Protein AF-0000000084928597 (afdb_homodimer)

Organism: Streptomyces venezuelae (strain ATCC 10712 / CBS 650.69 / DSM 40230 / JCM 4526 / NBRC 13096 / PD 04745) (NCBI:txid953739)

Foldseek 3Di:
DPVPDPPDDDPVSVVVVLQVLADQQQDCAFLSNQVVVQVVPVDLPPPDQVSDLFAAPVVVVCVVVVVADADEWEEEEEQQFLNSNVQVRLVRPYQYEYEHQYPSRLVNNVVVCVVVVGQPDDPDDDSRSHYDYYHGRLLDPPRPDDAQTLEYEYEENVQSDQPSCLVSVLVSCLRHHDAQHKYKYKYFADDPQTDFDDDPNVVCSVVSHRVPGYHDYPVRVCCSACVDRVHWAWPDKDFWDDDDPPDSHGHGRRMIITMTTHD/DPPPDPPDDDPVSVVVVLQVLADQQQDCAFLSNQVVVQVVPVDLPPPDQVSDLFAAPVVVVCVVVVVADADEWEEEEEQCFLNSNVQVRLVRPYQYEYEHQYPSRLVNNVVVCVVVVGQPDDPDDDSRSHYDYYHGRLLDPPRPDDAQTLEYEYEENVQSDQPSCLVSVLVSCLRHHDAQHKYKYKYFADDPQTDFDDDPRVVCSVVSHRVPGYHDYPVRVCCSACPDRVHWAWPDKDFWDDDDPPDSHGHGRRMIITMTTHD

Secondary structure (DSSP, 8-state):
--TT-----SHHHHHHHHHTTSPTT---SSGGGHHHHHHHHH-TTS--GGGSS--BHHHHHHHHTT-S-SS-EEEEEET-TT-HHHHHHHHTTEEEEEEES-HHHHHHHHHHHHHHTTTB--SSSS---BEEEEES-TTSTT------EEEEEEESSGGGS-TTHHHHHHHHHHHHEEEEEEEEEEEEBPSTT--SB---HHHHHHHT--TT-B-B-HHHHHHHHHSSSS-PEEEEEEEPP---TTSSSB--TTEEEEEEE--/--TT-----SHHHHHHHHHTTSPTT---SSGGGHHHHHHHHH-TTS--GGGSS--BHHHHHHHHTT-S-SS-EEEEEET-TT-HHHHHHHHTTEEEEEEES-HHHHHHHHHHHHHHTTTB--SSSS---EEEEEES-TTSTT------EEEEEEESSGGGS-TTHHHHHHHHHHHHEEEEEEEEEEEEBPSTT--SB---HHHHHHHT--TT-B-B-HHHHHHHHHSSSS-PEEEEEEEPP---TTSSSB--TTEEEEEEE--

pLDDT: mean 91.7, std 11.39, range [36.25, 98.81]

InterPro domains:
  IPR029063 S-adenosyl-L-methionine-dependent methyltransferase superfamily [G3DSA:3.40.50.150] (30-239)
  IPR029063 S-adenosyl-L-methionine-dependent methyltransferase superfamily [SSF53335] (34-225)
  IPR041698 Methyltransferase domain 25 [PF13649] (76-181)

Sequence (526 aa):
MSPNDRGIRTIDDVLNLLDGLFAPGADRWSGGGSDWWDGFYADRDKPVPFFVAKPDESLVSYVERGLLPAGGGRALDLGCGPGRNSLYLASLGYQVDAVDLSPTAIRWARERAEKTGVGQGGTGQGGAPGIRFVQGDAFAPGTALDGPYDLIHDSGCFHHLPPHRRVSYLALLDRLLAPGGHFTLTAFAAGEGGMGSELPDADFYRQGSLDGGLAYTDTALRTIFTSGTPDLTEIEIRRMHDETHDSPTFGEPFLWSAAFQRPMSPNDRGIRTIDDVLNLLDGLFAPGADRWSGGGSDWWDGFYADRDKPVPFFVAKPDESLVSYVERGLLPAGGGRALDLGCGPGRNSLYLASLGYQVDAVDLSPTAIRWARERAEKTGVGQGGTGQGGAPGIRFVQGDAFAPGTALDGPYDLIHDSGCFHHLPPHRRVSYLALLDRLLAPGGHFTLTAFAAGEGGMGSELPDADFYRQGSLDGGLAYTDTALRTIFTSGTPDLTEIEIRRMHDETHDSPTFGEPFLWSAAFQRP

Nearest PDB structures (foldseek):
  4kdc-assembly1_A  TM=6.776E-01  e=1.882E-12  Escherichia coli K-12
  4kdr-assembly1_A  TM=7.018E-01  e=6.984E-12  Escherichia coli K-12
  5dpm-assembly1_A  TM=7.320E-01  e=2.018E-11  Escherichia coli HS
  2p8j-assembly1_B  TM=6.856E-01  e=1.252E-08  Clostridium acetobutylicum
  7oas-assembly1_A  TM=7.007E-01  e=3.450E-06  Arabidopsis thaliana

Radius of gyration: 28.53 Å; Cα contacts (8 Å, |Δi|>4): 1135; chains: 2; bounding box: 50×84×73 Å

Solvent-accessible surface area (backbone atoms only — not comparable to full-atom values): 27332 Å² total; per-residue (Å²): 127,62,82,46,39,63,78,49,58,44,70,67,40,44,54,53,51,56,63,63,56,37,42,87,84,62,47,64,66,44,71,80,10,18,62,58,47,28,60,64,49,64,52,80,79,55,95,50,81,83,70,52,88,33,31,47,41,62,61,53,48,34,53,74,70,62,73,44,80,76,84,32,48,35,29,34,26,42,47,31,48,53,25,35,53,48,50,50,44,17,71,58,39,15,37,25,41,31,28,23,51,16,63,50,24,47,51,48,17,51,50,51,28,62,75,70,60,41,33,64,47,64,94,59,91,67,85,52,28,23,57,45,80,40,76,40,35,86,81,42,90,79,50,86,72,77,54,64,17,46,28,39,38,29,68,53,42,69,25,44,44,56,60,72,48,41,33,57,50,34,50,47,48,50,69,27,46,26,80,67,11,36,41,35,39,30,32,32,16,46,67,88,68,35,38,55,36,52,65,32,54,69,52,33,63,78,68,20,47,60,81,85,15,42,24,38,45,72,67,43,54,48,49,64,44,46,68,44,76,42,56,29,42,81,74,46,77,44,66,28,57,72,45,54,91,85,44,81,33,35,34,44,55,30,25,32,32,35,34,29,31,32,104,128,62,82,46,38,62,78,50,58,43,70,66,40,44,54,52,51,57,62,62,55,37,44,89,84,61,47,65,66,45,70,80,10,21,61,57,47,26,59,65,49,63,54,78,79,55,94,48,82,82,71,49,87,32,31,47,42,62,61,54,48,34,52,75,69,60,74,44,81,77,84,32,47,36,30,33,26,42,47,32,48,54,24,32,54,47,50,51,43,17,70,58,40,15,36,26,42,30,30,24,54,18,63,50,23,47,51,48,17,51,50,52,28,62,75,71,60,42,34,67,49,64,93,60,92,68,86,52,28,24,58,47,78,40,76,40,35,86,82,43,89,79,52,86,71,77,54,63,18,48,29,40,38,30,67,54,43,70,28,45,44,57,62,71,48,40,33,57,51,33,50,48,48,50,68,27,48,25,80,65,10,36,41,35,40,30,33,31,17,46,67,90,69,35,37,55,36,52,65,31,53,69,51,34,63,77,66,20,45,61,81,85,16,41,24,38,45,72,66,44,52,49,49,64,44,46,68,45,78,42,56,30,42,82,76,44,75,44,65,30,56,73,44,53,91,83,43,80,34,36,34,45,55,29,23,32,31,34,35,31,31,34,105

Structure (mmCIF, N/CA/C/O backbone):
data_AF-0000000084928597-model_v1
#
loop_
_entity.id
_entity.type
_entity.pdbx_description
1 polymer Methyltransferase
#
loop_
_atom_site.group_PDB
_atom_site.id
_atom_site.type_symbol
_atom_site.label_atom_id
_atom_site.label_alt_id
_atom_site.label_comp_id
_atom_site.label_asym_id
_atom_site.label_entity_id
_atom_site.label_seq_id
_atom_site.pdbx_PDB_ins_code
_atom_site.Cartn_x
_atom_site.Cartn_y
_atom_site.Cartn_z
_atom_site.occupancy
_atom_site.B_iso_or_equiv
_atom_site.auth_seq_id
_atom_site.auth_comp_id
_atom_site.auth_asym_id
_atom_site.auth_atom_id
_atom_site.pdbx_PDB_model_num
ATOM 1 N N . MET A 1 1 ? 20.516 3.721 0.426 1 50.88 1 MET A N 1
ATOM 2 C CA . MET A 1 1 ? 19.281 4.484 0.448 1 50.88 1 MET A CA 1
ATOM 3 C C . MET A 1 1 ? 19.547 5.945 0.802 1 50.88 1 MET A C 1
ATOM 5 O O . MET A 1 1 ? 20.391 6.238 1.64 1 50.88 1 MET A O 1
ATOM 9 N N . SER A 1 2 ? 19.016 6.855 -0.044 1 61.5 2 SER A N 1
ATOM 10 C CA . SER A 1 2 ? 19.266 8.273 0.184 1 61.5 2 SER A CA 1
ATOM 11 C C . SER A 1 2 ? 18.828 8.703 1.579 1 61.5 2 SER A C 1
ATOM 13 O O . SER A 1 2 ? 17.766 8.289 2.051 1 61.5 2 SER A O 1
ATOM 15 N N . PRO A 1 3 ? 19.734 9.297 2.252 1 72.5 3 PRO A N 1
ATOM 16 C CA . PRO A 1 3 ? 19.312 9.852 3.539 1 72.5 3 PRO A CA 1
ATOM 17 C C . PRO A 1 3 ? 18.031 10.688 3.43 1 72.5 3 PRO A C 1
ATOM 19 O O . PRO A 1 3 ? 17.812 11.352 2.414 1 72.5 3 PRO A O 1
ATOM 22 N N . ASN A 1 4 ? 17.125 10.414 4.25 1 82.62 4 ASN A N 1
ATOM 23 C CA . ASN A 1 4 ? 15.844 11.117 4.348 1 82.62 4 ASN A CA 1
ATOM 24 C C . ASN A 1 4 ? 14.977 10.875 3.121 1 82.62 4 ASN A C 1
ATOM 26 O O . ASN A 1 4 ? 14.43 11.82 2.545 1 82.62 4 ASN A O 1
ATOM 30 N N . ASP A 1 5 ? 15.031 9.68 2.553 1 85.38 5 ASP A N 1
ATOM 31 C CA . ASP A 1 5 ? 14.188 9.305 1.422 1 85.38 5 ASP A CA 1
ATOM 32 C C . ASP A 1 5 ? 12.703 9.438 1.776 1 85.38 5 ASP A C 1
ATOM 34 O O . ASP A 1 5 ? 12.227 8.797 2.715 1 85.38 5 ASP A O 1
ATOM 38 N N . ARG A 1 6 ? 12.039 10.391 1.06 1 94.94 6 ARG A N 1
ATOM 39 C CA . ARG A 1 6 ? 10.609 10.641 1.195 1 94.94 6 ARG A CA 1
ATOM 40 C C . ARG A 1 6 ? 9.883 10.422 -0.131 1 94.94 6 ARG A C 1
ATOM 42 O O . ARG A 1 6 ? 9.055 11.242 -0.529 1 94.94 6 ARG A O 1
ATOM 49 N N . GLY A 1 7 ? 10.148 9.312 -0.741 1 88.75 7 GLY A N 1
ATOM 50 C CA . GLY A 1 7 ? 9.758 9.156 -2.131 1 88.75 7 GLY A CA 1
ATOM 51 C C . GLY A 1 7 ? 8.359 8.602 -2.297 1 88.75 7 GLY A C 1
ATOM 52 O O . GLY A 1 7 ? 7.863 8.469 -3.418 1 88.75 7 GLY A O 1
ATOM 53 N N . ILE A 1 8 ? 7.633 8.367 -1.25 1 93.06 8 ILE A N 1
ATOM 54 C CA . ILE A 1 8 ? 6.328 7.727 -1.375 1 93.06 8 ILE A CA 1
ATOM 55 C C . ILE A 1 8 ? 5.277 8.773 -1.738 1 93.06 8 ILE A C 1
ATOM 57 O O . ILE A 1 8 ? 5.027 9.703 -0.97 1 93.06 8 ILE A O 1
ATOM 61 N N . ARG A 1 9 ? 4.621 8.578 -2.895 1 93.56 9 ARG A N 1
ATOM 62 C CA . ARG A 1 9 ? 3.545 9.469 -3.33 1 93.56 9 ARG A CA 1
ATOM 63 C C . ARG A 1 9 ? 2.373 8.672 -3.893 1 93.56 9 ARG A C 1
ATOM 65 O O . ARG A 1 9 ? 1.234 9.141 -3.889 1 93.56 9 ARG A O 1
ATOM 72 N N . THR A 1 10 ? 2.723 7.461 -4.426 1 94.62 10 THR A N 1
ATOM 73 C CA . THR A 1 10 ? 1.717 6.652 -5.105 1 94.62 10 THR A CA 1
ATOM 74 C C . THR A 1 10 ? 1.605 5.277 -4.457 1 94.62 10 THR A C 1
ATOM 76 O O . THR A 1 10 ? 2.461 4.887 -3.66 1 94.62 10 THR A O 1
ATOM 79 N N . ILE A 1 11 ? 0.557 4.598 -4.852 1 94.44 11 ILE A N 1
ATOM 80 C CA . ILE A 1 11 ? 0.375 3.221 -4.406 1 94.44 11 ILE A CA 1
ATOM 81 C C . ILE A 1 11 ? 1.539 2.363 -4.895 1 94.44 11 ILE A C 1
ATOM 83 O O . ILE A 1 11 ? 2.051 1.521 -4.152 1 94.44 11 ILE A O 1
ATOM 87 N N . ASP A 1 12 ? 1.984 2.607 -6.102 1 93.25 12 ASP A N 1
ATOM 88 C CA . ASP A 1 12 ? 3.127 1.868 -6.633 1 93.25 12 ASP A CA 1
ATOM 89 C C . ASP A 1 12 ? 4.371 2.098 -5.781 1 93.25 12 ASP A C 1
ATOM 91 O O . ASP A 1 12 ? 5.156 1.174 -5.559 1 93.25 12 ASP A O 1
ATOM 95 N N . ASP A 1 13 ? 4.535 3.326 -5.289 1 94.94 13 ASP A N 1
ATOM 96 C CA . ASP A 1 13 ? 5.66 3.613 -4.406 1 94.94 13 ASP A CA 1
ATOM 97 C C . ASP A 1 13 ? 5.574 2.789 -3.123 1 94.94 13 ASP A C 1
ATOM 99 O O . ASP A 1 13 ? 6.59 2.289 -2.633 1 94.94 13 ASP A O 1
ATOM 103 N N . VAL A 1 14 ? 4.344 2.652 -2.611 1 96.25 14 VAL A N 1
ATOM 104 C CA . VAL A 1 14 ? 4.129 1.881 -1.392 1 96.25 14 VAL A CA 1
ATOM 105 C C . VAL A 1 14 ? 4.477 0.415 -1.638 1 96.25 14 VAL A C 1
ATOM 107 O O . VAL A 1 14 ? 5.215 -0.193 -0.859 1 96.25 14 VAL A O 1
ATOM 110 N N . LEU A 1 15 ? 3.994 -0.113 -2.703 1 95.12 15 LEU A N 1
ATOM 111 C CA . LEU A 1 15 ? 4.242 -1.515 -3.021 1 95.12 15 LEU A CA 1
ATOM 112 C C . LEU A 1 15 ? 5.73 -1.769 -3.238 1 95.12 15 LEU A C 1
ATOM 114 O O . LEU A 1 15 ? 6.266 -2.779 -2.777 1 95.12 15 LEU A O 1
ATOM 118 N N . ASN A 1 16 ? 6.375 -0.862 -3.922 1 93.19 16 ASN A N 1
ATOM 119 C CA . ASN A 1 16 ? 7.812 -0.986 -4.148 1 93.19 16 ASN A CA 1
ATOM 120 C C . ASN A 1 16 ? 8.594 -0.914 -2.842 1 93.19 16 ASN A C 1
ATOM 122 O O . ASN A 1 16 ? 9.57 -1.64 -2.658 1 93.19 16 ASN A O 1
ATOM 126 N N . LEU A 1 17 ? 8.18 0.022 -1.974 1 93.94 17 LEU A N 1
ATOM 127 C CA . LEU A 1 17 ? 8.82 0.104 -0.666 1 93.94 17 LEU A CA 1
ATOM 128 C C . LEU A 1 17 ? 8.688 -1.214 0.089 1 93.94 17 LEU A C 1
ATOM 130 O O . LEU A 1 17 ? 9.648 -1.695 0.683 1 93.94 17 LEU A O 1
ATOM 134 N N . LEU A 1 18 ? 7.547 -1.803 0.044 1 95.12 18 LEU A N 1
ATOM 135 C CA . LEU A 1 18 ? 7.293 -3.059 0.742 1 95.12 18 LEU A CA 1
ATOM 136 C C . LEU A 1 18 ? 8.148 -4.18 0.168 1 95.12 18 LEU A C 1
ATOM 138 O O . LEU A 1 18 ? 8.641 -5.035 0.909 1 95.12 18 LEU A O 1
ATOM 142 N N . ASP A 1 19 ? 8.328 -4.199 -1.149 1 93.69 19 ASP A N 1
ATOM 143 C CA . ASP A 1 19 ? 9.242 -5.16 -1.752 1 93.69 19 ASP A CA 1
ATOM 144 C C . ASP A 1 19 ? 10.633 -5.059 -1.122 1 93.69 19 ASP A C 1
ATOM 146 O O . ASP A 1 19 ? 11.305 -6.074 -0.922 1 93.69 19 ASP A O 1
ATOM 150 N N . GLY A 1 20 ? 10.961 -3.863 -0.771 1 91.38 20 GLY A N 1
ATOM 151 C CA . GLY A 1 20 ? 12.297 -3.592 -0.262 1 91.38 20 GLY A CA 1
ATOM 152 C C . GLY A 1 20 ? 12.461 -3.951 1.203 1 91.38 20 GLY A C 1
ATOM 153 O O . GLY A 1 20 ? 13.562 -3.871 1.747 1 91.38 20 GLY A O 1
ATOM 154 N N . LEU A 1 21 ? 11.414 -4.32 1.853 1 92 21 LEU A N 1
ATOM 155 C CA . LEU A 1 21 ? 11.484 -4.652 3.271 1 92 21 LEU A CA 1
ATOM 156 C C . LEU A 1 21 ? 11.984 -6.078 3.471 1 92 21 LEU A C 1
ATOM 158 O O . LEU A 1 21 ? 12.32 -6.473 4.59 1 92 21 LEU A O 1
ATOM 162 N N . PHE A 1 22 ? 12 -6.824 2.428 1 92.25 22 PHE A N 1
ATOM 163 C CA . PHE A 1 22 ? 12.469 -8.203 2.52 1 92.25 22 PHE A CA 1
ATOM 164 C C . PHE A 1 22 ? 13.969 -8.273 2.279 1 92.25 22 PHE A C 1
ATOM 166 O O . PHE A 1 22 ? 14.539 -7.43 1.583 1 92.25 22 PHE A O 1
ATOM 173 N N . ALA A 1 23 ? 14.602 -9.266 2.869 1 84.38 23 ALA A N 1
ATOM 174 C CA . ALA A 1 23 ? 16.062 -9.414 2.803 1 84.38 23 ALA A CA 1
ATOM 175 C C . ALA A 1 23 ? 16.531 -9.539 1.356 1 84.38 23 ALA A C 1
ATOM 177 O O . ALA A 1 23 ? 15.797 -10.031 0.496 1 84.38 23 ALA A O 1
ATOM 178 N N . PRO A 1 24 ? 17.734 -9.117 1.264 1 77.5 24 PRO A N 1
ATOM 179 C CA . PRO A 1 24 ? 18.297 -9.336 -0.068 1 77.5 24 PRO A CA 1
ATOM 180 C C . PRO A 1 24 ? 18.281 -10.805 -0.482 1 77.5 24 PRO A C 1
ATOM 182 O O . PRO A 1 24 ? 18.531 -11.688 0.348 1 77.5 24 PRO A O 1
ATOM 185 N N . GLY A 1 25 ? 17.859 -11.086 -1.58 1 79.56 25 GLY A N 1
ATOM 186 C CA . GLY A 1 25 ? 17.844 -12.453 -2.074 1 79.56 25 GLY A CA 1
ATOM 187 C C . GLY A 1 25 ? 16.531 -13.172 -1.786 1 79.56 25 GLY A C 1
ATOM 188 O O . GLY A 1 25 ? 16.312 -14.281 -2.268 1 79.56 25 GLY A O 1
ATOM 189 N N . ALA A 1 26 ? 15.742 -12.422 -1.004 1 84.38 26 ALA A N 1
ATOM 190 C CA . ALA A 1 26 ? 14.492 -13.078 -0.643 1 84.38 26 ALA A CA 1
ATOM 191 C C . ALA A 1 26 ? 13.453 -12.922 -1.749 1 84.38 26 ALA A C 1
ATOM 193 O O . ALA A 1 26 ? 12.43 -13.609 -1.755 1 84.38 26 ALA A O 1
ATOM 194 N N . ASP A 1 27 ? 13.805 -12.07 -2.693 1 84.69 27 ASP A N 1
ATOM 195 C CA . ASP A 1 27 ? 12.828 -11.766 -3.734 1 84.69 27 ASP A CA 1
ATOM 196 C C . ASP A 1 27 ? 12.594 -12.969 -4.645 1 84.69 27 ASP A C 1
ATOM 198 O O . ASP A 1 27 ? 13.531 -13.469 -5.273 1 84.69 27 ASP A O 1
ATOM 202 N N . ARG A 1 28 ? 11.344 -13.359 -4.754 1 88 28 ARG A N 1
ATOM 203 C CA . ARG A 1 28 ? 10.945 -14.453 -5.629 1 88 28 ARG A CA 1
ATOM 204 C C . ARG A 1 28 ? 9.797 -14.039 -6.535 1 88 28 ARG A C 1
ATOM 206 O O . ARG A 1 28 ? 9.211 -14.875 -7.234 1 88 28 ARG A O 1
ATOM 213 N N . TRP A 1 29 ? 9.5 -12.773 -6.535 1 90.12 29 TRP A N 1
ATOM 214 C CA . TRP A 1 29 ? 8.195 -12.414 -7.074 1 90.12 29 TRP A CA 1
ATOM 215 C C . TRP A 1 29 ? 8.328 -11.328 -8.141 1 90.12 29 TRP A C 1
ATOM 217 O O . TRP A 1 29 ? 7.355 -11.008 -8.828 1 90.12 29 TRP A O 1
ATOM 227 N N . SER A 1 30 ? 9.422 -10.75 -8.266 1 87.62 30 SER A N 1
ATOM 228 C CA . SER A 1 30 ? 9.633 -9.703 -9.266 1 87.62 30 SER A CA 1
ATOM 229 C C . SER A 1 30 ? 10.867 -9.984 -10.117 1 87.62 30 SER A C 1
ATOM 231 O O . SER A 1 30 ? 11.43 -11.078 -10.047 1 87.62 30 SER A O 1
ATOM 233 N N . GLY A 1 31 ? 11.125 -9.062 -11.023 1 85.62 31 GLY A N 1
ATOM 234 C CA . GLY A 1 31 ? 12.297 -9.234 -11.859 1 85.62 31 GLY A CA 1
ATOM 235 C C . GLY A 1 31 ? 13.555 -9.531 -11.07 1 85.62 31 GLY A C 1
ATOM 236 O O . GLY A 1 31 ? 14.438 -10.258 -11.531 1 85.62 31 GLY A O 1
ATOM 237 N N . GLY A 1 32 ? 13.602 -9.039 -9.82 1 85.69 32 GLY A N 1
ATOM 238 C CA . GLY A 1 32 ? 14.734 -9.289 -8.938 1 85.69 32 GLY A CA 1
ATOM 239 C C . GLY A 1 32 ? 14.852 -10.734 -8.508 1 85.69 32 GLY A C 1
ATOM 240 O O . GLY A 1 32 ? 15.898 -11.164 -8.016 1 85.69 32 GLY A O 1
ATOM 241 N N . GLY A 1 33 ? 13.828 -11.523 -8.703 1 90.31 33 GLY A N 1
ATOM 242 C CA . GLY A 1 33 ? 13.82 -12.922 -8.305 1 90.31 33 GLY A CA 1
ATOM 243 C C . GLY A 1 33 ? 14.359 -13.852 -9.375 1 90.31 33 GLY A C 1
ATOM 244 O O . GLY A 1 33 ? 14.508 -15.055 -9.148 1 90.31 33 GLY A O 1
ATOM 245 N N . SER A 1 34 ? 14.594 -13.359 -10.5 1 90.94 34 SER A N 1
ATOM 246 C CA . SER A 1 34 ? 15.031 -14.148 -11.648 1 90.94 34 SER A CA 1
ATOM 247 C C . SER A 1 34 ? 16.281 -14.961 -11.32 1 90.94 34 SER A C 1
ATOM 249 O O . SER A 1 34 ? 16.328 -16.156 -11.609 1 90.94 34 SER A O 1
ATOM 251 N N . ASP A 1 35 ? 17.156 -14.383 -10.641 1 90.88 35 ASP A N 1
ATOM 252 C CA . ASP A 1 35 ? 18.422 -15.055 -10.344 1 90.88 35 ASP A CA 1
ATOM 253 C C . ASP A 1 35 ? 18.188 -16.25 -9.43 1 90.88 35 ASP A C 1
ATOM 255 O O . ASP A 1 35 ? 18.781 -17.312 -9.625 1 90.88 35 ASP A O 1
ATOM 259 N N . TRP A 1 36 ? 17.469 -16.016 -8.5 1 90.88 36 TRP A N 1
ATOM 260 C CA . TRP A 1 36 ? 17.172 -17.109 -7.57 1 90.88 36 TRP A CA 1
ATOM 261 C C . TRP A 1 36 ? 16.547 -18.297 -8.297 1 90.88 36 TRP A C 1
ATOM 263 O O . TRP A 1 36 ? 17.016 -19.438 -8.172 1 90.88 36 TRP A O 1
ATOM 273 N N . TRP A 1 37 ? 15.578 -18.031 -9.055 1 93.94 37 TRP A N 1
ATOM 274 C CA . TRP A 1 37 ? 14.883 -19.094 -9.781 1 93.94 37 TRP A CA 1
ATOM 275 C C . TRP A 1 37 ? 15.789 -19.734 -10.82 1 93.94 37 TRP A C 1
ATOM 277 O O . TRP A 1 37 ? 15.711 -20.938 -11.062 1 93.94 37 TRP A O 1
ATOM 287 N N . ASP A 1 38 ? 16.609 -18.922 -11.422 1 94.12 38 ASP A N 1
ATOM 288 C CA . ASP A 1 38 ? 17.562 -19.469 -12.375 1 94.12 38 ASP A CA 1
ATOM 289 C C . ASP A 1 38 ? 18.469 -20.516 -11.711 1 94.12 38 ASP A C 1
ATOM 291 O O . ASP A 1 38 ? 18.719 -21.578 -12.281 1 94.12 38 ASP A O 1
ATOM 295 N N . GLY A 1 39 ? 18.953 -20.125 -10.539 1 93.06 39 GLY A N 1
ATOM 296 C CA . GLY A 1 39 ? 19.719 -21.094 -9.773 1 93.06 39 GLY A CA 1
ATOM 297 C C . GLY A 1 39 ? 18.922 -22.312 -9.383 1 93.06 39 GLY A C 1
ATOM 298 O O . GLY A 1 39 ? 19.438 -23.438 -9.43 1 93.06 39 GLY A O 1
ATOM 299 N N . PHE A 1 40 ? 17.688 -22.125 -9.07 1 92.94 40 PHE 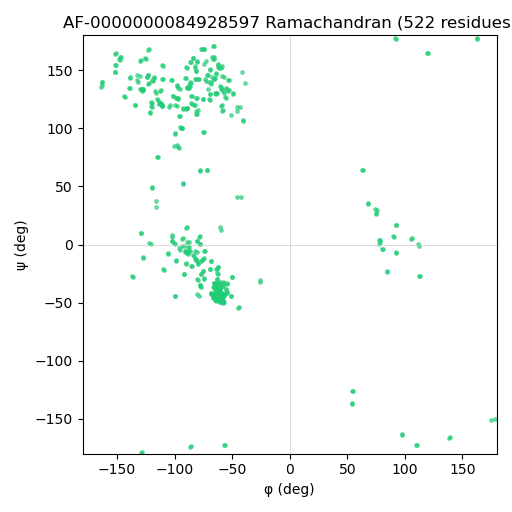A N 1
ATOM 300 C CA . PHE A 1 40 ? 16.781 -23.188 -8.656 1 92.94 40 PHE A CA 1
ATOM 301 C C . PHE A 1 40 ? 16.609 -24.203 -9.781 1 92.94 40 PHE A C 1
ATOM 303 O O . PHE A 1 40 ? 16.609 -25.422 -9.531 1 92.94 40 PHE A O 1
ATOM 310 N N . TYR A 1 41 ? 16.5 -23.75 -11.07 1 95 41 TYR A N 1
ATOM 311 C CA . TYR A 1 41 ? 16.219 -24.609 -12.211 1 95 41 TYR A CA 1
ATOM 312 C C . TYR A 1 41 ? 17.5 -25.109 -12.859 1 95 41 TYR A C 1
ATOM 314 O O . TYR A 1 41 ? 17.469 -25.891 -13.812 1 95 41 TYR A O 1
ATOM 322 N N . ALA A 1 42 ? 18.625 -24.719 -12.359 1 93.62 42 ALA A N 1
ATOM 323 C CA . ALA A 1 42 ? 19.906 -25 -13 1 93.62 42 ALA A CA 1
ATOM 324 C C . ALA A 1 42 ? 20.234 -26.5 -12.945 1 93.62 42 ALA A C 1
ATOM 326 O O . ALA A 1 42 ? 20.719 -27.062 -13.914 1 93.62 42 ALA A O 1
ATOM 327 N N . ASP A 1 43 ? 19.953 -27.031 -11.797 1 94.62 43 ASP A N 1
ATOM 328 C CA . ASP A 1 43 ? 20.156 -28.469 -11.648 1 94.62 43 ASP A CA 1
ATOM 329 C C . ASP A 1 43 ? 18.859 -29.234 -11.898 1 94.62 43 ASP A C 1
ATOM 331 O O . ASP A 1 43 ? 18.062 -29.422 -10.984 1 94.62 43 ASP A O 1
ATOM 335 N N . ARG A 1 44 ? 18.781 -29.766 -13.039 1 93.25 44 ARG A N 1
ATOM 336 C CA . ARG A 1 44 ? 17.547 -30.391 -13.5 1 93.25 44 ARG A CA 1
ATOM 337 C C . ARG A 1 44 ? 17.328 -31.75 -12.82 1 93.25 44 ARG A C 1
ATOM 339 O O . ARG A 1 44 ? 16.234 -32.312 -12.875 1 93.25 44 ARG A O 1
ATOM 346 N N . ASP A 1 45 ? 18.375 -32.25 -12.141 1 90.88 45 ASP A N 1
ATOM 347 C CA . ASP A 1 45 ? 18.297 -33.562 -11.5 1 90.88 45 ASP A CA 1
ATOM 348 C C . ASP A 1 45 ? 17.922 -33.438 -10.023 1 90.88 45 ASP A C 1
ATOM 350 O O . ASP A 1 45 ? 17.766 -34.438 -9.328 1 90.88 45 ASP A O 1
ATOM 354 N N . LYS A 1 46 ? 17.844 -32.219 -9.578 1 91.12 46 LYS A N 1
ATOM 355 C CA . LYS A 1 46 ? 17.391 -32 -8.211 1 91.12 46 LYS A CA 1
ATOM 356 C C . LYS A 1 46 ? 16.062 -32.688 -7.941 1 91.12 46 LYS A C 1
ATOM 358 O O . LYS A 1 46 ? 15.164 -32.688 -8.789 1 91.12 46 LYS A O 1
ATOM 363 N N . PRO A 1 47 ? 15.898 -33.25 -6.762 1 89.12 47 PRO A N 1
ATOM 364 C CA . PRO A 1 47 ? 14.656 -33.969 -6.449 1 89.12 47 PRO A CA 1
ATOM 365 C C . PRO A 1 47 ? 13.5 -33.031 -6.121 1 89.12 47 PRO A C 1
ATOM 367 O O . PRO A 1 47 ? 12.984 -33.062 -5 1 89.12 47 PRO A O 1
ATOM 370 N N . VAL A 1 48 ? 13.133 -32.281 -7.062 1 90.94 48 VAL A N 1
ATOM 371 C CA . VAL A 1 48 ? 11.969 -31.406 -6.98 1 90.94 48 VAL A CA 1
ATOM 372 C C . VAL A 1 48 ? 10.766 -32.094 -7.633 1 90.94 48 VAL A C 1
ATOM 374 O O . VAL A 1 48 ? 10.805 -32.438 -8.812 1 90.94 48 VAL A O 1
ATOM 377 N N . PRO A 1 49 ? 9.75 -32.188 -6.945 1 89.19 49 PRO A N 1
ATOM 378 C CA . PRO A 1 49 ? 8.625 -33 -7.441 1 89.19 49 PRO A CA 1
ATOM 379 C C . PRO A 1 49 ? 8.062 -32.469 -8.758 1 89.19 49 PRO A C 1
ATOM 381 O O . PRO A 1 49 ? 7.715 -33.25 -9.641 1 89.19 49 PRO A O 1
ATOM 384 N N . PHE A 1 50 ? 8.031 -31.188 -8.914 1 90.19 50 PHE A N 1
ATOM 385 C CA . PHE A 1 50 ? 7.328 -30.641 -10.07 1 90.19 50 PHE A CA 1
ATOM 386 C C . PHE A 1 50 ? 8.273 -30.5 -11.258 1 90.19 50 PHE A C 1
ATOM 388 O O . PHE A 1 50 ? 7.922 -29.906 -12.273 1 90.19 50 PHE A O 1
ATOM 395 N N . PHE A 1 51 ? 9.422 -31.094 -11.234 1 92.62 51 PHE A N 1
ATOM 396 C CA . PHE A 1 51 ? 10.344 -31.109 -12.367 1 92.62 51 PHE A CA 1
ATOM 397 C C . PHE A 1 51 ? 9.938 -32.156 -13.383 1 92.62 51 PHE A C 1
ATOM 399 O O . PHE A 1 51 ? 10.414 -32.156 -14.516 1 92.62 51 PHE A O 1
ATOM 406 N N . VAL A 1 52 ? 9.055 -33.031 -12.984 1 93 52 VAL A N 1
ATOM 407 C CA . VAL A 1 52 ? 8.57 -34.062 -13.883 1 93 52 VAL A CA 1
ATOM 408 C C . VAL A 1 52 ? 7.875 -33.438 -15.086 1 93 52 VAL A C 1
ATOM 410 O O . VAL A 1 52 ? 7.344 -32.312 -14.984 1 93 52 VAL A O 1
ATOM 413 N N . ALA A 1 53 ? 7.891 -34.125 -16.188 1 93.06 53 ALA A N 1
ATOM 414 C CA . ALA A 1 53 ? 7.227 -33.656 -17.391 1 93.06 53 ALA A CA 1
ATOM 415 C C . ALA A 1 53 ? 5.801 -34.188 -17.484 1 93.06 53 ALA A C 1
ATOM 417 O O . ALA A 1 53 ? 5.426 -34.844 -18.453 1 93.06 53 ALA A O 1
ATOM 418 N N . LYS A 1 54 ? 5.043 -34 -16.469 1 96.62 54 LYS A N 1
ATOM 419 C CA . LYS A 1 54 ? 3.652 -34.438 -16.312 1 96.62 54 LYS A CA 1
ATOM 420 C C . LYS A 1 54 ? 2.764 -33.25 -15.906 1 96.62 54 LYS A C 1
ATOM 422 O O . LYS A 1 54 ? 3.135 -32.469 -15.039 1 96.62 54 LYS A O 1
ATOM 427 N N . PRO A 1 55 ? 1.629 -33.125 -16.562 1 97.81 55 PRO A N 1
ATOM 428 C CA . PRO A 1 55 ? 0.725 -32.031 -16.156 1 97.81 55 PRO A CA 1
ATOM 429 C C . PRO A 1 55 ? 0.148 -32.25 -14.766 1 97.81 55 PRO A C 1
ATOM 431 O O . PRO A 1 55 ? 0.204 -33.344 -14.227 1 97.81 55 PRO A O 1
ATOM 434 N N . ASP A 1 56 ? -0.354 -31.203 -14.141 1 98.62 56 ASP A N 1
ATOM 435 C CA . ASP A 1 56 ? -1.048 -31.297 -12.859 1 98.62 56 ASP A CA 1
ATOM 436 C C . ASP A 1 56 ? -2.258 -32.219 -12.961 1 98.62 56 ASP A C 1
ATOM 438 O O . ASP A 1 56 ? -3.062 -32.094 -13.891 1 98.62 56 ASP A O 1
ATOM 442 N N . GLU A 1 57 ? -2.371 -33.094 -11.992 1 98.75 57 GLU A N 1
ATOM 443 C CA . GLU A 1 57 ? -3.508 -34 -11.984 1 98.75 57 GLU A CA 1
ATOM 444 C C . GLU A 1 57 ? -4.832 -33.25 -11.969 1 98.75 57 GLU A C 1
ATOM 446 O O . GLU A 1 57 ? -5.805 -33.688 -12.594 1 98.75 57 GLU A O 1
ATOM 451 N N . SER A 1 58 ? -4.91 -32.125 -11.297 1 98.56 58 SER A N 1
ATOM 452 C CA . SER A 1 58 ? -6.133 -31.344 -11.203 1 98.56 58 SER A CA 1
ATOM 453 C C . SER A 1 58 ? -6.504 -30.734 -12.555 1 98.56 58 SER A C 1
ATOM 455 O O . SER A 1 58 ? -7.68 -30.734 -12.938 1 98.56 58 SER A O 1
ATOM 457 N N . LEU A 1 59 ? -5.504 -30.219 -13.273 1 98 59 LEU A N 1
ATOM 458 C CA . LEU A 1 59 ? -5.758 -29.641 -14.594 1 98 59 LEU A CA 1
ATOM 459 C C . LEU A 1 59 ? -6.324 -30.703 -15.539 1 98 59 LEU A C 1
ATOM 461 O O . LEU A 1 59 ? -7.316 -30.453 -16.219 1 98 59 LEU A O 1
ATOM 465 N N . VAL A 1 60 ? -5.734 -31.875 -15.547 1 97.75 60 VAL A N 1
ATOM 466 C CA . VAL A 1 60 ? -6.211 -32.969 -16.359 1 97.75 60 VAL A CA 1
ATOM 467 C C . VAL A 1 60 ? -7.633 -33.344 -15.945 1 97.75 60 VAL A C 1
ATOM 469 O O . VAL A 1 60 ? -8.5 -33.562 -16.797 1 97.75 60 VAL A O 1
ATOM 472 N N . SER A 1 61 ? -7.855 -33.438 -14.672 1 98 61 SER A N 1
ATOM 473 C CA . SER A 1 61 ? -9.172 -33.781 -14.156 1 98 61 SER A CA 1
ATOM 474 C C . SER A 1 61 ? -10.227 -32.75 -14.625 1 98 61 SER A C 1
ATOM 476 O O . SER A 1 61 ? -11.32 -33.156 -15.031 1 98 61 SER A O 1
ATOM 478 N N . TYR A 1 62 ? -9.914 -31.469 -14.555 1 97.56 62 TYR A N 1
ATOM 479 C CA . TYR A 1 62 ? -10.852 -30.438 -14.984 1 97.56 62 TYR A CA 1
ATOM 480 C C . TYR A 1 62 ? -11.211 -30.609 -16.453 1 97.56 62 TYR A C 1
ATOM 482 O O . TYR A 1 62 ? -12.375 -30.469 -16.844 1 97.56 62 TYR A O 1
ATOM 490 N N . VAL A 1 63 ? -10.242 -30.906 -17.297 1 95.44 63 VAL A N 1
ATOM 491 C CA . VAL A 1 63 ? -10.461 -31.109 -18.734 1 95.44 63 VAL A CA 1
ATOM 492 C C . VAL A 1 63 ? -11.344 -32.344 -18.938 1 95.44 63 VAL A C 1
ATOM 494 O O . VAL A 1 63 ? -12.344 -32.281 -19.656 1 95.44 63 VAL A O 1
ATOM 497 N N . GLU A 1 64 ? -11.031 -33.406 -18.281 1 95.69 64 GLU A N 1
ATOM 498 C CA . GLU A 1 64 ? -11.742 -34.688 -18.453 1 95.69 64 GLU A CA 1
ATOM 499 C C . GLU A 1 64 ? -13.188 -34.562 -17.969 1 95.69 64 GLU A C 1
ATOM 501 O O . GLU A 1 64 ? -14.078 -35.219 -18.531 1 95.69 64 GLU A O 1
ATOM 506 N N . ARG A 1 65 ? -13.383 -33.781 -16.984 1 96.56 65 ARG A N 1
ATOM 507 C CA . ARG A 1 65 ? -14.711 -33.656 -16.406 1 96.56 65 ARG A CA 1
ATOM 508 C C . ARG A 1 65 ? -15.508 -32.562 -17.141 1 96.56 65 ARG A C 1
ATOM 510 O O . ARG A 1 65 ? -16.656 -32.281 -16.781 1 96.56 65 ARG A O 1
ATOM 517 N N . GLY A 1 66 ? -14.898 -31.922 -18.078 1 94 66 GLY A N 1
ATOM 518 C CA . GLY A 1 66 ? -15.586 -30.922 -18.875 1 94 66 GLY A CA 1
ATOM 519 C C . GLY A 1 66 ? -15.789 -29.609 -18.141 1 94 66 GLY A C 1
ATOM 520 O O . GLY A 1 66 ? -16.75 -28.891 -18.406 1 94 66 GLY A O 1
ATOM 521 N N . LEU A 1 67 ? -14.844 -29.297 -17.203 1 92.81 67 LEU A N 1
ATOM 522 C CA . LEU A 1 67 ? -14.992 -28.094 -16.391 1 92.81 67 LEU A CA 1
ATOM 523 C C . LEU A 1 67 ? -14.32 -26.906 -17.078 1 92.81 67 LEU A C 1
ATOM 525 O O . LEU A 1 67 ? -14.555 -25.75 -16.688 1 92.81 67 LEU A O 1
ATOM 529 N N . LEU A 1 68 ? -13.484 -27.172 -18.016 1 89.81 68 LEU A N 1
ATOM 530 C CA . LEU A 1 68 ? -12.805 -26.141 -18.781 1 89.81 68 LEU A CA 1
ATOM 531 C C . LEU A 1 68 ? -13.305 -26.094 -20.219 1 89.81 68 LEU A C 1
ATOM 533 O O . LEU A 1 68 ? -13.867 -27.078 -20.703 1 89.81 68 LEU A O 1
ATOM 537 N N . PRO A 1 69 ? -13.188 -24.938 -20.797 1 78.38 69 PRO A N 1
ATOM 538 C CA . PRO A 1 69 ? -13.641 -24.875 -22.188 1 78.38 69 PRO A CA 1
ATOM 539 C C . PRO A 1 69 ? -12.969 -25.922 -23.078 1 78.38 69 PRO A C 1
ATOM 541 O O . PRO A 1 69 ? -11.766 -26.156 -22.969 1 78.38 69 PRO A O 1
ATOM 544 N N . ALA A 1 70 ? -13.938 -26.531 -23.859 1 73.81 70 ALA A N 1
ATOM 545 C CA . ALA A 1 70 ? -13.453 -27.531 -24.797 1 73.81 70 ALA A CA 1
ATOM 546 C C . ALA A 1 70 ? -12.93 -26.891 -26.078 1 73.81 70 ALA A C 1
ATOM 548 O O . ALA A 1 70 ? -13.398 -25.812 -26.469 1 73.81 70 ALA A O 1
ATOM 549 N N . GLY A 1 71 ? -12.031 -27.438 -26.781 1 66.19 71 GLY A N 1
ATOM 550 C CA . GLY A 1 71 ? -11.711 -27.141 -28.172 1 66.19 71 GLY A CA 1
ATOM 551 C C . GLY A 1 71 ? -10.656 -26.047 -28.312 1 66.19 71 GLY A C 1
ATOM 552 O O . GLY A 1 71 ? -10.406 -25.562 -29.406 1 66.19 71 GLY A O 1
ATOM 553 N N . GLY A 1 72 ? -10.078 -25.625 -27.125 1 75.75 72 GLY A N 1
ATOM 554 C CA . GLY A 1 72 ? -9.008 -24.656 -27.344 1 75.75 72 GLY A CA 1
ATOM 555 C C . GLY A 1 72 ? -9.359 -23.25 -26.875 1 75.75 72 GLY A C 1
ATOM 556 O O . GLY A 1 72 ? -10.367 -23.062 -26.188 1 75.75 72 GLY A O 1
ATOM 557 N N . GLY A 1 73 ? -8.703 -22.328 -27.078 1 90.5 73 GLY A N 1
ATOM 558 C CA . GLY A 1 73 ? -8.75 -20.938 -26.672 1 90.5 73 GLY A CA 1
ATOM 559 C C . GLY A 1 73 ? -7.395 -20.375 -26.312 1 90.5 73 GLY A C 1
ATOM 560 O O . GLY A 1 73 ? -6.363 -20.922 -26.703 1 90.5 73 GLY A O 1
ATOM 561 N N . ARG A 1 74 ? -7.5 -19.25 -25.703 1 95.19 74 ARG A N 1
ATOM 562 C CA . ARG A 1 74 ? -6.27 -18.609 -25.25 1 95.19 74 ARG A CA 1
ATOM 563 C C . ARG A 1 74 ? -6.02 -18.891 -23.781 1 95.19 74 ARG A C 1
ATOM 565 O O . ARG A 1 74 ? -6.91 -18.703 -22.953 1 95.19 74 ARG A O 1
ATOM 572 N N . ALA A 1 75 ? -4.844 -19.406 -23.5 1 96.25 75 ALA A N 1
ATOM 573 C CA . ALA A 1 75 ? -4.5 -19.734 -22.109 1 96.25 75 ALA A CA 1
ATOM 574 C C . ALA A 1 75 ? -3.221 -19.016 -21.688 1 96.25 75 ALA A C 1
ATOM 576 O O . ALA A 1 75 ? -2.316 -18.812 -22.5 1 96.25 75 ALA A O 1
ATOM 577 N N . LEU A 1 76 ? -3.195 -18.625 -20.453 1 97.44 76 LEU A N 1
ATOM 578 C CA . LEU A 1 76 ? -1.983 -18.125 -19.812 1 97.44 76 LEU A CA 1
ATOM 579 C C . LEU A 1 76 ? -1.488 -19.109 -18.75 1 97.44 76 LEU A C 1
ATOM 581 O O . LEU A 1 76 ? -2.24 -19.484 -17.844 1 97.44 76 LEU A O 1
ATOM 585 N N . ASP A 1 77 ? -0.329 -19.594 -18.938 1 97.88 77 ASP A N 1
ATOM 586 C CA . ASP A 1 77 ? 0.376 -20.344 -17.891 1 97.88 77 ASP A CA 1
ATOM 587 C C . ASP A 1 77 ? 1.294 -19.438 -17.078 1 97.88 77 ASP A C 1
ATOM 589 O O . ASP A 1 77 ? 2.396 -19.109 -17.531 1 97.88 77 ASP A O 1
ATOM 593 N N . LEU A 1 78 ? 0.848 -19.031 -15.906 1 97.88 78 LEU A N 1
ATOM 594 C CA . LEU A 1 78 ? 1.521 -18.062 -15.047 1 97.88 78 LEU A CA 1
ATOM 595 C C . LEU A 1 78 ? 2.564 -18.75 -14.172 1 97.88 78 LEU A C 1
ATOM 597 O O . LEU A 1 78 ? 2.229 -19.609 -13.352 1 97.88 78 LEU A O 1
ATOM 601 N N . GLY A 1 79 ? 3.826 -18.328 -14.297 1 97.25 79 GLY A N 1
ATOM 602 C CA . GLY A 1 79 ? 4.883 -19.109 -13.672 1 97.25 79 GLY A CA 1
ATOM 603 C C . GLY A 1 79 ? 5.02 -20.5 -14.242 1 97.25 79 GLY A C 1
ATOM 604 O O . GLY A 1 79 ? 4.922 -21.484 -13.516 1 97.25 79 GLY A O 1
ATOM 605 N N . CYS A 1 80 ? 5.375 -20.578 -15.508 1 97.5 80 CYS A N 1
ATOM 606 C CA . CYS A 1 80 ? 5.199 -21.828 -16.25 1 97.5 80 CYS A CA 1
ATOM 607 C C . CYS A 1 80 ? 6.32 -22.812 -15.945 1 97.5 80 CYS A C 1
ATOM 609 O O . CYS A 1 80 ? 6.219 -24 -16.266 1 97.5 80 CYS A O 1
ATOM 611 N N . GLY A 1 81 ? 7.461 -22.359 -15.352 1 97.12 81 GLY A N 1
ATOM 612 C CA . GLY A 1 81 ? 8.586 -23.25 -15.125 1 97.12 81 GLY A CA 1
ATOM 613 C C . GLY A 1 81 ? 9.047 -23.953 -16.375 1 97.12 81 GLY A C 1
ATOM 614 O O . GLY A 1 81 ? 9.172 -23.344 -17.438 1 97.12 81 GLY A O 1
ATOM 615 N N . PRO A 1 82 ? 9.312 -25.203 -16.266 1 96.69 82 PRO A N 1
ATOM 616 C CA . PRO A 1 82 ? 9.773 -25.938 -17.438 1 96.69 82 PRO A CA 1
ATOM 617 C C . PRO A 1 82 ? 8.641 -26.312 -18.391 1 96.69 82 PRO A C 1
ATOM 619 O O . PRO A 1 82 ? 8.812 -27.156 -19.266 1 96.69 82 PRO A O 1
ATOM 622 N N . GLY A 1 83 ? 7.441 -25.844 -18.156 1 96.94 83 GLY A N 1
ATOM 623 C CA . GLY A 1 83 ? 6.418 -25.781 -19.203 1 96.94 83 GLY A CA 1
ATOM 624 C C . GLY A 1 83 ? 5.535 -27.016 -19.234 1 96.94 83 GLY A C 1
ATOM 625 O O . GLY A 1 83 ? 4.852 -27.266 -20.219 1 96.94 83 GLY A O 1
ATOM 626 N N . ARG A 1 84 ? 5.48 -27.875 -18.172 1 96.5 84 ARG A N 1
ATOM 627 C CA . ARG A 1 84 ? 4.73 -29.125 -18.188 1 96.5 84 ARG A CA 1
ATOM 628 C C . ARG A 1 84 ? 3.252 -28.875 -18.453 1 96.5 84 ARG A C 1
ATOM 630 O O . ARG A 1 84 ? 2.637 -29.562 -19.266 1 96.5 84 ARG A O 1
ATOM 637 N N . ASN A 1 85 ? 2.691 -27.828 -17.812 1 97.62 85 ASN A N 1
ATOM 638 C CA . ASN A 1 85 ? 1.274 -27.547 -18.016 1 97.62 85 ASN A CA 1
ATOM 639 C C . ASN A 1 85 ? 1.023 -26.797 -19.328 1 97.62 85 ASN A C 1
ATOM 641 O O . ASN A 1 85 ? -0.019 -26.984 -19.953 1 97.62 85 ASN A O 1
ATOM 645 N N . SER A 1 86 ? 1.99 -26 -19.75 1 96.75 86 SER A N 1
ATOM 646 C CA . SER A 1 86 ? 1.901 -25.328 -21.031 1 96.75 86 SER A CA 1
ATOM 647 C C . SER A 1 86 ? 1.788 -26.312 -22.188 1 96.75 86 SER A C 1
ATOM 649 O O . SER A 1 86 ? 0.935 -26.172 -23.062 1 96.75 86 SER A O 1
ATOM 651 N N . LEU A 1 87 ? 2.619 -27.344 -22.172 1 95.19 87 LEU A N 1
ATOM 652 C CA . LEU A 1 87 ? 2.643 -28.359 -23.219 1 95.19 87 LEU A CA 1
ATOM 653 C C . LEU A 1 87 ? 1.33 -29.141 -23.25 1 95.19 87 LEU A C 1
ATOM 655 O O . LEU A 1 87 ? 0.791 -29.422 -24.312 1 95.19 87 LEU A O 1
ATOM 659 N N . TYR A 1 88 ? 0.864 -29.453 -22.078 1 95.12 88 TYR A N 1
ATOM 660 C CA . TYR A 1 88 ? -0.405 -30.172 -22 1 95.12 88 TYR A CA 1
ATOM 661 C C . TYR A 1 88 ? -1.535 -29.344 -22.609 1 95.12 88 TYR A C 1
ATOM 663 O O . TYR A 1 88 ? -2.289 -29.844 -23.453 1 95.12 88 TYR A O 1
ATOM 671 N N . LEU A 1 89 ? -1.609 -28.078 -22.234 1 95.38 89 LEU A N 1
ATOM 672 C CA . LEU A 1 89 ? -2.662 -27.188 -22.734 1 95.38 89 LEU A CA 1
ATOM 673 C C . LEU A 1 89 ? -2.559 -27.031 -24.234 1 95.38 89 LEU A C 1
ATOM 675 O O . LEU A 1 89 ? -3.572 -27.047 -24.938 1 95.38 89 LEU A O 1
ATOM 679 N N . ALA A 1 90 ? -1.347 -26.859 -24.688 1 94.19 90 ALA A N 1
ATOM 680 C CA . ALA A 1 90 ? -1.145 -26.75 -26.141 1 94.19 90 ALA A CA 1
ATOM 681 C C . ALA A 1 90 ? -1.604 -28 -26.859 1 94.19 90 ALA A C 1
ATOM 683 O O . ALA A 1 90 ? -2.186 -27.938 -27.938 1 94.19 90 ALA A O 1
ATOM 684 N N . SER A 1 91 ? -1.367 -29.156 -26.297 1 92.06 91 SER A N 1
ATOM 685 C CA . SER A 1 91 ? -1.757 -30.438 -26.906 1 92.06 91 SER A CA 1
ATOM 686 C C . SER A 1 91 ? -3.273 -30.547 -27.016 1 92.06 91 SER A C 1
ATOM 688 O O . SER A 1 91 ? -3.781 -31.328 -27.828 1 92.06 91 SER A O 1
ATOM 690 N N . LEU A 1 92 ? -4.004 -29.781 -26.234 1 91.81 92 LEU A N 1
ATOM 691 C CA . LEU A 1 92 ? -5.465 -29.797 -26.25 1 91.81 92 LEU A CA 1
ATOM 692 C C . LEU A 1 92 ? -6.008 -28.781 -27.266 1 91.81 92 LEU A C 1
ATOM 694 O O . LEU A 1 92 ? -7.223 -28.672 -27.438 1 91.81 92 LEU A O 1
ATOM 698 N N . GLY A 1 93 ? -5.051 -28 -27.844 1 90.12 93 GLY A N 1
ATOM 699 C CA . GLY A 1 93 ? -5.473 -27.047 -28.875 1 90.12 93 GLY A CA 1
ATOM 700 C C . GLY A 1 93 ? -5.484 -25.609 -28.391 1 90.12 93 GLY A C 1
ATOM 701 O O . GLY A 1 93 ? -5.875 -24.703 -29.125 1 90.12 93 GLY A O 1
ATOM 702 N N . TYR A 1 94 ? -5.039 -25.344 -27.156 1 92.88 94 TYR A N 1
ATOM 703 C CA . TYR A 1 94 ? -4.965 -23.969 -26.641 1 92.88 94 TYR A CA 1
ATOM 704 C C . TYR A 1 94 ? -3.818 -23.203 -27.297 1 92.88 94 TYR A C 1
ATOM 706 O O . TYR A 1 94 ? -2.76 -23.781 -27.578 1 92.88 94 TYR A O 1
ATOM 714 N N . GLN A 1 95 ? -4.051 -21.953 -27.594 1 93.5 95 GLN A N 1
ATOM 715 C CA . GLN A 1 95 ? -2.949 -21.016 -27.766 1 93.5 95 GLN A CA 1
ATOM 716 C C . GLN A 1 95 ? -2.42 -20.531 -26.422 1 93.5 95 GLN A C 1
ATOM 718 O O . GLN A 1 95 ? -3.117 -19.812 -25.688 1 93.5 95 GLN A O 1
ATOM 723 N N . VAL A 1 96 ? -1.16 -20.875 -26.125 1 95.38 96 VAL A N 1
ATOM 724 C CA . VAL A 1 96 ? -0.688 -20.719 -24.75 1 95.38 96 VAL A CA 1
ATOM 725 C C . VAL A 1 96 ? 0.384 -19.625 -24.703 1 95.38 96 VAL A C 1
ATOM 727 O O . VAL A 1 96 ? 1.361 -19.672 -25.453 1 95.38 96 VAL A O 1
ATOM 730 N N . ASP A 1 97 ? 0.149 -18.562 -23.891 1 96.31 97 ASP A N 1
ATOM 731 C CA . ASP A 1 97 ? 1.239 -17.734 -23.391 1 96.31 97 ASP A CA 1
ATOM 732 C C . ASP A 1 97 ? 1.777 -18.281 -22.078 1 96.31 97 ASP A C 1
ATOM 734 O O . ASP A 1 97 ? 1.025 -18.438 -21.109 1 96.31 97 ASP A O 1
ATOM 738 N N . ALA A 1 98 ? 3.014 -18.672 -22.094 1 97 98 ALA A N 1
ATOM 739 C CA . ALA A 1 98 ? 3.686 -19.203 -20.906 1 97 98 ALA A CA 1
ATOM 740 C C . ALA A 1 98 ? 4.75 -18.234 -20.406 1 97 98 ALA A C 1
ATOM 742 O O . ALA A 1 98 ? 5.715 -17.922 -21.109 1 97 98 ALA A O 1
ATOM 743 N N . VAL A 1 99 ? 4.574 -17.781 -19.156 1 96.88 99 VAL A N 1
ATOM 744 C CA . VAL A 1 99 ? 5.465 -16.734 -18.672 1 96.88 99 VAL A CA 1
ATOM 745 C C . VAL A 1 99 ? 6.191 -17.203 -17.406 1 96.88 99 VAL A C 1
ATOM 747 O O . VAL A 1 99 ? 5.598 -17.859 -16.562 1 96.88 99 VAL A O 1
ATOM 750 N N . ASP A 1 100 ? 7.438 -16.891 -17.328 1 97 100 ASP A N 1
ATOM 751 C CA . ASP A 1 100 ? 8.25 -17.172 -16.156 1 97 100 ASP A CA 1
ATOM 752 C C . ASP A 1 100 ? 9.383 -16.156 -16.016 1 97 100 ASP A C 1
ATOM 754 O O . ASP A 1 100 ? 9.867 -15.609 -17 1 97 100 ASP A O 1
ATOM 758 N N . LEU A 1 101 ? 9.828 -15.992 -14.797 1 95.44 101 LEU A N 1
ATOM 759 C CA . LEU A 1 101 ? 10.914 -15.062 -14.5 1 95.44 101 LEU A CA 1
ATOM 760 C C . LEU A 1 101 ? 12.25 -15.633 -14.969 1 95.44 101 LEU A C 1
ATOM 762 O O . LEU A 1 101 ? 13.164 -14.875 -15.32 1 95.44 101 LEU A O 1
ATOM 766 N N . SER A 1 102 ? 12.383 -16.922 -14.977 1 96.5 102 SER A N 1
ATOM 767 C CA . SER A 1 102 ? 13.672 -17.594 -15.102 1 96.5 102 SER A CA 1
ATOM 768 C C . SER A 1 102 ? 13.984 -17.906 -16.562 1 96.5 102 SER A C 1
ATOM 770 O O . SER A 1 102 ? 13.297 -18.703 -17.203 1 96.5 102 SER A O 1
ATOM 772 N N . PRO A 1 103 ? 15.055 -17.312 -17.062 1 96.19 103 PRO A N 1
ATOM 773 C CA . PRO A 1 103 ? 15.453 -17.703 -18.422 1 96.19 103 PRO A CA 1
ATOM 774 C C . PRO A 1 103 ? 15.805 -19.188 -18.516 1 96.19 103 PRO A C 1
ATOM 776 O O . PRO A 1 103 ? 15.578 -19.812 -19.562 1 96.19 103 PRO A O 1
ATOM 779 N N . THR A 1 104 ? 16.359 -19.734 -17.438 1 96.81 104 THR A N 1
ATOM 780 C CA . THR A 1 104 ? 16.688 -21.156 -17.422 1 96.81 104 THR A CA 1
ATOM 781 C C . THR A 1 104 ? 15.43 -22.016 -17.516 1 96.81 104 THR A C 1
ATOM 783 O O . THR A 1 104 ? 15.398 -22.984 -18.281 1 96.81 104 THR A O 1
ATOM 786 N N . ALA A 1 105 ? 14.414 -21.656 -16.781 1 96.81 105 ALA A N 1
ATOM 787 C CA . ALA A 1 105 ? 13.148 -22.375 -16.844 1 96.81 105 ALA A CA 1
ATOM 788 C C . ALA A 1 105 ? 12.555 -22.297 -18.25 1 96.81 105 ALA A C 1
ATOM 790 O O . ALA A 1 105 ? 12.094 -23.312 -18.797 1 96.81 105 ALA A O 1
ATOM 791 N N . ILE A 1 106 ? 12.609 -21.141 -18.859 1 96.44 106 ILE A N 1
ATOM 792 C CA . ILE A 1 106 ? 12.047 -20.906 -20.188 1 96.44 106 ILE A CA 1
ATOM 793 C C . ILE A 1 106 ? 12.812 -21.734 -21.219 1 96.44 106 ILE A C 1
ATOM 795 O O . ILE A 1 106 ? 12.211 -22.359 -22.094 1 96.44 106 ILE A O 1
ATOM 799 N N . ARG A 1 107 ? 14.086 -21.734 -21.109 1 96.44 107 ARG A N 1
ATOM 800 C CA . ARG A 1 107 ? 14.898 -22.562 -22 1 96.44 107 ARG A CA 1
ATOM 801 C C . ARG A 1 107 ? 14.523 -24.031 -21.891 1 96.44 107 ARG A C 1
ATOM 803 O O . ARG A 1 107 ? 14.352 -24.719 -22.891 1 96.44 107 ARG A O 1
ATOM 810 N N . TRP A 1 108 ? 14.469 -24.5 -20.672 1 96.44 108 TRP A N 1
ATOM 811 C CA . TRP A 1 108 ? 14.07 -25.875 -20.422 1 96.44 108 TRP A CA 1
ATOM 812 C C . TRP A 1 108 ? 12.703 -26.172 -21.016 1 96.44 108 TRP A C 1
ATOM 814 O O . TRP A 1 108 ? 12.508 -27.219 -21.641 1 96.44 108 TRP A O 1
ATOM 824 N N . ALA A 1 109 ? 11.773 -25.266 -20.859 1 96.38 109 ALA A N 1
ATOM 825 C CA . ALA A 1 109 ? 10.43 -25.422 -21.406 1 96.38 109 ALA A CA 1
ATOM 826 C C . ALA A 1 109 ? 10.453 -25.516 -22.922 1 96.38 109 ALA A C 1
ATOM 828 O O . ALA A 1 109 ? 9.758 -26.344 -23.516 1 96.38 109 ALA A O 1
ATOM 829 N N . ARG A 1 110 ? 11.219 -24.703 -23.578 1 94.88 110 ARG A N 1
ATOM 830 C CA . ARG A 1 110 ? 11.359 -24.734 -25.031 1 94.88 110 ARG A CA 1
ATOM 831 C C . ARG A 1 110 ? 11.93 -26.062 -25.5 1 94.88 110 ARG A C 1
ATOM 833 O O . ARG A 1 110 ? 11.469 -26.625 -26.5 1 94.88 110 ARG A O 1
ATOM 840 N N . GLU A 1 111 ? 12.898 -26.531 -24.812 1 94.56 111 GLU A N 1
ATOM 841 C CA . GLU A 1 111 ? 13.5 -27.828 -25.141 1 94.56 111 GLU A CA 1
ATOM 842 C C . GLU A 1 111 ? 12.469 -28.953 -25.062 1 94.56 111 GLU A C 1
ATOM 844 O O . GLU A 1 111 ? 12.414 -29.812 -25.938 1 94.56 111 GLU A O 1
ATOM 849 N N . ARG A 1 112 ? 11.711 -28.938 -24 1 94.12 112 ARG A N 1
ATOM 850 C CA . ARG A 1 112 ? 10.664 -29.938 -23.844 1 94.12 112 ARG A CA 1
ATOM 851 C C . ARG A 1 112 ? 9.664 -29.859 -24.984 1 94.12 112 ARG A C 1
ATOM 853 O O . ARG A 1 112 ? 9.219 -30.891 -25.5 1 94.12 112 ARG A O 1
ATOM 860 N N . ALA A 1 113 ? 9.328 -28.656 -25.328 1 93.25 113 ALA A N 1
ATOM 861 C CA . ALA A 1 113 ? 8.375 -28.453 -26.422 1 93.25 113 ALA A CA 1
ATOM 862 C C . ALA A 1 113 ? 8.93 -29 -27.734 1 93.25 113 ALA A C 1
ATOM 864 O O . ALA A 1 113 ? 8.203 -29.656 -28.5 1 93.25 113 ALA A O 1
ATOM 865 N N . GLU A 1 114 ? 10.141 -28.734 -28.016 1 91.31 114 GLU A N 1
ATOM 866 C CA . GLU A 1 114 ? 10.797 -29.219 -29.234 1 91.31 114 GLU A CA 1
ATOM 867 C C . GLU A 1 114 ? 10.828 -30.75 -29.266 1 91.31 114 GLU A C 1
ATOM 869 O O . GLU A 1 114 ? 10.562 -31.359 -30.312 1 91.31 114 GLU A O 1
ATOM 874 N N . LYS A 1 115 ? 11.156 -31.328 -28.172 1 91.38 115 LYS A N 1
ATOM 875 C CA . LYS A 1 115 ? 11.266 -32.781 -28.094 1 91.38 115 LYS A CA 1
ATOM 876 C C . LYS A 1 115 ? 9.922 -33.469 -28.328 1 91.38 115 LYS A C 1
ATOM 878 O O . LYS A 1 115 ? 9.852 -34.531 -28.953 1 91.38 115 LYS A O 1
ATOM 883 N N . THR A 1 116 ? 8.852 -32.875 -27.828 1 87.31 116 THR A N 1
ATOM 884 C CA . THR A 1 116 ? 7.527 -33.469 -27.938 1 87.31 116 THR A CA 1
ATOM 885 C C . THR A 1 116 ? 6.871 -33.094 -29.266 1 87.31 116 THR A C 1
ATOM 887 O O . THR A 1 116 ? 5.906 -33.719 -29.688 1 87.31 116 THR A O 1
ATOM 890 N N . GLY A 1 117 ? 7.379 -32.031 -29.906 1 83.25 117 GLY A N 1
ATOM 891 C CA . GLY A 1 117 ? 6.797 -31.531 -31.141 1 83.25 117 GLY A CA 1
ATOM 892 C C . GLY A 1 117 ? 5.547 -30.703 -30.922 1 83.25 117 GLY A C 1
ATOM 893 O O . GLY A 1 117 ? 4.887 -30.297 -31.875 1 83.25 117 GLY A O 1
ATOM 894 N N . VAL A 1 118 ? 5.273 -30.578 -29.656 1 73.19 118 VAL A N 1
ATOM 895 C CA . VAL A 1 118 ? 4.082 -29.812 -29.297 1 73.19 118 VAL A CA 1
ATOM 896 C C . VAL A 1 118 ? 4.402 -28.312 -29.328 1 73.19 118 VAL A C 1
ATOM 898 O O . VAL A 1 118 ? 5.488 -27.906 -28.922 1 73.19 118 VAL A O 1
ATOM 901 N N . GLY A 1 119 ? 3.516 -27.516 -29.75 1 62.41 119 GLY A N 1
ATOM 902 C CA . GLY A 1 119 ? 3.658 -26.062 -29.688 1 62.41 119 GLY A CA 1
ATOM 903 C C . GLY A 1 119 ? 4.426 -25.5 -30.875 1 62.41 119 GLY A C 1
ATOM 904 O O . GLY A 1 119 ? 4.609 -24.281 -30.969 1 62.41 119 GLY A O 1
ATOM 905 N N . GLN A 1 120 ? 5.277 -26.359 -31.547 1 58.09 120 GLN A N 1
ATOM 906 C CA . GLN A 1 120 ? 5.996 -25.906 -32.719 1 58.09 120 GLN A CA 1
ATOM 907 C C . GLN A 1 120 ? 5.027 -25.469 -33.812 1 58.09 120 GLN A C 1
ATOM 909 O O . GLN A 1 120 ? 5.391 -25.438 -35 1 58.09 120 GLN A O 1
ATOM 914 N N . GLY A 1 121 ? 3.85 -25.266 -33.562 1 49.09 121 GLY A N 1
ATOM 915 C CA . GLY A 1 121 ? 2.936 -24.922 -34.625 1 49.09 121 GLY A CA 1
ATOM 916 C C . GLY A 1 121 ? 3.541 -23.984 -35.656 1 49.09 121 GLY A C 1
ATOM 917 O O . GLY A 1 121 ? 4.523 -23.297 -35.375 1 49.09 121 GLY A O 1
ATOM 918 N N . GLY A 1 122 ? 3.182 -24.328 -37.062 1 42.69 122 GLY A N 1
ATOM 919 C CA . GLY A 1 122 ? 3.336 -24.047 -38.469 1 42.69 122 GLY A CA 1
ATOM 920 C C . GLY A 1 122 ? 3.244 -22.562 -38.812 1 42.69 122 GLY A C 1
ATOM 921 O O . GLY A 1 122 ? 2.586 -21.797 -38.094 1 42.69 122 GLY A O 1
ATOM 922 N N . THR A 1 123 ? 4.168 -21.922 -39.25 1 39.59 123 THR A N 1
ATOM 923 C CA . THR A 1 123 ? 3.994 -20.688 -40.031 1 39.59 123 THR A CA 1
ATOM 924 C C . THR A 1 123 ? 2.643 -20.688 -40.719 1 39.59 123 THR A C 1
ATOM 926 O O . THR A 1 123 ? 2.334 -19.766 -41.5 1 39.59 123 THR A O 1
ATOM 929 N N . GLY A 1 124 ? 1.961 -21.938 -41.156 1 38.69 124 GLY A N 1
ATOM 930 C CA . GLY A 1 124 ? 0.852 -21.844 -42.094 1 38.69 124 GLY A CA 1
ATOM 931 C C . GLY A 1 124 ? -0.368 -21.156 -41.5 1 38.69 124 GLY A C 1
ATOM 932 O O . GLY A 1 124 ? -0.41 -20.875 -40.312 1 38.69 124 GLY A O 1
ATOM 933 N N . GLN A 1 125 ? -1.45 -20.828 -42.406 1 37.28 125 GLN A N 1
ATOM 934 C CA . GLN A 1 125 ? -2.748 -20.188 -42.219 1 37.28 125 GLN A CA 1
ATOM 935 C C . GLN A 1 125 ? -3.443 -20.734 -40.969 1 37.28 125 GLN A C 1
ATOM 937 O O . GLN A 1 125 ? -4.422 -20.156 -40.5 1 37.28 125 GLN A O 1
ATOM 942 N N . GLY A 1 126 ? -3.629 -22.094 -40.812 1 39.5 126 GLY A N 1
ATOM 943 C CA . GLY A 1 126 ? -4.52 -22.641 -39.812 1 39.5 126 GLY A CA 1
ATOM 944 C C . GLY A 1 126 ? -3.996 -22.484 -38.375 1 39.5 126 GLY A C 1
ATOM 945 O O . GLY A 1 126 ? -2.799 -22.266 -38.188 1 39.5 126 GLY A O 1
ATOM 946 N N . GLY A 1 127 ? -4.793 -22.016 -37.281 1 43.03 127 GLY A N 1
ATOM 947 C CA . GLY A 1 127 ? -4.543 -21.703 -35.906 1 43.03 127 GLY A CA 1
ATOM 948 C C . GLY A 1 127 ? -3.646 -22.703 -35.188 1 43.03 127 GLY A C 1
ATOM 949 O O . GLY A 1 127 ? -4.133 -23.656 -34.594 1 43.03 127 GLY A O 1
ATOM 950 N N . ALA A 1 128 ? -2.668 -23.203 -35.688 1 46.44 128 ALA A N 1
ATOM 951 C CA . ALA A 1 128 ? -1.866 -24.25 -35.062 1 46.44 128 ALA A CA 1
ATOM 952 C C . ALA A 1 128 ? -1.635 -23.938 -33.562 1 46.44 128 ALA A C 1
ATOM 954 O O . ALA A 1 128 ? -1.421 -22.781 -33.188 1 46.44 128 ALA A O 1
ATOM 955 N N . PRO A 1 129 ? -2.143 -24.875 -32.656 1 59.75 129 PRO A N 1
ATOM 956 C CA . PRO A 1 129 ? -1.818 -24.859 -31.234 1 59.75 129 PRO A CA 1
ATOM 957 C C . PRO A 1 129 ? -0.352 -24.531 -30.969 1 59.75 129 PRO A C 1
ATOM 959 O O . PRO A 1 129 ? 0.535 -25.031 -31.656 1 59.75 129 PRO A O 1
ATOM 962 N N . GLY A 1 130 ? -0.025 -23.219 -30.453 1 83.69 130 GLY A N 1
ATOM 963 C CA . GLY A 1 130 ? 1.354 -22.828 -30.203 1 83.69 130 GLY A CA 1
ATOM 964 C C . GLY A 1 130 ? 1.561 -22.234 -28.828 1 83.69 130 GLY A C 1
ATOM 965 O O . GLY A 1 130 ? 0.594 -21.922 -28.125 1 83.69 130 GLY A O 1
ATOM 966 N N . ILE A 1 131 ? 2.707 -22.547 -28.359 1 93.94 131 ILE A N 1
ATOM 967 C CA . ILE A 1 131 ? 3.148 -21.969 -27.094 1 93.94 131 ILE A CA 1
ATOM 968 C C . ILE A 1 131 ? 4.062 -20.781 -27.359 1 93.94 131 ILE A C 1
ATOM 970 O O . ILE A 1 131 ? 5.031 -20.891 -28.125 1 93.94 131 ILE A O 1
ATOM 974 N N . ARG A 1 132 ? 3.648 -19.578 -26.891 1 94.94 132 ARG A N 1
ATOM 975 C CA . ARG A 1 132 ? 4.547 -18.438 -26.812 1 94.94 132 ARG A CA 1
ATOM 976 C C . ARG A 1 132 ? 5.164 -18.312 -25.422 1 94.94 132 ARG A C 1
ATOM 978 O O . ARG A 1 132 ? 4.465 -18.047 -24.453 1 94.94 132 ARG A O 1
ATOM 985 N N . PHE A 1 133 ? 6.488 -18.594 -25.391 1 94.94 133 PHE A N 1
ATOM 986 C CA . PHE A 1 133 ? 7.195 -18.469 -24.125 1 94.94 133 PHE A CA 1
ATOM 987 C C . PHE A 1 133 ? 7.652 -17.031 -23.891 1 94.94 133 PHE A C 1
ATOM 989 O O . PHE A 1 133 ? 8.297 -16.438 -24.766 1 94.94 133 PHE A O 1
ATOM 996 N N . VAL A 1 134 ? 7.312 -16.5 -22.75 1 94.62 134 VAL A N 1
ATOM 997 C CA . VAL A 1 134 ? 7.645 -15.133 -22.391 1 94.62 134 VAL A CA 1
ATOM 998 C C . VAL A 1 134 ? 8.5 -15.125 -21.125 1 94.62 134 VAL A C 1
ATOM 1000 O O . VAL A 1 134 ? 8.07 -15.625 -20.078 1 94.62 134 VAL A O 1
ATOM 1003 N N . GLN A 1 135 ? 9.719 -14.602 -21.203 1 94.75 135 GLN A N 1
ATOM 1004 C CA . GLN A 1 135 ? 10.555 -14.414 -20.031 1 94.75 135 GLN A CA 1
ATOM 1005 C C . GLN A 1 135 ? 10.328 -13.039 -19.406 1 94.75 135 GLN A C 1
ATOM 1007 O O . GLN A 1 135 ? 10.547 -12.016 -20.078 1 94.75 135 GLN A O 1
ATOM 1012 N N . GLY A 1 136 ? 9.828 -13.016 -18.172 1 93.5 136 GLY A N 1
ATOM 1013 C CA . GLY A 1 136 ? 9.648 -11.719 -17.531 1 93.5 136 GLY A CA 1
ATOM 1014 C C . GLY A 1 136 ? 8.727 -11.758 -16.344 1 93.5 136 GLY A C 1
ATOM 1015 O O . GLY A 1 136 ? 8.227 -12.828 -15.969 1 93.5 136 GLY A O 1
ATOM 1016 N N . ASP A 1 137 ? 8.594 -10.648 -15.711 1 94.06 137 ASP A N 1
ATOM 1017 C CA . ASP A 1 137 ? 7.668 -10.438 -14.609 1 94.06 137 ASP A CA 1
ATOM 1018 C C . ASP A 1 137 ? 6.254 -10.172 -15.117 1 94.06 137 ASP A C 1
ATOM 1020 O O . ASP A 1 137 ? 5.98 -9.117 -15.695 1 94.06 137 ASP A O 1
ATOM 1024 N N . ALA A 1 138 ? 5.371 -11.078 -14.867 1 93.25 138 ALA A N 1
ATOM 1025 C CA . ALA A 1 138 ? 4.008 -11.008 -15.383 1 93.25 138 ALA A CA 1
ATOM 1026 C C . ALA A 1 138 ? 3.275 -9.781 -14.844 1 93.25 138 ALA A C 1
ATOM 1028 O O . ALA A 1 138 ? 2.309 -9.312 -15.445 1 93.25 138 ALA A O 1
ATOM 1029 N N . PHE A 1 139 ? 3.756 -9.203 -13.742 1 91.56 139 PHE A N 1
ATOM 1030 C CA . PHE A 1 139 ? 3.053 -8.117 -13.07 1 91.56 139 PHE A CA 1
ATOM 1031 C C . PHE A 1 139 ? 3.641 -6.766 -13.461 1 91.56 139 PHE A C 1
ATOM 1033 O O . PHE A 1 139 ? 3.1 -5.719 -13.102 1 91.56 139 PHE A O 1
ATOM 1040 N N . ALA A 1 140 ? 4.742 -6.789 -14.047 1 88.5 140 ALA A N 1
ATOM 1041 C CA . ALA A 1 140 ? 5.383 -5.547 -14.469 1 88.5 140 ALA A CA 1
ATOM 1042 C C . ALA A 1 140 ? 4.648 -4.922 -15.648 1 88.5 140 ALA A C 1
ATOM 1044 O O . ALA A 1 140 ? 4.191 -5.633 -16.547 1 88.5 140 ALA A O 1
ATOM 1045 N N . PRO A 1 141 ? 4.766 -3.572 -15.477 1 79.38 141 PRO A N 1
ATOM 1046 C CA . PRO A 1 141 ? 4.199 -2.904 -16.656 1 79.38 141 PRO A CA 1
ATOM 1047 C C . PRO A 1 141 ? 4.98 -3.195 -17.938 1 79.38 141 PRO A C 1
ATOM 1049 O O . PRO A 1 141 ? 6.207 -3.309 -17.906 1 79.38 141 PRO A O 1
ATOM 1052 N N . GLY A 1 142 ? 4.352 -3.578 -18.984 1 77.12 142 GLY A N 1
ATOM 1053 C CA . GLY A 1 142 ? 5.047 -3.76 -20.25 1 77.12 142 GLY A CA 1
ATOM 1054 C C . GLY A 1 142 ? 5.102 -5.207 -20.703 1 77.12 142 GLY A C 1
ATOM 1055 O O . GLY A 1 142 ? 5.41 -5.492 -21.859 1 77.12 142 GLY A O 1
ATOM 1056 N N . THR A 1 143 ? 5.055 -6.027 -19.609 1 77.19 143 THR A N 1
ATOM 1057 C CA . THR A 1 143 ? 5.047 -7.422 -20.047 1 77.19 143 THR A CA 1
ATOM 1058 C C . THR A 1 143 ? 3.848 -7.703 -20.938 1 77.19 143 THR A C 1
ATOM 1060 O O . THR A 1 143 ? 2.713 -7.371 -20.594 1 77.19 143 THR A O 1
ATOM 1063 N N . ALA A 1 144 ? 4.125 -8.078 -22.078 1 77.75 144 ALA A N 1
ATOM 1064 C CA . ALA A 1 144 ? 3.172 -8.242 -23.172 1 77.75 144 ALA A CA 1
ATOM 1065 C C . ALA A 1 144 ? 2.273 -9.453 -22.938 1 77.75 144 ALA A C 1
ATOM 1067 O O . ALA A 1 144 ? 2.504 -10.531 -23.5 1 77.75 144 ALA A O 1
ATOM 1068 N N . LEU A 1 145 ? 1.553 -9.406 -22 1 87.5 145 LEU A N 1
ATOM 1069 C CA . LEU A 1 145 ? 0.466 -10.367 -21.828 1 87.5 145 LEU A CA 1
ATOM 1070 C C . LEU A 1 145 ? -0.865 -9.766 -22.266 1 87.5 145 LEU A C 1
ATOM 1072 O O . LEU A 1 145 ? -1.396 -8.875 -21.594 1 87.5 145 LEU A O 1
ATOM 1076 N N . ASP A 1 146 ? -1.213 -10.031 -23.5 1 83.44 146 ASP A N 1
ATOM 1077 C CA . ASP A 1 146 ? -2.373 -9.359 -24.078 1 83.44 146 ASP A CA 1
ATOM 1078 C C . ASP A 1 146 ? -3.623 -10.234 -23.969 1 83.44 146 ASP A C 1
ATOM 1080 O O . ASP A 1 146 ? -3.98 -10.938 -24.906 1 83.44 146 ASP A O 1
ATOM 1084 N N . GLY A 1 147 ? -4.281 -10.305 -23.031 1 86.12 147 GLY A N 1
ATOM 1085 C CA . GLY A 1 147 ? -5.562 -10.969 -22.859 1 86.12 147 GLY A CA 1
ATOM 1086 C C . GLY A 1 147 ? -6.617 -10.5 -23.844 1 86.12 147 GLY A C 1
ATOM 1087 O O . GLY A 1 147 ? -6.297 -9.883 -24.859 1 86.12 147 GLY A O 1
ATOM 1088 N N . PRO A 1 148 ? -7.797 -10.875 -23.734 1 94.94 148 PRO A N 1
ATOM 1089 C CA . PRO A 1 148 ? -8.258 -11.711 -22.625 1 94.94 148 PRO A CA 1
ATOM 1090 C C . PRO A 1 148 ? -7.957 -13.195 -22.844 1 94.94 148 PRO A C 1
ATOM 1092 O O . PRO A 1 148 ? -7.844 -13.648 -23.984 1 94.94 148 PRO A O 1
ATOM 1095 N N . TYR A 1 149 ? -7.742 -13.938 -21.781 1 96.94 149 TYR A N 1
ATOM 1096 C CA . TYR A 1 149 ? -7.516 -15.375 -21.797 1 96.94 149 TYR A CA 1
ATOM 1097 C C . TYR A 1 149 ? -8.766 -16.141 -21.375 1 96.94 149 TYR A C 1
ATOM 1099 O O . TYR A 1 149 ? -9.461 -15.719 -20.453 1 96.94 149 TYR A O 1
ATOM 1107 N N . ASP A 1 150 ? -8.984 -17.234 -22.031 1 97.06 150 ASP A N 1
ATOM 1108 C CA . ASP A 1 150 ? -10.086 -18.125 -21.656 1 97.06 150 ASP A CA 1
ATOM 1109 C C . ASP A 1 150 ? -9.734 -18.938 -20.422 1 97.06 150 ASP A C 1
ATOM 1111 O O . ASP A 1 150 ? -10.625 -19.422 -19.719 1 97.06 150 ASP A O 1
ATOM 1115 N N . LEU A 1 151 ? -8.43 -19.125 -20.234 1 97.31 151 LEU A N 1
ATOM 1116 C CA . LEU A 1 151 ? -7.914 -19.859 -19.094 1 97.31 151 LEU A CA 1
ATOM 1117 C C . LEU A 1 151 ? -6.617 -19.234 -18.578 1 97.31 151 LEU A C 1
ATOM 1119 O O . LEU A 1 151 ? -5.699 -18.984 -19.359 1 97.31 151 LEU A O 1
ATOM 1123 N N . ILE A 1 152 ? -6.598 -18.953 -17.312 1 98.19 152 ILE A N 1
ATOM 1124 C CA . ILE A 1 152 ? -5.344 -18.656 -16.641 1 98.19 152 ILE A CA 1
ATOM 1125 C C . ILE A 1 152 ? -5.027 -19.75 -15.625 1 98.19 152 ILE A C 1
ATOM 1127 O O . ILE A 1 152 ? -5.844 -20.062 -14.758 1 98.19 152 ILE A O 1
ATOM 1131 N N . HIS A 1 153 ? -3.902 -20.344 -15.805 1 98.44 153 HIS A N 1
ATOM 1132 C CA . HIS A 1 153 ? -3.457 -21.422 -14.922 1 98.44 153 HIS A CA 1
ATOM 1133 C C . HIS A 1 153 ? -2.199 -21.016 -14.156 1 98.44 153 HIS A C 1
ATOM 1135 O O . HIS A 1 153 ? -1.22 -20.578 -14.758 1 98.44 153 HIS A O 1
ATOM 1141 N N . ASP A 1 154 ? -2.297 -21.125 -12.875 1 98.81 154 ASP A N 1
ATOM 1142 C CA . ASP A 1 154 ? -1.159 -20.875 -11.992 1 98.81 154 ASP A CA 1
ATOM 1143 C C . ASP A 1 154 ? -0.853 -22.109 -11.141 1 98.81 154 ASP A C 1
ATOM 1145 O O . ASP A 1 154 ? -1.643 -22.469 -10.266 1 98.81 154 ASP A O 1
ATOM 1149 N N . SER A 1 155 ? 0.279 -22.688 -11.383 1 98.5 155 SER A N 1
ATOM 1150 C CA . SER A 1 155 ? 0.709 -23.828 -10.57 1 98.5 155 SER A CA 1
ATOM 1151 C C . SER A 1 155 ? 1.965 -23.484 -9.773 1 98.5 155 SER A C 1
ATOM 1153 O O . SER A 1 155 ? 3.053 -23.984 -10.078 1 98.5 155 SER A O 1
ATOM 1155 N N . GLY A 1 156 ? 1.728 -22.688 -8.711 1 97.5 156 GLY A N 1
ATOM 1156 C CA . GLY A 1 156 ? 2.838 -22.531 -7.781 1 97.5 156 GLY A CA 1
ATOM 1157 C C . GLY A 1 156 ? 3.434 -21.141 -7.789 1 97.5 156 GLY A C 1
ATOM 1158 O O . GLY A 1 156 ? 4.438 -20.891 -7.121 1 97.5 156 GLY A O 1
ATOM 1159 N N . CYS A 1 157 ? 2.977 -20.203 -8.539 1 97.38 157 CYS A 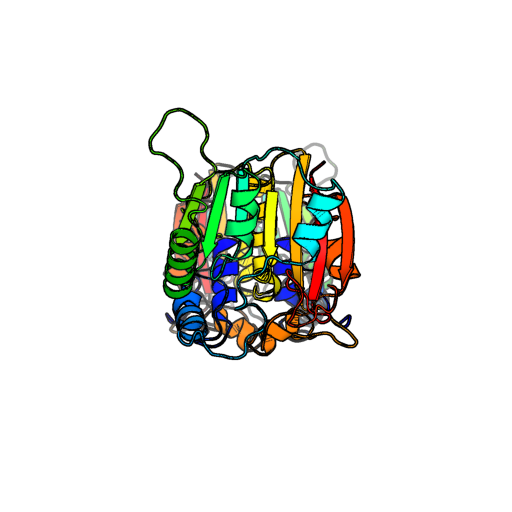N 1
ATOM 1160 C CA . CYS A 1 157 ? 3.477 -18.844 -8.562 1 97.38 157 CYS A CA 1
ATOM 1161 C C . CYS A 1 157 ? 2.904 -18.031 -7.406 1 97.38 157 CYS A C 1
ATOM 1163 O O . CYS A 1 157 ? 3.641 -17.328 -6.703 1 97.38 157 CYS A O 1
ATOM 1165 N N . PHE A 1 158 ? 1.603 -18.156 -7.109 1 98.12 158 PHE A N 1
ATOM 1166 C CA . PHE A 1 158 ? 0.817 -17.328 -6.188 1 98.12 158 PHE A CA 1
ATOM 1167 C C . PHE A 1 158 ? 1.39 -17.406 -4.777 1 98.12 158 PHE A C 1
ATOM 1169 O O . PHE A 1 158 ? 1.53 -16.375 -4.109 1 98.12 158 PHE A O 1
ATOM 1176 N N . HIS A 1 159 ? 1.745 -18.594 -4.312 1 97.81 159 HIS A N 1
ATOM 1177 C CA . HIS A 1 159 ? 2.127 -18.75 -2.916 1 97.81 159 HIS A CA 1
ATOM 1178 C C . HIS A 1 159 ? 3.547 -18.25 -2.672 1 97.81 159 HIS A C 1
ATOM 1180 O O . HIS A 1 159 ? 4.023 -18.25 -1.534 1 97.81 159 HIS A O 1
ATOM 1186 N N . HIS A 1 160 ? 4.223 -17.75 -3.686 1 96.44 160 HIS A N 1
ATOM 1187 C CA . HIS A 1 160 ? 5.539 -17.141 -3.514 1 96.44 160 HIS A CA 1
ATOM 1188 C C . HIS A 1 160 ? 5.453 -15.625 -3.537 1 96.44 160 HIS A C 1
ATOM 1190 O O . HIS A 1 160 ? 6.473 -14.938 -3.441 1 96.44 160 HIS A O 1
ATOM 1196 N N . LEU A 1 161 ? 4.297 -15.062 -3.641 1 96.56 161 LEU A N 1
ATOM 1197 C CA . LEU A 1 161 ? 4.102 -13.617 -3.613 1 96.56 161 LEU A CA 1
ATOM 1198 C C . LEU A 1 161 ? 3.963 -13.109 -2.18 1 96.56 161 LEU A C 1
ATOM 1200 O O . LEU A 1 161 ? 3.297 -13.742 -1.357 1 96.56 161 LEU A O 1
ATOM 1204 N N . PRO A 1 162 ? 4.641 -12 -1.91 1 96.56 162 PRO A N 1
ATOM 1205 C CA . PRO A 1 162 ? 4.344 -11.383 -0.614 1 96.56 162 PRO A CA 1
ATOM 1206 C C . PRO A 1 162 ? 2.916 -10.852 -0.528 1 96.56 162 PRO A C 1
ATOM 1208 O O . PRO A 1 162 ? 2.291 -10.578 -1.558 1 96.56 162 PRO A O 1
ATOM 1211 N N . PRO A 1 163 ? 2.416 -10.664 0.655 1 96.69 163 PRO A N 1
ATOM 1212 C CA . PRO A 1 163 ? 0.996 -10.352 0.841 1 96.69 163 PRO A CA 1
ATOM 1213 C C . PRO A 1 163 ? 0.551 -9.125 0.049 1 96.69 163 PRO A C 1
ATOM 1215 O O . PRO A 1 163 ? -0.527 -9.133 -0.551 1 96.69 163 PRO A O 1
ATOM 1218 N N . HIS A 1 164 ? 1.368 -8.086 -0.035 1 96.69 164 HIS A N 1
ATOM 1219 C CA . HIS A 1 164 ? 0.943 -6.867 -0.711 1 96.69 164 HIS A CA 1
ATOM 1220 C C . HIS A 1 164 ? 0.808 -7.086 -2.215 1 96.69 164 HIS A C 1
ATOM 1222 O O . HIS A 1 164 ? 0.044 -6.387 -2.883 1 96.69 164 HIS A O 1
ATOM 1228 N N . ARG A 1 165 ? 1.413 -8.055 -2.75 1 96.75 165 ARG A N 1
ATOM 1229 C CA . ARG A 1 165 ? 1.382 -8.297 -4.188 1 96.75 165 ARG A CA 1
ATOM 1230 C C . ARG A 1 165 ? 0.171 -9.133 -4.578 1 96.75 165 ARG A C 1
ATOM 1232 O O . ARG A 1 165 ? -0.089 -9.344 -5.766 1 96.75 165 ARG A O 1
ATOM 1239 N N . ARG A 1 166 ? -0.596 -9.609 -3.621 1 97.06 166 ARG A N 1
ATOM 1240 C CA . ARG A 1 166 ? -1.894 -10.195 -3.943 1 97.06 166 ARG A CA 1
ATOM 1241 C C . ARG A 1 166 ? -2.777 -9.195 -4.68 1 97.06 166 ARG A C 1
ATOM 1243 O O . ARG A 1 166 ? -3.555 -9.57 -5.559 1 97.06 166 ARG A O 1
ATOM 1250 N N . VAL A 1 167 ? -2.574 -7.938 -4.312 1 96.06 167 VAL A N 1
ATOM 1251 C CA . VAL A 1 167 ? -3.336 -6.883 -4.973 1 96.06 167 VAL A CA 1
ATOM 1252 C C . VAL A 1 167 ? -2.992 -6.852 -6.461 1 96.06 167 VAL A C 1
ATOM 1254 O O . VAL A 1 167 ? -3.885 -6.805 -7.312 1 96.06 167 VAL A O 1
ATOM 1257 N N . SER A 1 168 ? -1.72 -6.902 -6.77 1 95.44 168 SER A N 1
ATOM 1258 C CA . SER A 1 168 ? -1.269 -6.926 -8.156 1 95.44 168 SER A CA 1
ATOM 1259 C C . SER A 1 168 ? -1.757 -8.18 -8.883 1 95.44 168 SER A C 1
ATOM 1261 O O . SER A 1 168 ? -2.117 -8.117 -10.055 1 95.44 168 SER A O 1
ATOM 1263 N N . TYR A 1 169 ? -1.755 -9.281 -8.203 1 97.38 169 TYR A N 1
ATOM 1264 C CA . TYR A 1 169 ? -2.189 -10.562 -8.75 1 97.38 169 TYR A CA 1
ATOM 1265 C C . TYR A 1 169 ? -3.666 -10.523 -9.125 1 97.38 169 TYR A C 1
ATOM 1267 O O . TYR A 1 169 ? -4.043 -10.906 -10.234 1 97.38 169 TYR A O 1
ATOM 1275 N N . LEU A 1 170 ? -4.492 -10.023 -8.234 1 97.81 170 LEU A N 1
ATOM 1276 C CA . LEU A 1 170 ? -5.93 -9.914 -8.477 1 97.81 170 LEU A CA 1
ATOM 1277 C C . LEU A 1 170 ? -6.223 -8.938 -9.602 1 97.81 170 LEU A C 1
ATOM 1279 O O . LEU A 1 170 ? -7.125 -9.164 -10.414 1 97.81 170 LEU A O 1
ATOM 1283 N N . ALA A 1 171 ? -5.449 -7.875 -9.664 1 95.56 171 ALA A N 1
ATOM 1284 C CA . ALA A 1 171 ? -5.598 -6.914 -10.758 1 95.56 171 ALA A CA 1
ATOM 1285 C C . ALA A 1 171 ? -5.266 -7.559 -12.102 1 95.56 171 ALA A C 1
ATOM 1287 O O . ALA A 1 171 ? -5.922 -7.281 -13.109 1 95.56 171 ALA A O 1
ATOM 1288 N N . LEU A 1 172 ? -4.254 -8.367 -12.125 1 96.44 172 LEU A N 1
ATOM 1289 C CA . LEU A 1 172 ? -3.883 -9.086 -13.336 1 96.44 172 LEU A CA 1
ATOM 1290 C C . LEU A 1 172 ? -5.02 -9.992 -13.805 1 96.44 172 LEU A C 1
ATOM 1292 O O . LEU A 1 172 ? -5.383 -9.977 -14.977 1 96.44 172 LEU A O 1
ATOM 1296 N N . LEU A 1 173 ? -5.559 -10.781 -12.891 1 97.69 173 LEU A N 1
ATOM 1297 C CA . LEU A 1 173 ? -6.676 -11.656 -13.227 1 97.69 173 LEU A CA 1
ATOM 1298 C C . LEU A 1 173 ? -7.848 -10.859 -13.789 1 97.69 173 LEU A C 1
ATOM 1300 O O . LEU A 1 173 ? -8.453 -11.25 -14.789 1 97.69 173 LEU A O 1
ATOM 1304 N N . ASP A 1 174 ? -8.117 -9.75 -13.117 1 96.94 174 ASP A N 1
ATOM 1305 C CA . ASP A 1 174 ? -9.242 -8.914 -13.531 1 96.94 174 ASP A CA 1
ATOM 1306 C C . ASP A 1 174 ? -9.039 -8.375 -14.945 1 96.94 174 ASP A C 1
ATOM 1308 O O . ASP A 1 174 ? -9.992 -8.289 -15.727 1 96.94 174 ASP A O 1
ATOM 1312 N N . ARG A 1 175 ? -7.895 -8.047 -15.258 1 95.62 175 ARG A N 1
ATOM 1313 C CA . ARG A 1 175 ? -7.566 -7.438 -16.547 1 95.62 175 ARG A CA 1
ATOM 1314 C C . ARG A 1 175 ? -7.516 -8.484 -17.641 1 95.62 175 ARG A C 1
ATOM 1316 O O . ARG A 1 175 ? -7.926 -8.219 -18.781 1 95.62 175 ARG A O 1
ATOM 1323 N N . LEU A 1 176 ? -7.059 -9.688 -17.312 1 97.06 176 LEU A N 1
ATOM 1324 C CA . LEU A 1 176 ? -6.637 -10.586 -18.391 1 97.06 176 LEU A CA 1
ATOM 1325 C C . LEU A 1 176 ? -7.617 -11.75 -18.531 1 97.06 176 LEU A C 1
ATOM 1327 O O . LEU A 1 176 ? -7.613 -12.445 -19.547 1 97.06 176 LEU A O 1
ATOM 1331 N N . LEU A 1 177 ? -8.375 -12.031 -17.516 1 97.56 177 LEU A N 1
ATOM 1332 C CA . LEU A 1 177 ? -9.305 -13.156 -17.578 1 97.56 177 LEU A CA 1
ATOM 1333 C C . LEU A 1 177 ? -10.578 -12.766 -18.312 1 97.56 177 LEU A C 1
ATOM 1335 O O . LEU A 1 177 ? -11.234 -11.781 -17.953 1 97.56 177 LEU A O 1
ATOM 1339 N N . ALA A 1 178 ? -10.977 -13.508 -19.344 1 96.69 178 ALA A N 1
ATOM 1340 C CA . ALA A 1 178 ? -12.156 -13.219 -20.156 1 96.69 178 ALA A CA 1
ATOM 1341 C C . ALA A 1 178 ? -13.438 -13.453 -19.359 1 96.69 178 ALA A C 1
ATOM 1343 O O . ALA A 1 178 ? -13.469 -14.297 -18.453 1 96.69 178 ALA A O 1
ATOM 1344 N N . PRO A 1 179 ? -14.484 -12.648 -19.734 1 95.88 179 PRO A N 1
ATOM 1345 C CA . PRO A 1 179 ? -15.781 -13.078 -19.203 1 95.88 179 PRO A CA 1
ATOM 1346 C C . PRO A 1 179 ? -16.094 -14.539 -19.516 1 95.88 179 PRO A C 1
ATOM 1348 O O . PRO A 1 179 ? -15.859 -14.992 -20.641 1 95.88 179 PRO A O 1
ATOM 1351 N N . GLY A 1 180 ? -16.531 -15.258 -18.547 1 96.19 180 GLY A N 1
ATOM 1352 C CA . GLY A 1 180 ? -16.781 -16.672 -18.734 1 96.19 180 GLY A CA 1
ATOM 1353 C C . GLY A 1 180 ? -15.531 -17.531 -18.656 1 96.19 180 GLY A C 1
ATOM 1354 O O . GLY A 1 180 ? -15.609 -18.766 -18.703 1 96.19 180 GLY A O 1
ATOM 1355 N N . GLY A 1 181 ? -14.406 -16.828 -18.516 1 97.38 181 GLY A N 1
ATOM 1356 C CA . GLY A 1 181 ? -13.133 -17.531 -18.469 1 97.38 181 GLY A CA 1
ATOM 1357 C C . GLY A 1 181 ? -12.898 -18.25 -17.156 1 97.38 181 GLY A C 1
ATOM 1358 O O . GLY A 1 181 ? -13.641 -18.047 -16.188 1 97.38 181 GLY A O 1
ATOM 1359 N N . HIS A 1 182 ? -11.836 -19.125 -17.141 1 98.19 182 HIS A N 1
ATOM 1360 C CA . HIS A 1 182 ? -11.539 -19.938 -15.961 1 98.19 182 HIS A CA 1
ATOM 1361 C C . HIS A 1 182 ? -10.164 -19.609 -15.398 1 98.19 182 HIS A C 1
ATOM 1363 O O . HIS A 1 182 ? -9.242 -19.266 -16.141 1 98.19 182 HIS A O 1
ATOM 1369 N N . PHE A 1 183 ? -10.117 -19.656 -14.094 1 98.56 183 PHE A N 1
ATOM 1370 C CA . PHE A 1 183 ? -8.867 -19.531 -13.359 1 98.56 183 PHE A CA 1
ATOM 1371 C C . PHE A 1 183 ? -8.609 -20.781 -12.523 1 98.56 183 PHE A C 1
ATOM 1373 O O . PHE A 1 183 ? -9.453 -21.188 -11.727 1 98.56 183 PHE A O 1
ATOM 1380 N N . THR A 1 184 ? -7.469 -21.422 -12.766 1 98.81 184 THR A N 1
ATOM 1381 C CA . THR A 1 184 ? -7.082 -22.594 -11.984 1 98.81 184 THR A CA 1
ATOM 1382 C C . THR A 1 184 ? -5.766 -22.344 -11.25 1 98.81 184 THR A C 1
ATOM 1384 O O . THR A 1 184 ? -4.863 -21.688 -11.789 1 98.81 184 THR A O 1
ATOM 1387 N N . LEU A 1 185 ? -5.738 -22.859 -10 1 98.81 185 LEU A N 1
ATOM 1388 C CA . LEU A 1 185 ? -4.652 -22.516 -9.086 1 98.81 185 LEU A CA 1
ATOM 1389 C C . LEU A 1 185 ? -4.18 -23.734 -8.305 1 98.81 185 LEU A C 1
ATOM 1391 O O . LEU A 1 185 ? -4.996 -24.531 -7.836 1 98.81 185 LEU A O 1
ATOM 1395 N N . THR A 1 186 ? -2.908 -23.859 -8.234 1 98.75 186 THR A N 1
ATOM 1396 C CA . THR A 1 186 ? -2.297 -24.719 -7.219 1 98.75 186 THR A CA 1
ATOM 1397 C C . THR A 1 186 ? -1.435 -23.891 -6.27 1 98.75 186 THR A C 1
ATOM 1399 O O . THR A 1 186 ? -0.648 -23.047 -6.707 1 98.75 186 THR A O 1
ATOM 1402 N N . ALA A 1 187 ? -1.621 -24.109 -4.945 1 98.62 187 ALA A N 1
ATOM 1403 C CA . ALA A 1 187 ? -0.888 -23.344 -3.943 1 98.62 187 ALA A CA 1
ATOM 1404 C C . ALA A 1 187 ? -0.629 -24.172 -2.691 1 98.62 187 ALA A C 1
ATOM 1406 O O . ALA A 1 187 ? -1.333 -25.156 -2.434 1 98.62 187 ALA A O 1
ATOM 1407 N N . PHE A 1 188 ? 0.366 -23.766 -1.886 1 98.5 188 PHE A N 1
ATOM 1408 C CA . PHE A 1 188 ? 0.704 -24.469 -0.65 1 98.5 188 PHE A CA 1
ATOM 1409 C C . PHE A 1 188 ? -0.48 -24.469 0.31 1 98.5 188 PHE A C 1
ATOM 1411 O O . PHE A 1 188 ? -1.125 -23.438 0.513 1 98.5 188 PHE A O 1
ATOM 1418 N N . ALA A 1 189 ? -0.671 -25.641 0.893 1 98.38 189 ALA A N 1
ATOM 1419 C CA . ALA A 1 189 ? -1.785 -25.812 1.819 1 98.38 189 ALA A CA 1
ATOM 1420 C C . ALA A 1 189 ? -1.329 -25.641 3.266 1 98.38 189 ALA A C 1
ATOM 1422 O O . ALA A 1 189 ? -0.291 -26.188 3.664 1 98.38 189 ALA A O 1
ATOM 1423 N N . ALA A 1 190 ? -2.162 -24.859 3.994 1 97.69 190 ALA A N 1
ATOM 1424 C CA . ALA A 1 190 ? -1.973 -24.812 5.441 1 97.69 190 ALA A CA 1
ATOM 1425 C C . ALA A 1 190 ? -2.6 -26.031 6.113 1 97.69 190 ALA A C 1
ATOM 1427 O O . ALA A 1 190 ? -3.516 -26.656 5.566 1 97.69 190 ALA A O 1
ATOM 1428 N N . GLY A 1 191 ? -2.104 -26.328 7.316 1 95.12 191 GLY A N 1
ATOM 1429 C CA . GLY A 1 191 ? -2.678 -27.422 8.086 1 95.12 191 GLY A CA 1
ATOM 1430 C C . GLY A 1 191 ? -1.906 -28.719 7.945 1 95.12 191 GLY A C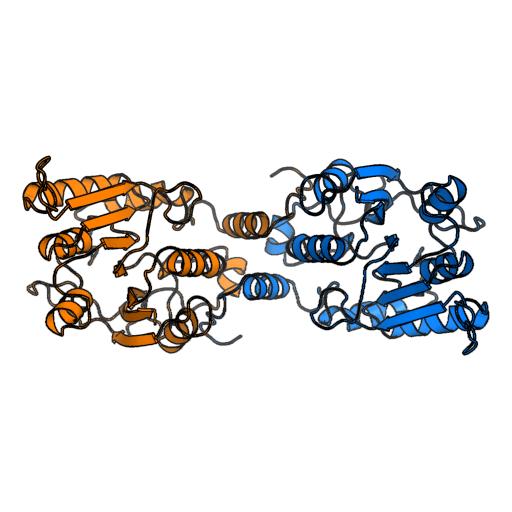 1
ATOM 1431 O O . GLY A 1 191 ? -0.757 -28.719 7.5 1 95.12 191 GLY A O 1
ATOM 1432 N N . GLU A 1 192 ? -2.543 -29.812 8.328 1 95.12 192 GLU A N 1
ATOM 1433 C CA . GLU A 1 192 ? -1.911 -31.125 8.328 1 95.12 192 GLU A CA 1
ATOM 1434 C C . GLU A 1 192 ? -1.532 -31.547 6.914 1 95.12 192 GLU A C 1
ATOM 1436 O O . GLU A 1 192 ? -2.354 -31.484 5.996 1 95.12 192 GLU A O 1
ATOM 1441 N N . GLY A 1 193 ? -0.253 -31.969 6.812 1 96.19 193 GLY A N 1
ATOM 1442 C CA . GLY A 1 193 ? 0.223 -32.438 5.523 1 96.19 193 GLY A CA 1
ATOM 1443 C C . GLY A 1 193 ? 0.541 -31.312 4.559 1 96.19 193 GLY A C 1
ATOM 1444 O O . GLY A 1 193 ? 0.825 -31.562 3.383 1 96.19 193 GLY A O 1
ATOM 1445 N N . GLY A 1 194 ? 0.418 -30.094 5.078 1 96.69 194 GLY A N 1
ATOM 1446 C CA . GLY A 1 194 ? 0.642 -28.938 4.227 1 96.69 194 GLY A CA 1
ATOM 1447 C C . GLY A 1 194 ? 2.1 -28.531 4.145 1 96.69 194 GLY A C 1
ATOM 1448 O O . GLY A 1 194 ? 2.982 -29.266 4.586 1 96.69 194 GLY A O 1
ATOM 1449 N N . MET A 1 195 ? 2.35 -27.406 3.488 1 96.75 195 MET A N 1
ATOM 1450 C CA . MET A 1 195 ? 3.668 -26.828 3.271 1 96.75 195 MET A CA 1
ATOM 1451 C C . MET A 1 195 ? 3.59 -25.297 3.242 1 96.75 195 MET A C 1
ATOM 1453 O O . MET A 1 195 ? 2.508 -24.734 3.074 1 96.75 195 MET A O 1
ATOM 1457 N N . GLY A 1 196 ? 4.754 -24.656 3.434 1 96.44 196 GLY A N 1
ATOM 1458 C CA . GLY A 1 196 ? 4.816 -23.203 3.418 1 96.44 196 GLY A CA 1
ATOM 1459 C C . GLY A 1 196 ? 4.645 -22.594 4.793 1 96.44 196 GLY A C 1
ATOM 1460 O O . GLY A 1 196 ? 4.418 -23.297 5.773 1 96.44 196 GLY A O 1
ATOM 1461 N N . SER A 1 197 ? 4.746 -21.344 4.852 1 96.62 197 SER A N 1
ATOM 1462 C CA . SER A 1 197 ? 4.676 -20.625 6.121 1 96.62 197 SER A CA 1
ATOM 1463 C C . SER A 1 197 ? 3.234 -20.281 6.488 1 96.62 197 SER A C 1
ATOM 1465 O O . SER A 1 197 ? 2.477 -19.781 5.656 1 96.62 197 SER A O 1
ATOM 1467 N N . GLU A 1 198 ? 2.92 -20.516 7.668 1 96.69 198 GLU A N 1
ATOM 1468 C CA . GLU A 1 198 ? 1.564 -20.25 8.141 1 96.69 198 GLU A CA 1
ATOM 1469 C C . GLU A 1 198 ? 1.515 -18.953 8.953 1 96.69 198 GLU A C 1
ATOM 1471 O O . GLU A 1 198 ? 0.49 -18.641 9.562 1 96.69 198 GLU A O 1
ATOM 1476 N N . LEU A 1 199 ? 2.598 -18.25 8.977 1 95.12 199 LEU A N 1
ATOM 1477 C CA . LEU A 1 199 ? 2.631 -16.969 9.68 1 95.12 199 LEU A CA 1
ATOM 1478 C C . LEU A 1 199 ? 1.571 -16.016 9.141 1 95.12 199 LEU A C 1
ATOM 1480 O O . LEU A 1 199 ? 1.313 -15.992 7.93 1 95.12 199 LEU A O 1
ATOM 1484 N N . PRO A 1 200 ? 0.987 -15.211 10.047 1 95.06 200 PRO A N 1
ATOM 1485 C CA . PRO A 1 200 ? 0.09 -14.18 9.523 1 95.06 200 PRO A CA 1
ATOM 1486 C C . PRO A 1 200 ? 0.804 -13.18 8.609 1 95.06 200 PRO A C 1
ATOM 1488 O O . PRO A 1 200 ? 2.008 -12.961 8.766 1 95.06 200 PRO A O 1
ATOM 1491 N N . ASP A 1 201 ? 0.06 -12.562 7.715 1 95.31 201 ASP A N 1
ATOM 1492 C CA . ASP A 1 201 ? 0.61 -11.68 6.688 1 95.31 201 ASP A CA 1
ATOM 1493 C C . ASP A 1 201 ? 1.535 -10.633 7.301 1 95.31 201 ASP A C 1
ATOM 1495 O O . ASP A 1 201 ? 2.627 -10.383 6.789 1 95.31 201 ASP A O 1
ATOM 1499 N N . ALA A 1 202 ? 1.159 -10.023 8.383 1 92.31 202 ALA A N 1
ATOM 1500 C CA . ALA A 1 202 ? 1.916 -8.93 8.992 1 92.31 202 ALA A CA 1
ATOM 1501 C C . ALA A 1 202 ? 3.291 -9.406 9.453 1 92.31 202 ALA A C 1
ATOM 1503 O O . ALA A 1 202 ? 4.262 -8.648 9.406 1 92.31 202 ALA A O 1
ATOM 1504 N N . ASP A 1 203 ? 3.42 -10.641 9.812 1 93.62 203 ASP A N 1
ATOM 1505 C CA . ASP A 1 203 ? 4.652 -11.156 10.398 1 93.62 203 ASP A CA 1
ATOM 1506 C C . ASP A 1 203 ? 5.73 -11.344 9.336 1 93.62 203 ASP A C 1
ATOM 1508 O O . ASP A 1 203 ? 6.922 -11.359 9.648 1 93.62 203 ASP A O 1
ATOM 1512 N N . PHE A 1 204 ? 5.328 -11.492 8.094 1 94.06 204 PHE A N 1
ATOM 1513 C CA . PHE A 1 204 ? 6.312 -11.586 7.027 1 94.06 204 PHE A CA 1
ATOM 1514 C C . PHE A 1 204 ? 7.117 -10.297 6.914 1 94.06 204 PHE A C 1
ATOM 1516 O O . PHE A 1 204 ? 8.312 -10.328 6.594 1 94.06 204 PHE A O 1
ATOM 1523 N N . TYR A 1 205 ? 6.5 -9.188 7.18 1 92.69 205 TYR A N 1
ATOM 1524 C CA . TYR A 1 205 ? 7.184 -7.902 7.105 1 92.69 205 TYR A CA 1
ATOM 1525 C C . TYR A 1 205 ? 8.062 -7.68 8.328 1 92.69 205 TYR A C 1
ATOM 1527 O O . TYR A 1 205 ? 9.164 -7.133 8.219 1 92.69 205 TYR A O 1
ATOM 1535 N N . ARG A 1 206 ? 7.598 -8.141 9.469 1 90.56 206 ARG A N 1
ATOM 1536 C CA . ARG A 1 206 ? 8.383 -8.023 10.695 1 90.56 206 ARG A CA 1
ATOM 1537 C C . ARG A 1 206 ? 9.648 -8.859 10.617 1 90.56 206 ARG A C 1
ATOM 1539 O O . ARG A 1 206 ? 10.711 -8.445 11.094 1 90.56 206 ARG A O 1
ATOM 1546 N N . GLN A 1 207 ? 9.531 -9.969 9.93 1 90.75 207 GLN A N 1
ATOM 1547 C CA . GLN A 1 207 ? 10.656 -10.891 9.836 1 90.75 207 GLN A CA 1
ATOM 1548 C C . GLN A 1 207 ? 11.508 -10.594 8.609 1 90.75 207 GLN A C 1
ATOM 1550 O O . GLN A 1 207 ? 12.68 -10.977 8.547 1 90.75 207 GLN A O 1
ATOM 1555 N N . GLY A 1 208 ? 10.914 -10 7.629 1 90.94 208 GLY A N 1
ATOM 1556 C CA . GLY A 1 208 ? 11.617 -9.688 6.398 1 90.94 208 GLY A CA 1
ATOM 1557 C C . GLY A 1 208 ? 11.852 -10.898 5.516 1 90.94 208 GLY A C 1
ATOM 1558 O O . GLY A 1 208 ? 12.836 -10.969 4.785 1 90.94 208 GLY A O 1
ATOM 1559 N N . SER A 1 209 ? 10.961 -11.898 5.66 1 92.25 209 SER A N 1
ATOM 1560 C CA . SER A 1 209 ? 11.125 -13.141 4.898 1 92.25 209 SER A CA 1
ATOM 1561 C C . SER A 1 209 ? 9.773 -13.805 4.637 1 92.25 209 SER A C 1
ATOM 1563 O O . SER A 1 209 ? 8.852 -13.688 5.445 1 92.25 209 SER A O 1
ATOM 1565 N N . LEU A 1 210 ? 9.75 -14.469 3.48 1 93.12 210 LEU A N 1
ATOM 1566 C CA . LEU A 1 210 ? 8.562 -15.258 3.162 1 93.12 210 LEU A CA 1
ATOM 1567 C C . LEU A 1 210 ? 8.805 -16.734 3.457 1 93.12 210 LEU A C 1
ATOM 1569 O O . LEU A 1 210 ? 7.941 -17.578 3.182 1 93.12 210 LEU A O 1
ATOM 1573 N N . ASP A 1 211 ? 10.039 -17 3.961 1 91.31 211 ASP A N 1
ATOM 1574 C CA . ASP A 1 211 ? 10.453 -18.375 4.156 1 91.31 211 ASP A CA 1
ATOM 1575 C C . ASP A 1 211 ? 10.312 -19.188 2.863 1 91.31 211 ASP A C 1
ATOM 1577 O O . ASP A 1 211 ? 10.867 -18.797 1.83 1 91.31 211 ASP A O 1
ATOM 1581 N N . GLY A 1 212 ? 9.68 -20.234 2.826 1 91.12 212 GLY A N 1
ATOM 1582 C CA . GLY A 1 212 ? 9.578 -21.047 1.632 1 91.12 212 GLY A CA 1
ATOM 1583 C C . GLY A 1 212 ? 8.359 -20.734 0.793 1 91.12 212 GLY A C 1
ATOM 1584 O O . GLY A 1 212 ? 8.109 -21.391 -0.224 1 91.12 212 GLY A O 1
ATOM 1585 N N . GLY A 1 213 ? 7.605 -19.734 1.14 1 95.81 213 GLY A N 1
ATOM 1586 C CA . GLY A 1 213 ? 6.328 -19.406 0.519 1 95.81 213 GLY A CA 1
ATOM 1587 C C . GLY A 1 213 ? 5.168 -19.453 1.492 1 95.81 213 GLY A C 1
ATOM 1588 O O . GLY A 1 213 ? 5.285 -20 2.588 1 95.81 213 GLY A O 1
ATOM 1589 N N . LEU A 1 214 ? 4.086 -18.875 1.081 1 97.44 214 LEU A N 1
ATOM 1590 C CA . LEU A 1 214 ? 2.936 -18.734 1.97 1 97.44 214 LEU A CA 1
ATOM 1591 C C . LEU A 1 214 ? 2.016 -19.953 1.859 1 97.44 214 LEU A C 1
ATOM 1593 O O . LEU A 1 214 ? 1.726 -20.422 0.756 1 97.44 214 LEU A O 1
ATOM 1597 N N . ALA A 1 215 ? 1.59 -20.422 3.016 1 98.25 215 ALA A N 1
ATOM 1598 C CA . ALA A 1 215 ? 0.542 -21.438 3.068 1 98.25 215 ALA A CA 1
ATOM 1599 C C . ALA A 1 215 ? -0.839 -20.797 3.168 1 98.25 215 ALA A C 1
ATOM 1601 O O . ALA A 1 215 ? -1.02 -19.812 3.873 1 98.25 215 ALA A O 1
ATOM 1602 N N . TYR A 1 216 ? -1.826 -21.391 2.525 1 98.25 216 TYR A N 1
ATOM 1603 C CA . TYR A 1 216 ? -3.189 -20.875 2.52 1 98.25 216 TYR A CA 1
ATOM 1604 C C . TYR A 1 216 ? -4.172 -21.922 3.037 1 98.25 216 TYR A C 1
ATOM 1606 O O . TYR A 1 216 ? -3.977 -23.125 2.836 1 98.25 216 TYR A O 1
ATOM 1614 N N . THR A 1 217 ? -5.176 -21.484 3.709 1 97.94 217 THR A N 1
ATOM 1615 C CA . THR A 1 217 ? -6.34 -22.328 3.945 1 97.94 217 THR A CA 1
ATOM 1616 C C . THR A 1 217 ? -7.297 -22.281 2.758 1 97.94 217 THR A C 1
ATOM 1618 O O . THR A 1 217 ? -7.219 -21.375 1.93 1 97.94 217 THR A O 1
ATOM 1621 N N . ASP A 1 218 ? -8.148 -23.312 2.723 1 97.25 218 ASP A N 1
ATOM 1622 C CA . ASP A 1 218 ? -9.172 -23.281 1.683 1 97.25 218 ASP A CA 1
ATOM 1623 C C . ASP A 1 218 ? -10.086 -22.062 1.854 1 97.25 218 ASP A C 1
ATOM 1625 O O . ASP A 1 218 ? -10.461 -21.422 0.874 1 97.25 218 ASP A O 1
ATOM 1629 N N . THR A 1 219 ? -10.352 -21.688 3.076 1 97 219 THR A N 1
ATOM 1630 C CA . THR A 1 219 ? -11.18 -20.516 3.375 1 97 219 THR A CA 1
ATOM 1631 C C . THR A 1 219 ? -10.523 -19.234 2.875 1 97 219 THR A C 1
ATOM 1633 O O . THR A 1 219 ? -11.188 -18.375 2.295 1 97 219 THR A O 1
ATOM 1636 N N . ALA A 1 220 ? -9.258 -19.156 3.084 1 97.19 220 ALA A N 1
ATOM 1637 C CA . ALA A 1 220 ? -8.539 -17.969 2.629 1 97.19 220 ALA A CA 1
ATOM 1638 C C . ALA A 1 220 ? -8.57 -17.859 1.107 1 97.19 220 ALA A C 1
ATOM 1640 O O . ALA A 1 220 ? -8.812 -16.781 0.562 1 97.19 220 ALA A O 1
ATOM 1641 N N . LEU A 1 221 ? -8.32 -18.969 0.397 1 98.06 221 LEU A N 1
ATOM 1642 C CA . LEU A 1 221 ? -8.344 -18.969 -1.062 1 98.06 221 LEU A CA 1
ATOM 1643 C C . LEU A 1 221 ? -9.727 -18.562 -1.577 1 98.06 221 LEU A C 1
ATOM 1645 O O . LEU A 1 221 ? -9.836 -17.734 -2.488 1 98.06 221 LEU A O 1
ATOM 1649 N N . ARG A 1 222 ? -10.711 -19.156 -0.958 1 97.38 222 ARG A N 1
ATOM 1650 C CA . ARG A 1 222 ? -12.078 -18.812 -1.339 1 97.38 222 ARG A CA 1
ATOM 1651 C C . ARG A 1 222 ? -12.344 -17.328 -1.166 1 97.38 222 ARG A C 1
ATOM 1653 O O . ARG A 1 222 ? -12.852 -16.672 -2.078 1 97.38 222 ARG A O 1
ATOM 1660 N N . THR A 1 223 ? -12 -16.812 -0.068 1 96.5 223 THR A N 1
ATOM 1661 C CA . THR A 1 223 ? -12.258 -15.406 0.238 1 96.5 223 THR A CA 1
ATOM 1662 C C . THR A 1 223 ? -11.492 -14.5 -0.717 1 96.5 223 THR A C 1
ATOM 1664 O O . THR A 1 223 ? -12.039 -13.516 -1.225 1 96.5 223 THR A O 1
ATOM 1667 N N . ILE A 1 224 ? -10.281 -14.805 -0.978 1 97.5 224 ILE A N 1
ATOM 1668 C CA . ILE A 1 224 ? -9.414 -13.992 -1.82 1 97.5 224 ILE A CA 1
ATOM 1669 C C . ILE A 1 224 ? -10 -13.898 -3.227 1 97.5 224 ILE A C 1
ATOM 1671 O O . ILE A 1 224 ? -10 -12.82 -3.834 1 97.5 224 ILE A O 1
ATOM 1675 N N . PHE A 1 225 ? -10.586 -14.961 -3.748 1 98.31 225 PHE A N 1
ATOM 1676 C CA . PHE A 1 225 ? -10.883 -14.977 -5.176 1 98.31 225 PHE A CA 1
ATOM 1677 C C . PHE A 1 225 ? -12.367 -14.789 -5.426 1 98.31 225 PHE A C 1
ATOM 1679 O O . PHE A 1 225 ? -12.789 -14.547 -6.559 1 98.31 225 PHE A O 1
ATOM 1686 N N . THR A 1 226 ? -13.211 -14.797 -4.328 1 97.5 226 THR A N 1
ATOM 1687 C CA . THR A 1 226 ? -14.648 -14.727 -4.562 1 97.5 226 THR A CA 1
ATOM 1688 C C . THR A 1 226 ? -15.258 -13.516 -3.859 1 97.5 226 THR A C 1
ATOM 1690 O O . THR A 1 226 ? -16.469 -13.328 -3.869 1 97.5 226 THR A O 1
ATOM 1693 N N . SER A 1 227 ? -14.523 -12.656 -3.162 1 92.56 227 SER A N 1
ATOM 1694 C CA . SER A 1 227 ? -15.078 -11.578 -2.354 1 92.56 227 SER A CA 1
ATOM 1695 C C . SER A 1 227 ? -14.656 -10.211 -2.887 1 92.56 227 SER A C 1
ATOM 1697 O O . SER A 1 227 ? -14.703 -9.211 -2.164 1 92.56 227 SER A O 1
ATOM 1699 N N . GLY A 1 228 ? -14.5 -10.078 -4.066 1 91.56 228 GLY A N 1
ATOM 1700 C CA . GLY A 1 228 ? -14.055 -8.781 -4.566 1 91.56 228 GLY A CA 1
ATOM 1701 C C . GLY A 1 228 ? -13.859 -8.766 -6.07 1 91.56 228 GLY A C 1
ATOM 1702 O O . GLY A 1 228 ? -14.602 -9.414 -6.809 1 91.56 228 GLY A O 1
ATOM 1703 N N . THR A 1 229 ? -12.898 -7.887 -6.461 1 92.19 229 THR A N 1
ATOM 1704 C CA . THR A 1 229 ? -12.594 -7.758 -7.883 1 92.19 229 THR A CA 1
ATOM 1705 C C . THR A 1 229 ? -11.281 -8.469 -8.219 1 92.19 229 THR A C 1
ATOM 1707 O O . THR A 1 229 ? -10.234 -8.125 -7.676 1 92.19 229 THR A O 1
ATOM 1710 N N . PRO A 1 230 ? -11.312 -9.406 -9.055 1 93.5 230 PRO A N 1
ATOM 1711 C CA . PRO A 1 230 ? -12.531 -9.93 -9.672 1 93.5 230 PRO A CA 1
ATOM 1712 C C . PRO A 1 230 ? -13.375 -10.758 -8.703 1 93.5 230 PRO A C 1
ATOM 1714 O O . PRO A 1 230 ? -12.891 -11.156 -7.645 1 93.5 230 PRO A O 1
ATOM 1717 N N . ASP A 1 231 ? -14.594 -10.867 -8.992 1 95.94 231 ASP A N 1
ATOM 1718 C CA . ASP A 1 231 ? -15.531 -11.688 -8.234 1 95.94 231 ASP A CA 1
ATOM 1719 C C . ASP A 1 231 ? -15.773 -13.023 -8.93 1 95.94 231 ASP A C 1
ATOM 1721 O O . ASP A 1 231 ? -16.766 -13.188 -9.641 1 95.94 231 ASP A O 1
ATOM 1725 N N . LEU A 1 232 ? -14.922 -13.984 -8.688 1 98.5 232 LEU A N 1
ATOM 1726 C CA . LEU A 1 232 ? -14.984 -15.281 -9.359 1 98.5 232 LEU A CA 1
ATOM 1727 C C . LEU A 1 232 ? -15.938 -16.219 -8.625 1 98.5 232 LEU A C 1
ATOM 1729 O O . LEU A 1 232 ? -16.234 -16.016 -7.445 1 98.5 232 LEU A O 1
ATOM 1733 N N . THR A 1 233 ? -16.406 -17.172 -9.359 1 98.38 233 THR A N 1
ATOM 1734 C CA . THR A 1 233 ? -17.25 -18.219 -8.789 1 98.38 233 THR A CA 1
ATOM 1735 C C . THR A 1 233 ? -16.438 -19.5 -8.57 1 98.38 233 THR A C 1
ATOM 1737 O O . THR A 1 233 ? -15.773 -19.969 -9.484 1 98.38 233 THR A O 1
ATOM 1740 N N . GLU A 1 234 ? -16.516 -20 -7.375 1 98.44 234 GLU A N 1
ATOM 1741 C CA . GLU A 1 234 ? -15.781 -21.234 -7.055 1 98.44 234 GLU A CA 1
ATOM 1742 C C . GLU A 1 234 ? -16.375 -22.438 -7.77 1 98.44 234 GLU A C 1
ATOM 1744 O O . GLU A 1 234 ? -17.594 -22.641 -7.727 1 98.44 234 GLU A O 1
ATOM 1749 N N . ILE A 1 235 ? -15.555 -23.172 -8.422 1 98.25 235 ILE A N 1
ATOM 1750 C CA . ILE A 1 235 ? -15.953 -24.453 -9.008 1 98.25 235 ILE A CA 1
ATOM 1751 C C . ILE A 1 235 ? -15.516 -25.594 -8.102 1 98.25 235 ILE A C 1
ATOM 1753 O O . ILE A 1 235 ? -16.297 -26.5 -7.816 1 98.25 235 ILE A O 1
ATOM 1757 N N . GLU A 1 236 ? -14.242 -25.484 -7.605 1 98.38 236 GLU A N 1
ATOM 1758 C CA . GLU A 1 236 ? -13.695 -26.531 -6.758 1 98.38 236 GLU A CA 1
ATOM 1759 C C . GLU A 1 236 ? -12.469 -26.047 -5.988 1 98.38 236 GLU A C 1
ATOM 1761 O O . GLU A 1 236 ? -11.664 -25.281 -6.52 1 98.38 236 GLU A O 1
ATOM 1766 N N . ILE A 1 237 ? -12.367 -26.438 -4.734 1 98.56 237 ILE A N 1
ATOM 1767 C CA . ILE A 1 237 ? -11.133 -26.359 -3.965 1 98.56 237 ILE A CA 1
ATOM 1768 C C . ILE A 1 237 ? -10.898 -27.656 -3.209 1 98.56 237 ILE A C 1
ATOM 1770 O O . ILE A 1 237 ? -11.75 -28.094 -2.426 1 98.56 237 ILE A O 1
ATOM 1774 N N . ARG A 1 238 ? -9.82 -28.297 -3.477 1 98.44 238 ARG A N 1
ATOM 1775 C CA . ARG A 1 238 ? -9.469 -29.531 -2.789 1 98.44 238 ARG A CA 1
ATOM 1776 C C . ARG A 1 238 ? -7.953 -29.703 -2.734 1 98.44 238 ARG A C 1
ATOM 1778 O O . ARG A 1 238 ? -7.219 -29.047 -3.469 1 98.44 238 ARG A O 1
ATOM 1785 N N . ARG A 1 239 ? -7.551 -30.625 -1.844 1 98.5 239 ARG A N 1
ATOM 1786 C CA . ARG A 1 239 ? -6.148 -31.031 -1.901 1 98.5 239 ARG A CA 1
ATOM 1787 C C . ARG A 1 239 ? -5.844 -31.766 -3.205 1 98.5 239 ARG A C 1
ATOM 1789 O O . ARG A 1 239 ? -6.684 -32.5 -3.717 1 98.5 239 ARG A O 1
ATOM 1796 N N . MET A 1 240 ? -4.633 -31.484 -3.711 1 98.12 240 MET A N 1
ATOM 1797 C CA . MET A 1 240 ? -4.215 -32.281 -4.871 1 98.12 240 MET A CA 1
ATOM 1798 C C . MET A 1 240 ? -4.066 -33.75 -4.512 1 98.12 240 MET A C 1
ATOM 1800 O O . MET A 1 240 ? -3.633 -34.062 -3.408 1 98.12 240 MET A O 1
ATOM 1804 N N . HIS A 1 241 ? -4.363 -34.625 -5.465 1 97.88 241 HIS A N 1
ATOM 1805 C CA . HIS A 1 241 ? -4.188 -36.062 -5.25 1 97.88 241 HIS A CA 1
ATOM 1806 C C . HIS A 1 241 ? -2.713 -36.438 -5.133 1 97.88 241 HIS A C 1
ATOM 1808 O O . HIS A 1 241 ? -1.877 -35.906 -5.863 1 97.88 241 HIS A O 1
ATOM 1814 N N . ASP A 1 242 ? -2.482 -37.281 -4.227 1 97.31 242 ASP A N 1
ATOM 1815 C CA . ASP A 1 242 ? -1.132 -37.812 -4.102 1 97.31 242 ASP A CA 1
ATOM 1816 C C . ASP A 1 242 ? -0.834 -38.812 -5.219 1 97.31 242 ASP A C 1
ATOM 1818 O O . ASP A 1 242 ? -1.16 -40 -5.109 1 97.31 242 ASP A O 1
ATOM 1822 N N . GLU A 1 243 ? -0.196 -38.344 -6.234 1 97.25 243 GLU A N 1
ATOM 1823 C CA . GLU A 1 243 ? 0.08 -39.188 -7.395 1 97.25 243 GLU A CA 1
ATOM 1824 C C . GLU A 1 243 ? 1.378 -39.969 -7.211 1 97.25 243 GLU A C 1
ATOM 1826 O O . GLU A 1 243 ? 2.359 -39.438 -6.688 1 97.25 243 GLU A O 1
ATOM 1831 N N . THR A 1 244 ? 1.387 -41.219 -7.617 1 94 244 THR A N 1
ATOM 1832 C CA . THR A 1 244 ? 2.594 -42.031 -7.566 1 94 244 THR A CA 1
ATOM 1833 C C . THR A 1 244 ? 3.543 -41.656 -8.703 1 94 244 THR A C 1
ATOM 1835 O O . THR A 1 244 ? 3.166 -40.938 -9.625 1 94 244 THR A O 1
ATOM 1838 N N . HIS A 1 245 ? 4.738 -42.156 -8.609 1 91.56 245 HIS A N 1
ATOM 1839 C CA . HIS A 1 245 ? 5.758 -41.844 -9.609 1 91.56 245 HIS A CA 1
ATOM 1840 C C . HIS A 1 245 ? 5.344 -42.375 -10.984 1 91.56 245 HIS A C 1
ATOM 1842 O O . HIS A 1 245 ? 5.691 -41.75 -12.008 1 91.56 245 HIS A O 1
ATOM 1848 N N . ASP A 1 246 ? 4.512 -43.375 -11.031 1 94.19 246 ASP A N 1
ATOM 1849 C CA . ASP A 1 246 ? 4.137 -44 -12.297 1 94.19 246 ASP A CA 1
ATOM 1850 C C . ASP A 1 246 ? 2.893 -43.344 -12.891 1 94.19 246 ASP A C 1
ATOM 1852 O O . ASP A 1 246 ? 2.504 -43.625 -14.016 1 94.19 246 ASP A O 1
ATOM 1856 N N . SER A 1 247 ? 2.324 -42.469 -12.141 1 96.38 247 SER A N 1
ATOM 1857 C CA . SER A 1 247 ? 1.149 -41.75 -12.641 1 96.38 247 SER A CA 1
ATOM 1858 C C . SER A 1 247 ? 1.506 -40.875 -13.812 1 96.38 247 SER A C 1
ATOM 1860 O O . SER A 1 247 ? 2.592 -40.281 -13.852 1 96.38 247 SER A O 1
ATOM 1862 N N . PRO A 1 248 ? 0.627 -40.75 -14.789 1 97.25 248 PRO A N 1
ATOM 1863 C CA . PRO A 1 248 ? 0.879 -39.844 -15.914 1 97.25 248 PRO A CA 1
ATOM 1864 C C . PRO A 1 248 ? 0.703 -38.375 -15.539 1 97.25 248 PRO A C 1
ATOM 1866 O O . PRO A 1 248 ? 0.976 -37.5 -16.359 1 97.25 248 PRO A O 1
ATOM 1869 N N . THR A 1 249 ? 0.264 -38.156 -14.367 1 98.19 249 THR A N 1
ATOM 1870 C CA . THR A 1 249 ? 0.036 -36.781 -13.914 1 98.19 249 THR A CA 1
ATOM 1871 C C . THR A 1 249 ? 0.794 -36.5 -12.617 1 98.19 249 THR A C 1
ATOM 1873 O O . THR A 1 249 ? 1.24 -37.438 -11.945 1 98.19 249 THR A O 1
ATOM 1876 N N . PHE A 1 250 ? 0.988 -35.219 -12.367 1 98 250 PHE A N 1
ATOM 1877 C CA . PHE A 1 250 ? 1.653 -34.781 -11.148 1 98 250 PHE A CA 1
ATOM 1878 C C . PHE A 1 250 ? 0.634 -34.375 -10.086 1 98 250 PHE A C 1
ATOM 1880 O O . PHE A 1 250 ? -0.338 -33.688 -10.383 1 98 250 PHE A O 1
ATOM 1887 N N . GLY A 1 251 ? 0.873 -34.781 -8.859 1 98.12 251 GLY A N 1
ATOM 1888 C CA . GLY A 1 251 ? 0.057 -34.344 -7.727 1 98.12 251 GLY A CA 1
ATOM 1889 C C . GLY A 1 251 ? 0.723 -34.594 -6.387 1 98.12 251 GLY A C 1
ATOM 1890 O O . GLY A 1 251 ? 1.357 -35.625 -6.184 1 98.12 251 GLY A O 1
ATOM 1891 N N . GLU A 1 252 ? 0.628 -33.625 -5.539 1 98 252 GLU A N 1
ATOM 1892 C CA . GLU A 1 252 ? 1.136 -33.719 -4.172 1 98 252 GLU A CA 1
ATOM 1893 C C . GLU A 1 252 ? 0.092 -33.219 -3.17 1 98 252 GLU A C 1
ATOM 1895 O O . GLU A 1 252 ? -0.519 -32.156 -3.361 1 98 252 GLU A O 1
ATOM 1900 N N . PRO A 1 253 ? 0.012 -33.875 -2.066 1 97.25 253 PRO A N 1
ATOM 1901 C CA . PRO A 1 253 ? -1.065 -33.562 -1.128 1 97.25 253 PRO A CA 1
ATOM 1902 C C . PRO A 1 253 ? -0.801 -32.281 -0.345 1 97.25 253 PRO A C 1
ATOM 1904 O O . PRO A 1 253 ? -1.696 -31.766 0.332 1 97.25 253 PRO A O 1
ATOM 1907 N N . PHE A 1 254 ? 0.392 -31.766 -0.359 1 98 254 PHE A N 1
ATOM 1908 C CA . PHE A 1 254 ? 0.67 -30.531 0.368 1 98 254 PHE A CA 1
ATOM 1909 C C . PHE A 1 254 ? 0.213 -29.328 -0.431 1 98 254 PHE A C 1
ATOM 1911 O O . PHE A 1 254 ? 0.361 -28.188 0.019 1 98 254 PHE A O 1
ATOM 1918 N N . LEU A 1 255 ? -0.392 -29.531 -1.57 1 98.56 255 LEU A N 1
ATOM 1919 C CA . LEU A 1 255 ? -0.899 -28.453 -2.406 1 98.56 255 LEU A CA 1
ATOM 1920 C C . LEU A 1 255 ? -2.424 -28.438 -2.42 1 98.56 255 LEU A C 1
ATOM 1922 O O . LEU A 1 255 ? -3.053 -29.5 -2.432 1 98.56 255 LEU A O 1
ATOM 1926 N N . TRP A 1 256 ? -2.945 -27.203 -2.434 1 98.62 256 TRP A N 1
ATOM 1927 C CA . TRP A 1 256 ? -4.328 -27.016 -2.863 1 98.62 256 TRP A CA 1
ATOM 1928 C C . TRP A 1 256 ? -4.43 -27.031 -4.387 1 98.62 256 TRP A C 1
ATOM 1930 O O . TRP A 1 256 ? -3.527 -26.562 -5.082 1 98.62 256 TRP A O 1
ATOM 1940 N N . SER A 1 257 ? -5.469 -27.594 -4.926 1 98.62 257 SER A N 1
ATOM 1941 C CA . SER A 1 257 ? -5.938 -27.328 -6.277 1 98.62 257 SER A CA 1
ATOM 1942 C C . SER A 1 257 ? -7.281 -26.609 -6.266 1 98.62 257 SER A C 1
ATOM 1944 O O . SER A 1 257 ? -8.18 -26.969 -5.508 1 98.62 257 SER A O 1
ATOM 1946 N N . ALA A 1 258 ? -7.406 -25.547 -7.031 1 98.75 258 ALA A N 1
ATOM 1947 C CA . ALA A 1 258 ? -8.633 -24.766 -7.055 1 98.75 258 ALA A CA 1
ATOM 1948 C C . ALA A 1 258 ? -8.992 -24.359 -8.477 1 98.75 258 ALA A C 1
ATOM 1950 O O . ALA A 1 258 ? -8.109 -24.125 -9.312 1 98.75 258 ALA A O 1
ATOM 1951 N N . ALA A 1 259 ? -10.25 -24.328 -8.773 1 98.69 259 ALA A N 1
ATOM 1952 C CA . ALA A 1 259 ? -10.797 -23.844 -10.039 1 98.69 259 ALA A CA 1
ATOM 1953 C C . ALA A 1 259 ? -11.898 -22.812 -9.797 1 98.69 259 ALA A C 1
ATOM 1955 O O . ALA A 1 259 ? -12.742 -23 -8.914 1 98.69 259 ALA A O 1
ATOM 1956 N N . PHE A 1 260 ? -11.797 -21.719 -10.5 1 98.62 260 PHE A N 1
ATOM 1957 C CA . PHE A 1 260 ? -12.781 -20.656 -10.445 1 98.62 260 PHE A CA 1
ATOM 1958 C C . PHE A 1 260 ? -13.227 -20.266 -11.852 1 98.62 260 PHE A C 1
ATOM 1960 O O . PHE A 1 260 ? -12.539 -20.547 -12.828 1 98.62 260 PHE A O 1
ATOM 1967 N N . GLN A 1 261 ? -14.391 -19.641 -11.938 1 98.06 261 GLN A N 1
ATOM 1968 C CA . GLN A 1 261 ? -14.883 -19.109 -13.195 1 98.06 261 GLN A CA 1
ATOM 1969 C C . GLN A 1 261 ? -15.328 -17.656 -13.047 1 98.06 261 GLN A C 1
ATOM 1971 O O . GLN A 1 261 ? -15.945 -17.297 -12.039 1 98.06 261 GLN A O 1
ATOM 1976 N N . ARG A 1 262 ? -14.914 -16.844 -13.984 1 97.44 262 ARG A N 1
ATOM 1977 C CA . ARG A 1 262 ? -15.453 -15.484 -14.039 1 97.44 262 ARG A CA 1
ATOM 1978 C C . ARG A 1 262 ? -16.875 -15.484 -14.602 1 97.44 262 ARG A C 1
ATOM 1980 O O . ARG A 1 262 ? -17.109 -16.016 -15.688 1 97.44 262 ARG A O 1
ATOM 1987 N N . PRO A 1 263 ? -17.781 -14.93 -13.891 1 94.5 263 PRO A N 1
ATOM 1988 C CA . PRO A 1 263 ? -19.141 -14.922 -14.414 1 94.5 263 PRO A CA 1
ATOM 1989 C C . PRO A 1 263 ? -19.281 -14.125 -15.703 1 94.5 263 PRO A C 1
ATOM 1991 O O . PRO A 1 263 ? -18.484 -13.211 -15.953 1 94.5 263 PRO A O 1
ATOM 1994 N N . MET B 1 1 ? -4.191 -11.938 16.406 1 51.09 1 MET B N 1
ATOM 1995 C CA . MET B 1 1 ? -4.234 -12.055 14.953 1 51.09 1 MET B CA 1
ATOM 1996 C C . MET B 1 1 ? -4.547 -13.492 14.531 1 51.09 1 MET B C 1
ATOM 1998 O O . MET B 1 1 ? -4.074 -14.438 15.156 1 51.09 1 MET B O 1
ATOM 2002 N N . SER B 1 2 ? -5.594 -13.625 13.695 1 61.88 2 SER B N 1
ATOM 2003 C CA . SER B 1 2 ? -6 -14.961 13.289 1 61.88 2 SER B CA 1
ATOM 2004 C C . SER B 1 2 ? -4.836 -15.734 12.672 1 61.88 2 SER B C 1
ATOM 2006 O O . SER B 1 2 ? -4.066 -15.172 11.891 1 61.88 2 SER B O 1
ATOM 2008 N N . PRO B 1 3 ? -4.621 -16.859 13.219 1 73.31 3 PRO B N 1
ATOM 2009 C CA . PRO B 1 3 ? -3.604 -17.688 12.562 1 73.31 3 PRO B CA 1
ATOM 2010 C C . PRO B 1 3 ? -3.816 -17.812 11.062 1 73.31 3 PRO B C 1
ATOM 2012 O O . PRO B 1 3 ? -4.957 -17.828 10.594 1 73.31 3 PRO B O 1
ATOM 2015 N N . ASN B 1 4 ? -2.801 -17.578 10.328 1 82.56 4 ASN B N 1
ATOM 2016 C CA . ASN B 1 4 ? -2.779 -17.688 8.875 1 82.56 4 ASN B CA 1
ATOM 2017 C C . ASN B 1 4 ? -3.648 -16.609 8.227 1 82.56 4 ASN B C 1
ATOM 2019 O O . ASN B 1 4 ? -4.449 -16.906 7.336 1 82.56 4 ASN B O 1
ATOM 2023 N N . ASP B 1 5 ? -3.703 -15.43 8.812 1 85.5 5 ASP B N 1
ATOM 2024 C CA . ASP B 1 5 ? -4.438 -14.305 8.234 1 85.5 5 ASP B CA 1
ATOM 2025 C C . ASP B 1 5 ? -3.928 -13.969 6.84 1 85.5 5 ASP B C 1
ATOM 2027 O O . ASP B 1 5 ? -2.746 -13.672 6.656 1 85.5 5 ASP B O 1
ATOM 2031 N N . ARG B 1 6 ? -4.836 -14.156 5.84 1 95 6 ARG B N 1
ATOM 2032 C CA . ARG B 1 6 ? -4.578 -13.836 4.438 1 95 6 ARG B CA 1
ATOM 2033 C C . ARG B 1 6 ? -5.566 -12.797 3.92 1 95 6 ARG B C 1
ATOM 2035 O O . ARG B 1 6 ? -6.121 -12.953 2.828 1 95 6 ARG B O 1
ATOM 2042 N N . GLY B 1 7 ? -5.727 -11.742 4.66 1 88.94 7 GLY B N 1
ATOM 2043 C CA . GLY B 1 7 ? -6.848 -10.852 4.418 1 88.94 7 GLY B CA 1
ATOM 2044 C C . GLY B 1 7 ? -6.547 -9.773 3.391 1 88.94 7 GLY B C 1
ATOM 2045 O O . GLY B 1 7 ? -7.422 -8.977 3.043 1 88.94 7 GLY B O 1
ATOM 2046 N N . ILE B 1 8 ? -5.395 -9.758 2.801 1 93.19 8 ILE B N 1
ATOM 2047 C CA . ILE B 1 8 ? -5.039 -8.672 1.897 1 93.19 8 ILE B CA 1
ATOM 2048 C C . ILE B 1 8 ? -5.613 -8.945 0.51 1 93.19 8 ILE B C 1
ATOM 2050 O O . ILE B 1 8 ? -5.25 -9.93 -0.137 1 93.19 8 ILE B O 1
ATOM 2054 N N . ARG B 1 9 ? -6.48 -8.031 0.031 1 93.56 9 ARG B N 1
ATOM 2055 C CA . ARG B 1 9 ? -7.051 -8.125 -1.309 1 93.56 9 ARG B CA 1
ATOM 2056 C C . ARG B 1 9 ? -7.035 -6.773 -2.012 1 93.56 9 ARG B C 1
ATOM 2058 O O . ARG B 1 9 ? -7.027 -6.707 -3.244 1 93.56 9 ARG B O 1
ATOM 2065 N N . THR B 1 10 ? -7.09 -5.711 -1.165 1 94.69 10 THR B N 1
ATOM 2066 C CA . THR B 1 10 ? -7.203 -4.363 -1.711 1 94.69 10 THR B CA 1
ATOM 2067 C C . THR B 1 10 ? -6.051 -3.484 -1.229 1 94.69 10 THR B C 1
ATOM 2069 O O . THR B 1 10 ? -5.328 -3.854 -0.303 1 94.69 10 THR B O 1
ATOM 2072 N N . ILE B 1 11 ? -5.961 -2.359 -1.879 1 94.5 11 ILE B N 1
ATOM 2073 C CA . ILE B 1 11 ? -4.98 -1.367 -1.457 1 94.5 11 ILE B CA 1
ATOM 2074 C C . ILE B 1 11 ? -5.277 -0.92 -0.028 1 94.5 11 ILE B C 1
ATOM 2076 O O . ILE B 1 11 ? -4.363 -0.754 0.782 1 94.5 11 ILE B O 1
ATOM 2080 N N . ASP B 1 12 ? -6.535 -0.765 0.298 1 93.25 12 ASP B N 1
ATOM 2081 C CA . ASP B 1 12 ? -6.914 -0.391 1.657 1 93.25 12 ASP B CA 1
ATOM 2082 C C . ASP B 1 12 ? -6.449 -1.438 2.664 1 93.25 12 ASP B C 1
ATOM 2084 O O . ASP B 1 12 ? -6.016 -1.098 3.768 1 93.25 12 ASP B O 1
ATOM 2088 N N . ASP B 1 13 ? -6.52 -2.709 2.273 1 95 13 ASP B N 1
ATOM 2089 C CA . ASP B 1 13 ? -6.027 -3.771 3.146 1 95 13 ASP B CA 1
ATOM 2090 C C . ASP B 1 13 ? -4.527 -3.625 3.396 1 95 13 ASP B C 1
ATOM 2092 O O . ASP B 1 13 ? -4.055 -3.836 4.516 1 95 13 ASP B O 1
ATOM 2096 N N . VAL B 1 14 ? -3.803 -3.25 2.326 1 96.31 14 VAL B N 1
ATOM 2097 C CA . VAL B 1 14 ? -2.359 -3.066 2.436 1 96.31 14 VAL B CA 1
ATOM 2098 C C . VAL B 1 14 ? -2.055 -1.912 3.387 1 96.31 14 VAL B C 1
ATOM 2100 O O . VAL B 1 14 ? -1.233 -2.049 4.297 1 96.31 14 VAL B O 1
ATOM 2103 N N . LEU B 1 15 ? -2.729 -0.824 3.205 1 95.12 15 LEU B N 1
ATOM 2104 C CA . LEU B 1 15 ? -2.5 0.351 4.039 1 95.12 15 LEU B CA 1
ATOM 2105 C C . LEU B 1 15 ? -2.846 0.058 5.496 1 95.12 15 LEU B C 1
ATOM 2107 O O . LEU B 1 15 ? -2.119 0.464 6.406 1 95.12 15 LEU B O 1
ATOM 2111 N N . ASN B 1 16 ? -3.924 -0.65 5.707 1 93.25 16 ASN B N 1
ATOM 2112 C CA . ASN B 1 16 ? -4.32 -1.024 7.062 1 93.25 16 ASN B CA 1
ATOM 2113 C C . ASN B 1 16 ? -3.299 -1.959 7.707 1 93.25 16 ASN B C 1
ATOM 2115 O O . ASN B 1 16 ? -3.006 -1.839 8.898 1 93.25 16 ASN B O 1
ATOM 2119 N N . LEU B 1 17 ? -2.824 -2.916 6.914 1 94 17 LEU B N 1
ATOM 2120 C CA . LEU B 1 17 ? -1.785 -3.801 7.43 1 94 17 LEU B CA 1
ATOM 2121 C C . LEU B 1 17 ? -0.555 -3.006 7.855 1 94 17 LEU B C 1
ATOM 2123 O O . LEU B 1 17 ? 0.013 -3.258 8.922 1 94 17 LEU B O 1
ATOM 2127 N N . LEU B 1 18 ? -0.174 -2.053 7.074 1 95.06 18 LEU B N 1
ATOM 2128 C CA . LEU B 1 18 ? 0.999 -1.237 7.371 1 95.06 18 LEU B CA 1
ATOM 2129 C C . LEU B 1 18 ? 0.788 -0.42 8.641 1 95.06 18 LEU B C 1
ATOM 2131 O O . LEU B 1 18 ? 1.719 -0.24 9.43 1 95.06 18 LEU B O 1
ATOM 2135 N N . ASP B 1 19 ? -0.419 0.085 8.844 1 93.75 19 ASP B N 1
ATOM 2136 C CA . ASP B 1 19 ? -0.733 0.759 10.102 1 93.75 19 ASP B CA 1
ATOM 2137 C C . ASP B 1 19 ? -0.437 -0.144 11.297 1 93.75 19 ASP B C 1
ATOM 2139 O O . ASP B 1 19 ? 0.027 0.327 12.336 1 93.75 19 ASP B O 1
ATOM 2143 N N . GLY B 1 20 ? -0.636 -1.4 11.055 1 91.69 20 GLY B N 1
ATOM 2144 C CA . GLY B 1 20 ? -0.506 -2.367 12.133 1 91.69 20 GLY B CA 1
ATOM 2145 C C . GLY B 1 20 ? 0.931 -2.775 12.398 1 91.69 20 GLY B C 1
ATOM 2146 O O . GLY B 1 20 ? 1.205 -3.52 13.344 1 91.69 20 GLY B O 1
ATOM 2147 N N . LEU B 1 21 ? 1.835 -2.338 11.609 1 92.12 21 LEU B N 1
ATOM 2148 C CA . LEU B 1 21 ? 3.234 -2.715 11.781 1 92.12 21 LEU B CA 1
ATOM 2149 C C . LEU B 1 21 ? 3.906 -1.847 12.836 1 92.12 21 LEU B C 1
ATOM 2151 O O . LEU B 1 21 ? 5.02 -2.143 13.273 1 92.12 21 LEU B O 1
ATOM 2155 N N . PHE B 1 22 ? 3.246 -0.807 13.211 1 92.31 22 PHE B N 1
ATOM 2156 C CA . PHE B 1 22 ? 3.807 0.078 14.227 1 92.31 22 PHE B CA 1
ATOM 2157 C C . PHE B 1 22 ? 3.379 -0.359 15.617 1 92.31 22 PHE B C 1
ATOM 2159 O O . PHE B 1 22 ? 2.326 -0.979 15.789 1 92.31 22 PHE B O 1
ATOM 2166 N N . ALA B 1 23 ? 4.199 -0.049 16.609 1 84.81 23 ALA B N 1
ATOM 2167 C CA . ALA B 1 23 ? 3.969 -0.476 17.984 1 84.81 23 ALA B CA 1
ATOM 2168 C C . ALA B 1 23 ? 2.635 0.051 18.5 1 84.81 23 ALA B C 1
ATOM 2170 O O . ALA B 1 23 ? 2.174 1.114 18.078 1 84.81 23 ALA B O 1
ATOM 2171 N N . PRO B 1 24 ? 2.17 -0.741 19.406 1 78.44 24 PRO B N 1
ATOM 2172 C CA . PRO B 1 24 ? 0.966 -0.219 20.062 1 78.44 24 PRO B CA 1
ATOM 2173 C C . PRO B 1 24 ? 1.187 1.152 20.703 1 78.44 24 PRO B C 1
ATOM 2175 O O . PRO B 1 24 ? 2.248 1.407 21.266 1 78.44 24 PRO B O 1
ATOM 2178 N N . GLY B 1 25 ? 0.358 2.021 20.438 1 80.06 25 GLY B N 1
ATOM 2179 C CA . GLY B 1 25 ? 0.464 3.348 21.016 1 80.06 25 GLY B CA 1
ATOM 2180 C C . GLY B 1 25 ? 1.229 4.324 20.141 1 80.06 25 GLY B C 1
ATOM 2181 O O . GLY B 1 25 ? 1.273 5.523 20.438 1 80.06 25 GLY B O 1
ATOM 2182 N N . ALA B 1 26 ? 1.762 3.709 19.078 1 84.75 26 ALA B N 1
ATOM 2183 C CA . ALA B 1 26 ? 2.562 4.586 18.219 1 84.75 26 ALA B CA 1
ATOM 2184 C C . ALA B 1 26 ? 1.684 5.344 17.234 1 84.75 26 ALA B C 1
ATOM 2186 O O . ALA B 1 26 ? 2.135 6.305 16.609 1 84.75 26 ALA B O 1
ATOM 2187 N N . ASP B 1 27 ? 0.437 4.941 17.219 1 85.19 27 ASP B N 1
ATOM 2188 C CA . ASP B 1 27 ? -0.457 5.531 16.234 1 85.19 27 ASP B CA 1
ATOM 2189 C C . ASP B 1 27 ? -0.753 6.992 16.562 1 85.19 27 ASP B C 1
ATOM 2191 O O . ASP B 1 27 ? -1.262 7.301 17.641 1 85.19 27 ASP B O 1
ATOM 2195 N N . ARG B 1 28 ? -0.5 7.863 15.594 1 88.19 28 ARG B N 1
ATOM 2196 C CA . ARG B 1 28 ? -0.786 9.289 15.727 1 88.19 28 ARG B CA 1
ATOM 2197 C C . ARG B 1 28 ? -1.59 9.797 14.531 1 88.19 28 ARG B C 1
ATOM 2199 O O . ARG B 1 28 ? -1.802 11 14.391 1 88.19 28 ARG B O 1
ATOM 2206 N N . TRP B 1 29 ? -2.041 8.883 13.727 1 90.38 29 TRP B N 1
ATOM 2207 C CA . TRP B 1 29 ? -2.459 9.336 12.406 1 90.38 29 TRP B CA 1
ATOM 2208 C C . TRP B 1 29 ? -3.871 8.859 12.086 1 90.38 29 TRP B C 1
ATOM 2210 O O . TRP B 1 29 ? -4.461 9.273 11.086 1 90.38 29 TRP B O 1
ATOM 2220 N N . SER B 1 30 ? -4.406 8.016 12.836 1 88.19 30 SER B N 1
ATOM 2221 C CA . SER B 1 30 ? -5.754 7.516 12.602 1 88.19 30 SER B CA 1
ATOM 2222 C C . SER B 1 30 ? -6.609 7.617 13.859 1 88.19 30 SER B C 1
ATOM 2224 O O . SER B 1 30 ? -6.207 8.242 14.836 1 88.19 30 SER B O 1
ATOM 2226 N N . GLY B 1 31 ? -7.852 7.16 13.703 1 86.19 31 GLY B N 1
ATOM 2227 C CA . GLY B 1 31 ? -8.727 7.195 14.867 1 86.19 31 GLY B CA 1
ATOM 2228 C C . GLY B 1 31 ? -8.102 6.59 16.109 1 86.19 31 GLY B C 1
ATOM 2229 O O . GLY B 1 31 ? -8.383 7.031 17.219 1 86.19 31 GLY B O 1
ATOM 2230 N N . GLY B 1 32 ? -7.18 5.645 15.914 1 86.12 32 GLY B N 1
ATOM 2231 C CA . GLY B 1 32 ? -6.477 5.012 17.016 1 86.12 32 GLY B CA 1
ATOM 2232 C C . GLY B 1 32 ? -5.527 5.953 17.734 1 86.12 32 GLY B C 1
ATOM 2233 O O . GLY B 1 32 ? -5.09 5.668 18.844 1 86.12 32 GLY B O 1
ATOM 2234 N N . GLY B 1 33 ? -5.215 7.09 17.156 1 90.75 33 GLY B N 1
ATOM 2235 C CA . GLY B 1 33 ? -4.301 8.055 17.734 1 90.75 33 GLY B CA 1
ATOM 2236 C C . GLY B 1 33 ? -4.992 9.062 18.641 1 90.75 33 GLY B C 1
ATOM 2237 O O . GLY B 1 33 ? -4.332 9.875 19.297 1 90.75 33 GLY B O 1
ATOM 2238 N N . SER B 1 34 ? -6.246 9.039 18.672 1 91.19 34 SER B N 1
ATOM 2239 C CA . SER B 1 34 ? -7.039 10 19.438 1 91.19 34 SER B CA 1
ATOM 2240 C C . SER B 1 34 ? -6.621 10.031 20.906 1 91.19 34 SER B C 1
ATOM 2242 O O . SER B 1 34 ? -6.418 11.102 21.469 1 91.19 34 SER B O 1
ATOM 2244 N N . ASP B 1 35 ? -6.391 8.914 21.438 1 91.38 35 ASP B N 1
ATOM 2245 C CA . ASP B 1 35 ? -6.066 8.836 22.859 1 91.38 35 ASP B CA 1
ATOM 2246 C C . ASP B 1 35 ? -4.723 9.5 23.141 1 91.38 35 ASP B C 1
ATOM 2248 O O . ASP B 1 35 ? -4.578 10.211 24.141 1 91.38 35 ASP B O 1
ATOM 2252 N N . TRP B 1 36 ? -3.859 9.203 22.359 1 91.12 36 TRP B N 1
ATOM 2253 C CA . TRP B 1 36 ? -2.541 9.797 22.547 1 91.12 36 TRP B CA 1
ATOM 2254 C C . TRP B 1 36 ? -2.621 11.32 22.516 1 91.12 36 TRP B C 1
ATOM 2256 O O . TRP B 1 36 ? -2.129 12 23.422 1 91.12 36 TRP B O 1
ATOM 2266 N N . TRP B 1 37 ? -3.238 11.828 21.531 1 94.06 37 TRP B N 1
ATOM 2267 C CA . TRP B 1 37 ? -3.35 13.273 21.375 1 94.06 37 TRP B CA 1
ATOM 2268 C C . TRP B 1 37 ? -4.188 13.875 22.5 1 94.06 37 TRP B C 1
ATOM 2270 O O . TRP B 1 37 ? -3.916 14.992 22.953 1 94.06 37 TRP B O 1
ATOM 2280 N N . ASP B 1 38 ? -5.188 13.156 22.906 1 94.25 38 ASP B N 1
ATOM 2281 C CA . ASP B 1 38 ? -5.988 13.633 24.031 1 94.25 38 ASP B CA 1
ATOM 2282 C C . ASP B 1 38 ? -5.125 13.82 25.281 1 94.25 38 ASP B C 1
ATOM 2284 O O . ASP B 1 38 ? -5.258 14.82 25.984 1 94.25 38 ASP B O 1
ATOM 2288 N N . GLY B 1 39 ? -4.312 12.812 25.5 1 93.12 39 GLY B N 1
ATOM 2289 C CA . GLY B 1 39 ? -3.365 12.961 26.594 1 93.12 39 GLY B CA 1
ATOM 2290 C C . GLY B 1 39 ? -2.389 14.102 26.391 1 93.12 39 GLY B C 1
ATOM 2291 O O . GLY B 1 39 ? -2.068 14.828 27.328 1 93.12 39 GLY B O 1
ATOM 2292 N N . PHE B 1 40 ? -1.955 14.32 25.188 1 93 40 PHE B N 1
ATOM 2293 C CA . PHE B 1 40 ? -1.011 15.367 24.828 1 93 40 PHE B CA 1
ATOM 2294 C C . PHE B 1 40 ? -1.588 16.75 25.125 1 93 40 PHE B C 1
ATOM 2296 O O . PHE B 1 40 ? -0.887 17.609 25.656 1 93 40 PHE B O 1
ATOM 2303 N N . TYR B 1 41 ? -2.92 16.953 24.891 1 95 41 TYR B N 1
ATOM 2304 C CA . TYR B 1 41 ? -3.561 18.25 25.031 1 95 41 TYR B CA 1
ATOM 2305 C C . TYR B 1 41 ? -4.164 18.422 26.422 1 95 41 TYR B C 1
ATOM 2307 O O . TYR B 1 41 ? -4.703 19.469 26.75 1 95 41 TYR B O 1
ATOM 2315 N N . ALA B 1 42 ? -4.047 17.438 27.234 1 93.75 42 ALA B N 1
ATOM 2316 C CA . ALA B 1 42 ? -4.727 17.438 28.531 1 93.75 42 ALA B CA 1
ATOM 2317 C C . ALA B 1 42 ? -4.129 18.5 29.469 1 93.75 42 ALA B C 1
ATOM 2319 O O . ALA B 1 42 ? -4.859 19.172 30.188 1 93.75 42 ALA B O 1
ATOM 2320 N N . ASP B 1 43 ? -2.826 18.547 29.422 1 94.75 43 ASP B N 1
ATOM 2321 C CA . ASP B 1 43 ? -2.152 19.562 30.219 1 94.75 43 ASP B CA 1
ATOM 2322 C C . ASP B 1 43 ? -1.863 20.812 29.391 1 94.75 43 ASP B C 1
ATOM 2324 O O . ASP B 1 43 ? -0.835 20.891 28.719 1 94.75 43 ASP B O 1
ATOM 2328 N N . ARG B 1 44 ? -2.668 21.766 29.562 1 93.31 44 ARG B N 1
ATOM 2329 C CA . ARG B 1 44 ? -2.627 22.969 28.734 1 93.31 44 ARG B CA 1
ATOM 2330 C C . ARG B 1 44 ? -1.444 23.859 29.109 1 93.31 44 ARG B C 1
ATOM 2332 O O . ARG B 1 44 ? -1.09 24.766 28.375 1 93.31 44 ARG B O 1
ATOM 2339 N N . ASP B 1 45 ? -0.785 23.547 30.266 1 91.25 45 ASP B N 1
ATOM 2340 C CA . ASP B 1 45 ? 0.326 24.359 30.734 1 91.25 45 ASP B CA 1
ATOM 2341 C C . ASP B 1 45 ? 1.667 23.766 30.312 1 91.25 45 ASP B C 1
ATOM 2343 O O . ASP B 1 45 ? 2.721 24.359 30.578 1 91.25 45 ASP B O 1
ATOM 2347 N N . LYS B 1 46 ? 1.594 22.641 29.688 1 91.31 46 LYS B N 1
ATOM 2348 C CA . LYS B 1 46 ? 2.812 22.047 29.141 1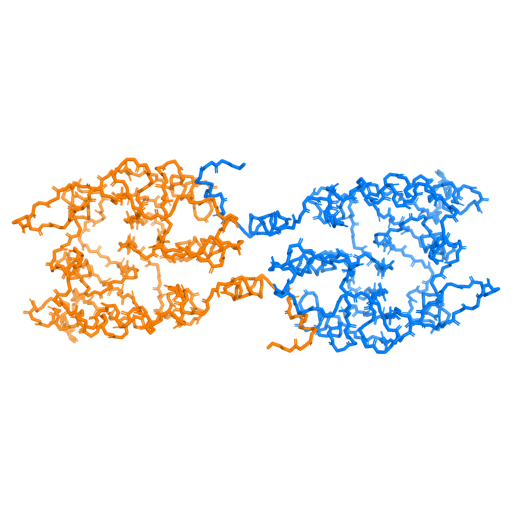 91.31 46 LYS B CA 1
ATOM 2349 C C . LYS B 1 46 ? 3.553 23.031 28.25 1 91.31 46 LYS B C 1
ATOM 2351 O O . LYS B 1 46 ? 2.932 23.734 27.453 1 91.31 46 LYS B O 1
ATOM 2356 N N . PRO B 1 47 ? 4.871 23.031 28.312 1 89.31 47 PRO B N 1
ATOM 2357 C CA . PRO B 1 47 ? 5.645 23.969 27.5 1 89.31 47 PRO B CA 1
ATOM 2358 C C . PRO B 1 47 ? 5.762 23.547 26.047 1 89.31 47 PRO B C 1
ATOM 2360 O O . PRO B 1 47 ? 6.863 23.281 25.547 1 89.31 47 PRO B O 1
ATOM 2363 N N . VAL B 1 48 ? 4.672 23.484 25.406 1 91 48 VAL B N 1
ATOM 2364 C CA . VAL B 1 48 ? 4.586 23.203 23.984 1 91 48 VAL B CA 1
ATOM 2365 C C . VAL B 1 48 ? 4.461 24.5 23.203 1 91 48 VAL B C 1
ATOM 2367 O O . VAL B 1 48 ? 3.527 25.281 23.422 1 91 48 VAL B O 1
ATOM 2370 N N . PRO B 1 49 ? 5.285 24.703 22.312 1 89.44 49 PRO B N 1
ATOM 2371 C CA . PRO B 1 49 ? 5.34 26.016 21.656 1 89.44 49 PRO B CA 1
ATOM 2372 C C . PRO B 1 49 ? 4.035 26.375 20.953 1 89.44 49 PRO B C 1
ATOM 2374 O O . PRO B 1 49 ? 3.6 27.531 21 1 89.44 49 PRO B O 1
ATOM 2377 N N . PHE B 1 50 ? 3.398 25.406 20.375 1 90.25 50 PHE B N 1
ATOM 2378 C CA . PHE B 1 50 ? 2.25 25.734 19.547 1 90.25 50 PHE B CA 1
ATOM 2379 C C . PHE B 1 50 ? 0.967 25.75 20.375 1 90.25 50 PHE B C 1
ATOM 2381 O O . PHE B 1 50 ? -0.131 25.844 19.812 1 90.25 50 PHE B O 1
ATOM 2388 N N . PHE B 1 51 ? 1.038 25.781 21.656 1 92.75 51 PHE B N 1
ATOM 2389 C CA . PHE B 1 51 ? -0.123 25.906 22.531 1 92.75 51 PHE B CA 1
ATOM 2390 C C . PHE B 1 51 ? -0.55 27.375 22.641 1 92.75 51 PHE B C 1
ATOM 2392 O O . PHE B 1 51 ? -1.657 27.672 23.094 1 92.75 51 PHE B O 1
ATOM 2399 N N . VAL B 1 52 ? 0.285 28.25 22.188 1 93.06 52 VAL B N 1
ATOM 2400 C CA . VAL B 1 52 ? -0.029 29.672 22.219 1 93.06 52 VAL B CA 1
ATOM 2401 C C . VAL B 1 52 ? -1.255 29.953 21.359 1 93.06 52 VAL B C 1
ATOM 2403 O O . VAL B 1 52 ? -1.529 29.219 20.406 1 93.06 52 VAL B O 1
ATOM 2406 N N . ALA B 1 53 ? -1.962 30.984 21.688 1 93.12 53 ALA B N 1
ATOM 2407 C CA . ALA B 1 53 ? -3.135 31.406 20.922 1 93.12 53 ALA B CA 1
ATOM 2408 C C . ALA B 1 53 ? -2.762 32.438 19.859 1 93.12 53 ALA B C 1
ATOM 2410 O O . ALA B 1 53 ? -3.314 33.531 19.828 1 93.12 53 ALA B O 1
ATOM 2411 N N . LYS B 1 54 ? -1.805 32.156 19.062 1 96.62 54 LYS B N 1
ATOM 2412 C CA . LYS B 1 54 ? -1.272 32.969 17.984 1 96.62 54 LYS B CA 1
ATOM 2413 C C . LYS B 1 54 ? -1.225 32.219 16.672 1 96.62 54 LYS B C 1
ATOM 2415 O O . LYS B 1 54 ? -0.827 31.031 16.641 1 96.62 54 LYS B O 1
ATOM 2420 N N . PRO B 1 55 ? -1.683 32.844 15.609 1 97.81 55 PRO B N 1
ATOM 2421 C CA . PRO B 1 55 ? -1.597 32.156 14.32 1 97.81 55 PRO B CA 1
ATOM 2422 C C . PRO B 1 55 ? -0.156 31.938 13.852 1 97.81 55 PRO B C 1
ATOM 2424 O O . PRO B 1 55 ? 0.759 32.594 14.367 1 97.81 55 PRO B O 1
ATOM 2427 N N . ASP B 1 56 ? 0.065 31.031 12.938 1 98.62 56 ASP B N 1
ATOM 2428 C CA . ASP B 1 56 ? 1.376 30.828 12.328 1 98.62 56 ASP B CA 1
ATOM 2429 C C . ASP B 1 56 ? 1.85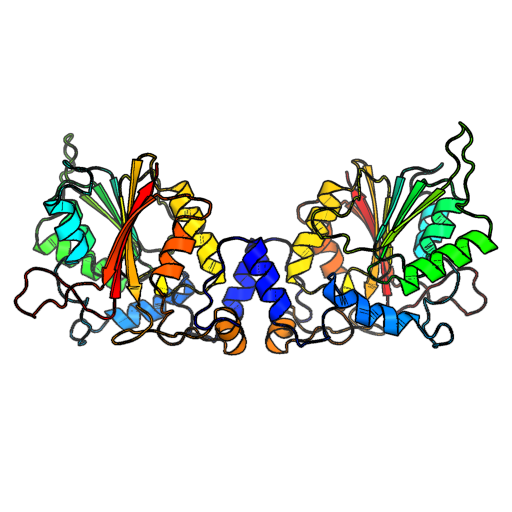 32.094 11.633 1 98.62 56 ASP B C 1
ATOM 2431 O O . ASP B 1 56 ? 1.098 32.719 10.875 1 98.62 56 ASP B O 1
ATOM 2435 N N . GLU B 1 57 ? 3.096 32.438 11.883 1 98.75 57 GLU B N 1
ATOM 2436 C CA . GLU B 1 57 ? 3.656 33.625 11.25 1 98.75 57 GLU B CA 1
ATOM 2437 C C . GLU B 1 57 ? 3.584 33.531 9.727 1 98.75 57 GLU B C 1
ATOM 2439 O O . GLU B 1 57 ? 3.357 34.531 9.047 1 98.75 57 GLU B O 1
ATOM 2444 N N . SER B 1 58 ? 3.754 32.375 9.164 1 98.56 58 SER B N 1
ATOM 2445 C CA . SER B 1 58 ? 3.723 32.156 7.719 1 98.56 58 SER B CA 1
ATOM 2446 C C . SER B 1 58 ? 2.326 32.406 7.156 1 98.56 58 SER B C 1
ATOM 2448 O O . SER B 1 58 ? 2.174 33.031 6.105 1 98.56 58 SER B O 1
ATOM 2450 N N . LEU B 1 59 ? 1.309 31.891 7.852 1 98 59 LEU B N 1
ATOM 2451 C CA . LEU B 1 59 ? -0.067 32.094 7.41 1 98 59 LEU B CA 1
ATOM 2452 C C . LEU B 1 59 ? -0.407 33.594 7.375 1 98 59 LEU B C 1
ATOM 2454 O O . LEU B 1 59 ? -0.961 34.094 6.387 1 98 59 LEU B O 1
ATOM 2458 N N . VAL B 1 60 ? -0.04 34.312 8.406 1 97.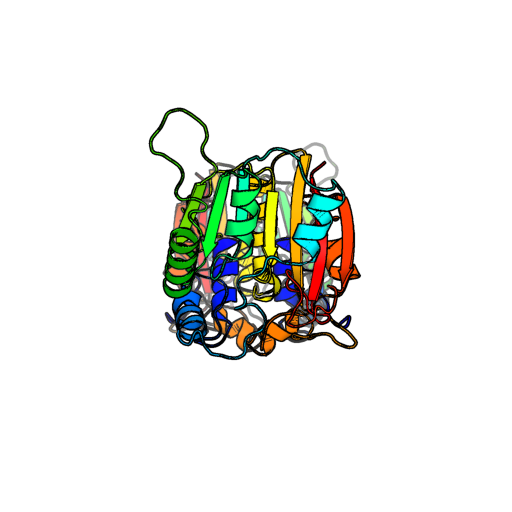69 60 VAL B N 1
ATOM 2459 C CA . VAL B 1 60 ? -0.254 35.75 8.469 1 97.69 60 VAL B CA 1
ATOM 2460 C C . VAL B 1 60 ? 0.499 36.438 7.332 1 97.69 60 VAL B C 1
ATOM 2462 O O . VAL B 1 60 ? -0.049 37.312 6.656 1 97.69 60 VAL B O 1
ATOM 2465 N N . SER B 1 61 ? 1.72 36.031 7.137 1 98.06 61 SER B N 1
ATOM 2466 C CA . SER B 1 61 ? 2.543 36.594 6.074 1 98.06 61 SER B CA 1
ATOM 2467 C C . SER B 1 61 ? 1.896 36.406 4.707 1 98.06 61 SER B C 1
ATOM 2469 O O . SER B 1 61 ? 1.863 37.344 3.893 1 98.06 61 SER B O 1
ATOM 2471 N N . TYR B 1 62 ? 1.382 35.188 4.438 1 97.56 62 TYR B N 1
ATOM 2472 C CA . TYR B 1 62 ? 0.737 34.938 3.158 1 97.56 62 TYR B CA 1
ATOM 2473 C C . TYR B 1 62 ? -0.457 35.844 2.941 1 97.56 62 TYR B C 1
ATOM 2475 O O . TYR B 1 62 ? -0.663 36.344 1.836 1 97.56 62 TYR B O 1
ATOM 2483 N N . VAL B 1 63 ? -1.257 36.062 3.953 1 95.44 63 VAL B N 1
ATOM 2484 C CA . VAL B 1 63 ? -2.422 36.938 3.881 1 95.44 63 VAL B CA 1
ATOM 2485 C C . VAL B 1 63 ? -1.974 38.375 3.617 1 95.44 63 VAL B C 1
ATOM 2487 O O . VAL B 1 63 ? -2.48 39.031 2.707 1 95.44 63 VAL B O 1
ATOM 2490 N N . GLU B 1 64 ? -1.016 38.844 4.355 1 95.69 64 GLU B N 1
ATOM 2491 C CA . GLU B 1 64 ? -0.549 40.219 4.266 1 95.69 64 GLU B CA 1
ATOM 2492 C C . GLU B 1 64 ? 0.081 40.5 2.906 1 95.69 64 GLU B C 1
ATOM 2494 O O . GLU B 1 64 ? -0.022 41.625 2.389 1 95.69 64 GLU B O 1
ATOM 2499 N N . ARG B 1 65 ? 0.691 39.531 2.367 1 96.56 65 ARG B N 1
ATOM 2500 C CA . ARG B 1 65 ? 1.375 39.688 1.088 1 96.56 65 ARG B CA 1
ATOM 2501 C C . ARG B 1 65 ? 0.424 39.438 -0.078 1 96.56 65 ARG B C 1
ATOM 2503 O O . ARG B 1 65 ? 0.824 39.531 -1.241 1 96.56 65 ARG B O 1
ATOM 2510 N N . GLY B 1 66 ? -0.787 39.094 0.215 1 94 66 GLY B N 1
ATOM 2511 C CA . GLY B 1 66 ? -1.792 38.875 -0.817 1 94 66 GLY B CA 1
ATOM 2512 C C . GLY B 1 66 ? -1.613 37.594 -1.582 1 94 66 GLY B C 1
ATOM 2513 O O . GLY B 1 66 ? -1.969 37.5 -2.76 1 94 66 GLY B O 1
ATOM 2514 N N . LEU B 1 67 ? -1.046 36.562 -0.89 1 92.75 67 LEU B N 1
ATOM 2515 C CA . LEU B 1 67 ? -0.768 35.281 -1.559 1 92.75 67 LEU B CA 1
ATOM 2516 C C . LEU B 1 67 ? -1.956 34.344 -1.442 1 92.75 67 LEU B C 1
ATOM 2518 O O . LEU B 1 67 ? -2.016 33.312 -2.141 1 92.75 67 LEU B O 1
ATOM 2522 N N . LEU B 1 68 ? -2.842 34.656 -0.547 1 89.75 68 LEU B N 1
ATOM 2523 C CA . LEU B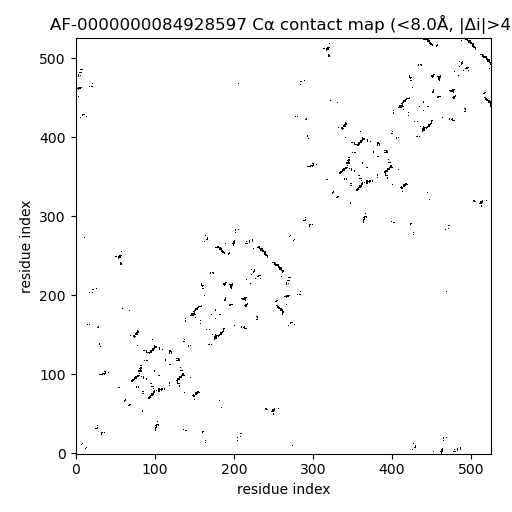 1 68 ? -4.059 33.875 -0.365 1 89.75 68 LEU B CA 1
ATOM 2524 C C . LEU B 1 68 ? -5.285 34.656 -0.807 1 89.75 68 LEU B C 1
ATOM 2526 O O . LEU B 1 68 ? -5.25 35.875 -0.876 1 89.75 68 LEU B O 1
ATOM 2530 N N . PRO B 1 69 ? -6.301 33.906 -1.174 1 77.94 69 PRO B N 1
ATOM 2531 C CA . PRO B 1 69 ? -7.504 34.656 -1.583 1 77.94 69 PRO B CA 1
ATOM 2532 C C . PRO B 1 69 ? -7.996 35.625 -0.513 1 77.94 69 PRO B C 1
ATOM 2534 O O . PRO B 1 69 ? -8.008 35.281 0.674 1 77.94 69 PRO B O 1
ATOM 2537 N N . ALA B 1 70 ? -8.289 36.812 -1.113 1 73.31 70 ALA B N 1
ATOM 2538 C CA . ALA B 1 70 ? -8.828 37.844 -0.226 1 73.31 70 ALA B CA 1
ATOM 2539 C C . ALA B 1 70 ? -10.32 37.656 -0.004 1 73.31 70 ALA B C 1
ATOM 2541 O O . ALA B 1 70 ? -11.023 37.156 -0.873 1 73.31 70 ALA B O 1
ATOM 2542 N N . GLY B 1 71 ? -10.898 38.062 1.042 1 65.88 71 GLY B N 1
ATOM 2543 C CA . GLY B 1 71 ? -12.32 38.281 1.229 1 65.88 71 GLY B CA 1
ATOM 2544 C C . GLY B 1 71 ? -13.055 37.062 1.717 1 65.88 71 GLY B C 1
ATOM 2545 O O . GLY B 1 71 ? -14.281 37.031 1.75 1 65.88 71 GLY B O 1
ATOM 2546 N N . GLY B 1 72 ? -12.242 35.938 2.07 1 75.88 72 GLY B N 1
ATOM 2547 C CA . GLY B 1 72 ? -13.008 34.844 2.629 1 75.88 72 GLY B CA 1
ATOM 2548 C C . GLY B 1 72 ? -13.086 33.656 1.7 1 75.88 72 GLY B C 1
ATOM 2549 O O . GLY B 1 72 ? -12.359 33.562 0.707 1 75.88 72 GLY B O 1
ATOM 2550 N N . GLY B 1 73 ? -13.758 32.719 1.901 1 90.5 73 GLY B N 1
ATOM 2551 C CA . GLY B 1 73 ? -13.953 31.453 1.25 1 90.5 73 GLY B CA 1
ATOM 2552 C C . GLY B 1 73 ? -14.078 30.297 2.229 1 90.5 73 GLY B C 1
ATOM 2553 O O . GLY B 1 73 ? -14.375 30.5 3.406 1 90.5 73 GLY B O 1
ATOM 2554 N N . ARG B 1 74 ? -13.953 29.156 1.627 1 95.19 74 ARG B N 1
ATOM 2555 C CA . ARG B 1 74 ? -14.008 27.953 2.457 1 95.19 74 ARG B CA 1
ATOM 2556 C C . ARG B 1 74 ? -12.602 27.453 2.768 1 95.19 74 ARG B C 1
ATOM 2558 O O . ARG B 1 74 ? -11.781 27.297 1.864 1 95.19 74 ARG B O 1
ATOM 2565 N N . ALA B 1 75 ? -12.344 27.281 4.051 1 96.31 75 ALA B N 1
ATOM 2566 C CA . ALA B 1 75 ? -11.023 26.812 4.465 1 96.31 75 ALA B CA 1
ATOM 2567 C C . ALA B 1 75 ? -11.125 25.547 5.305 1 96.31 75 ALA B C 1
ATOM 2569 O O . ALA B 1 75 ? -12.102 25.359 6.043 1 96.31 75 ALA B O 1
ATOM 2570 N N . LEU B 1 76 ? -10.172 24.672 5.137 1 97.44 76 LEU B N 1
ATOM 2571 C CA . LEU B 1 76 ? -9.992 23.516 6 1 97.44 76 LEU B CA 1
ATOM 2572 C C . LEU B 1 76 ? -8.727 23.656 6.836 1 97.44 76 LEU B C 1
ATOM 2574 O O . LEU B 1 76 ? -7.637 23.859 6.297 1 97.44 76 LEU B O 1
ATOM 2578 N N . ASP B 1 77 ? -8.891 23.672 8.109 1 97.88 77 ASP B N 1
ATOM 2579 C CA . ASP B 1 77 ? -7.777 23.547 9.039 1 97.88 77 ASP B CA 1
ATOM 2580 C C . ASP B 1 77 ? -7.559 22.094 9.453 1 97.88 77 ASP B C 1
ATOM 2582 O O . ASP B 1 77 ? -8.266 21.578 10.32 1 97.88 77 ASP B O 1
ATOM 2586 N N . LEU B 1 78 ? -6.578 21.438 8.844 1 97.88 78 LEU B N 1
ATOM 2587 C CA . LEU B 1 78 ? -6.297 20.016 9.016 1 97.88 78 LEU B CA 1
ATOM 2588 C C . LEU B 1 78 ? -5.406 19.781 10.234 1 97.88 78 LEU B C 1
ATOM 2590 O O . LEU B 1 78 ? -4.273 20.266 10.273 1 97.88 78 LEU B O 1
ATOM 2594 N N . GLY B 1 79 ? -5.887 18.984 11.195 1 97.19 79 GLY B N 1
ATOM 2595 C CA . GLY B 1 79 ? -5.188 18.922 12.469 1 97.19 79 GLY B CA 1
ATOM 2596 C C . GLY B 1 79 ? -5.176 20.25 13.203 1 97.19 79 GLY B C 1
ATOM 2597 O O . GLY B 1 79 ? -4.109 20.781 13.523 1 97.19 79 GLY B O 1
ATOM 2598 N N . CYS B 1 80 ? -6.34 20.719 13.594 1 97.5 80 CYS B N 1
ATOM 2599 C CA . CYS B 1 80 ? -6.492 22.125 13.984 1 97.5 80 CYS B CA 1
ATOM 2600 C C . CYS B 1 80 ? -5.996 22.344 15.406 1 97.5 80 CYS B C 1
ATOM 2602 O O . CYS B 1 80 ? -5.809 23.484 15.828 1 97.5 80 CYS B O 1
ATOM 2604 N N . GLY B 1 81 ? -5.832 21.266 16.219 1 97.19 81 GLY B N 1
ATOM 2605 C CA . GLY B 1 81 ? -5.457 21.453 17.625 1 97.19 81 GLY B CA 1
ATOM 2606 C C . GLY B 1 81 ? -6.387 22.391 18.375 1 97.19 81 GLY B C 1
ATOM 2607 O O . GLY B 1 81 ? -7.609 22.297 18.234 1 97.19 81 GLY B O 1
ATOM 2608 N N . PRO B 1 82 ? -5.832 23.234 19.141 1 96.69 82 PRO B N 1
ATOM 2609 C CA . PRO B 1 82 ? -6.676 24.156 19.906 1 96.69 82 PRO B CA 1
ATOM 2610 C C . PRO B 1 82 ? -7.199 25.312 19.062 1 96.69 82 PRO B C 1
ATOM 2612 O O . PRO B 1 82 ? -7.676 26.312 19.609 1 96.69 82 PRO B O 1
ATOM 2615 N N . GLY B 1 83 ? -6.988 25.312 17.781 1 97 83 GLY B N 1
ATOM 2616 C CA . GLY B 1 83 ? -7.777 26.125 16.859 1 97 83 GLY B CA 1
ATOM 2617 C C . GLY B 1 83 ? -7.168 27.484 16.594 1 97 83 GLY B C 1
ATOM 2618 O O . GLY B 1 83 ? -7.852 28.391 16.094 1 97 83 GLY B O 1
ATOM 2619 N N . ARG B 1 84 ? -5.863 27.75 16.891 1 96.56 84 ARG B N 1
ATOM 2620 C CA . ARG B 1 84 ? -5.254 29.062 16.75 1 96.56 84 ARG B CA 1
ATOM 2621 C C . ARG B 1 84 ? -5.352 29.562 15.312 1 96.56 84 ARG B C 1
ATOM 2623 O O . ARG B 1 84 ? -5.711 30.719 15.07 1 96.56 84 ARG B O 1
ATOM 2630 N N . ASN B 1 85 ? -5.105 28.656 14.336 1 97.62 85 ASN B N 1
ATOM 2631 C CA . ASN B 1 85 ? -5.156 29.078 12.938 1 97.62 85 ASN B CA 1
ATOM 2632 C C . ASN B 1 85 ? -6.594 29.141 12.422 1 97.62 85 ASN B C 1
ATOM 2634 O O . ASN B 1 85 ? -6.914 29.969 11.578 1 97.62 85 ASN B O 1
ATOM 2638 N N . SER B 1 86 ? -7.457 28.297 12.969 1 96.75 86 SER B N 1
ATOM 2639 C CA . SER B 1 86 ? -8.875 28.344 12.625 1 96.75 86 SER B CA 1
ATOM 2640 C C . SER B 1 86 ? -9.492 29.688 12.977 1 96.75 86 SER B C 1
ATOM 2642 O O . SER B 1 86 ? -10.203 30.281 12.164 1 96.75 86 SER B O 1
ATOM 2644 N N . LEU B 1 87 ? -9.203 30.172 14.148 1 95.25 87 LEU B N 1
ATOM 2645 C CA . LEU B 1 87 ? -9.742 31.438 14.641 1 95.25 87 LEU B CA 1
ATOM 2646 C C . LEU B 1 87 ? -9.242 32.594 13.789 1 95.25 87 LEU B C 1
ATOM 2648 O O . LEU B 1 87 ? -10.016 33.5 13.445 1 95.25 87 LEU B O 1
ATOM 2652 N N . TYR B 1 88 ? -7.992 32.562 13.477 1 95.12 88 TYR B N 1
ATOM 2653 C CA . TYR B 1 88 ? -7.426 33.594 12.633 1 95.12 88 TYR B CA 1
ATOM 2654 C C . TYR 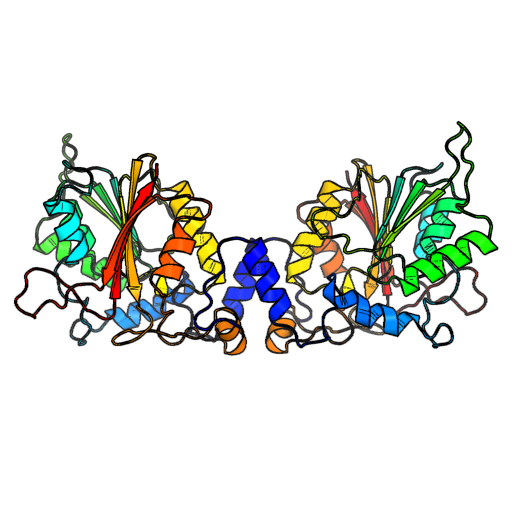B 1 88 ? -8.109 33.625 11.273 1 95.12 88 TYR B C 1
ATOM 2656 O O . TYR B 1 88 ? -8.555 34.688 10.82 1 95.12 88 TYR B O 1
ATOM 2664 N N . LEU B 1 89 ? -8.273 32.469 10.656 1 95.38 89 LEU B N 1
ATOM 2665 C CA . LEU B 1 89 ? -8.898 32.375 9.344 1 95.38 89 LEU B CA 1
ATOM 2666 C C . LEU B 1 89 ? -10.344 32.875 9.398 1 95.38 89 LEU B C 1
ATOM 2668 O O . LEU B 1 89 ? -10.805 33.594 8.508 1 95.38 89 LEU B O 1
ATOM 2672 N N . ALA B 1 90 ? -11.016 32.469 10.422 1 94.19 90 ALA B N 1
ATOM 2673 C CA . ALA B 1 90 ? -12.398 32.906 10.594 1 94.19 90 ALA B CA 1
ATOM 2674 C C . ALA B 1 90 ? -12.469 34.406 10.734 1 94.19 90 ALA B C 1
ATOM 2676 O O . ALA B 1 90 ? -13.383 35.062 10.211 1 94.19 90 ALA B O 1
ATOM 2677 N N . SER B 1 91 ? -11.547 35 11.43 1 92.19 91 SER B N 1
ATOM 2678 C CA . SER B 1 91 ? -11.516 36.469 11.633 1 92.19 91 SER B CA 1
ATOM 2679 C C . SER B 1 91 ? -11.328 37.188 10.32 1 92.19 91 SER B C 1
ATOM 2681 O O . SER B 1 91 ? -11.664 38.375 10.219 1 92.19 91 SER B O 1
ATOM 2683 N N . LEU B 1 92 ? -10.805 36.531 9.312 1 91.88 92 LEU B N 1
ATOM 2684 C CA . LEU B 1 92 ? -10.57 37.125 8.008 1 91.88 92 LEU B CA 1
ATOM 2685 C C . LEU B 1 92 ? -11.797 36.969 7.109 1 91.88 92 LEU B C 1
ATOM 2687 O O . LEU B 1 92 ? -11.797 37.406 5.965 1 91.88 92 LEU B O 1
ATOM 2691 N N . GLY B 1 93 ? -12.797 36.188 7.652 1 90.19 93 GLY B N 1
ATOM 2692 C CA . GLY B 1 93 ? -14.023 36.031 6.891 1 90.19 93 GLY B CA 1
ATOM 2693 C C . GLY B 1 93 ? -14.156 34.688 6.254 1 90.19 93 GLY B C 1
ATOM 2694 O O . GLY B 1 93 ? -15.125 34.406 5.527 1 90.19 93 GLY B O 1
ATOM 2695 N N . TYR B 1 94 ? -13.234 33.719 6.504 1 92.88 94 TYR B N 1
ATOM 2696 C CA . TYR B 1 94 ? -13.344 32.375 5.973 1 92.88 94 TYR B CA 1
ATOM 2697 C C . TYR B 1 94 ? -14.43 31.594 6.699 1 92.88 94 TYR B C 1
ATOM 2699 O O . TYR B 1 94 ? -14.625 31.75 7.906 1 92.88 94 TYR B O 1
ATOM 2707 N N . GLN B 1 95 ? -15.141 30.781 5.957 1 93.56 95 GLN B N 1
ATOM 2708 C CA . GLN B 1 95 ? -15.859 29.656 6.551 1 93.56 95 GLN B CA 1
ATOM 2709 C C . GLN B 1 95 ? -14.93 28.484 6.785 1 93.56 95 GLN B C 1
ATOM 2711 O O . GLN B 1 95 ? -14.438 27.875 5.836 1 93.56 95 GLN B O 1
ATOM 2716 N N . VAL B 1 96 ? -14.734 28.141 8.07 1 95.38 96 VAL B N 1
ATOM 2717 C CA . VAL B 1 96 ? -13.641 27.219 8.398 1 95.38 96 VAL B CA 1
ATOM 2718 C C . VAL B 1 96 ? -14.203 25.891 8.891 1 95.38 96 VAL B C 1
ATOM 2720 O O . VAL B 1 96 ? -15.023 25.875 9.812 1 95.38 96 VAL B O 1
ATOM 2723 N N . ASP B 1 97 ? -13.859 24.781 8.203 1 96.31 97 ASP B N 1
ATOM 2724 C CA . ASP B 1 97 ? -13.914 23.453 8.82 1 96.31 97 ASP B CA 1
ATOM 2725 C C . ASP B 1 97 ? -12.594 23.109 9.508 1 96.31 97 ASP B C 1
ATOM 2727 O O . ASP B 1 97 ? -11.539 23.141 8.875 1 96.31 97 ASP B O 1
ATOM 2731 N N . ALA B 1 98 ? -12.664 22.938 10.789 1 97 98 ALA B N 1
ATOM 2732 C CA . ALA B 1 98 ? -11.5 22.594 11.594 1 97 98 ALA B CA 1
ATOM 2733 C C . ALA B 1 98 ? -11.602 21.156 12.125 1 97 98 ALA B C 1
ATOM 2735 O O . ALA B 1 98 ? -12.531 20.844 12.875 1 97 98 ALA B O 1
ATOM 2736 N N . VAL B 1 99 ? -10.617 20.344 11.75 1 96.88 99 VAL B N 1
ATOM 2737 C CA . VAL B 1 99 ? -10.75 18.922 12.086 1 96.88 99 VAL B CA 1
ATOM 2738 C C . VAL B 1 99 ? -9.547 18.469 12.914 1 96.88 99 VAL B C 1
ATOM 2740 O O . VAL B 1 99 ? -8.414 18.875 12.641 1 96.88 99 VAL B O 1
ATOM 2743 N N . ASP B 1 100 ? -9.805 17.688 13.906 1 97 100 ASP B N 1
ATOM 2744 C CA . ASP B 1 100 ? -8.766 17.094 14.742 1 97 100 ASP B CA 1
ATOM 2745 C C . ASP B 1 100 ? -9.227 15.758 15.312 1 97 100 ASP B C 1
ATOM 2747 O O . ASP B 1 100 ? -10.422 15.547 15.539 1 97 100 ASP B O 1
ATOM 2751 N N . LEU B 1 101 ? -8.266 14.922 15.617 1 95.44 101 LEU B N 1
ATOM 2752 C CA . LEU B 1 101 ? -8.547 13.609 16.188 1 95.44 101 LEU B CA 1
ATOM 2753 C C . LEU B 1 101 ? -8.961 13.734 17.656 1 95.44 101 LEU B C 1
ATOM 2755 O O . LEU B 1 101 ? -9.727 12.914 18.156 1 95.44 101 LEU B O 1
ATOM 2759 N N . SER B 1 102 ? -8.477 14.75 18.328 1 96.5 102 SER B N 1
ATOM 2760 C CA . SER B 1 102 ? -8.539 14.836 19.781 1 96.5 102 SER B CA 1
ATOM 2761 C C . SER B 1 102 ? -9.781 15.586 20.25 1 96.5 102 SER B C 1
ATOM 2763 O O . SER B 1 102 ? -9.922 16.781 19.984 1 96.5 102 SER B O 1
ATOM 2765 N N . PRO B 1 103 ? -10.656 14.898 20.969 1 96.19 103 PRO B N 1
ATOM 2766 C CA . PRO B 1 103 ? -11.781 15.641 21.531 1 96.19 103 PRO B CA 1
ATOM 2767 C C . PRO B 1 103 ? -11.336 16.75 22.5 1 96.19 103 PRO B C 1
ATOM 2769 O O . PRO B 1 103 ? -11.992 17.797 22.578 1 96.19 103 PRO B O 1
ATOM 2772 N N . THR B 1 104 ? -10.242 16.5 23.188 1 96.88 104 THR B N 1
ATOM 2773 C CA . THR B 1 104 ? -9.703 17.516 24.094 1 96.88 104 THR B CA 1
ATOM 2774 C C . THR B 1 104 ? -9.25 18.75 23.328 1 96.88 104 THR B C 1
ATOM 2776 O O . THR B 1 104 ? -9.531 19.875 23.734 1 96.88 104 THR B O 1
ATOM 2779 N N . ALA B 1 105 ? -8.562 18.547 22.25 1 96.81 105 ALA B N 1
ATOM 2780 C CA . ALA B 1 105 ? -8.133 19.672 21.406 1 96.81 105 ALA B CA 1
ATOM 2781 C C . ALA B 1 105 ? -9.328 20.453 20.875 1 96.81 105 ALA B C 1
ATOM 2783 O O . ALA B 1 105 ? -9.344 21.672 20.906 1 96.81 105 ALA B O 1
ATOM 2784 N N . ILE B 1 106 ? -10.352 19.734 20.453 1 96.44 106 ILE B N 1
ATOM 2785 C CA . ILE B 1 106 ? -11.547 20.344 19.891 1 96.44 106 ILE B CA 1
ATOM 2786 C C . ILE B 1 106 ? -12.273 21.141 20.953 1 96.44 106 ILE B C 1
ATOM 2788 O O . ILE B 1 106 ? -12.727 22.266 20.703 1 96.44 106 ILE B O 1
ATOM 2792 N N . ARG B 1 107 ? -12.383 20.609 22.094 1 96.5 107 ARG B N 1
ATOM 2793 C CA . ARG B 1 107 ? -13 21.328 23.203 1 96.5 107 ARG B CA 1
ATOM 2794 C C . ARG B 1 107 ? -12.242 22.625 23.484 1 96.5 107 ARG B C 1
ATOM 2796 O O . ARG B 1 107 ? -12.852 23.688 23.656 1 96.5 107 ARG B O 1
ATOM 2803 N N . TRP B 1 108 ? -10.953 22.516 23.594 1 96.44 108 TRP B N 1
ATOM 2804 C CA . TRP B 1 108 ? -10.109 23.672 23.828 1 96.44 108 TRP B CA 1
ATOM 2805 C C . TRP B 1 108 ? -10.305 24.719 22.734 1 96.44 108 TRP B C 1
ATOM 2807 O O . TRP B 1 108 ? -10.414 25.906 23.016 1 96.44 108 TRP B O 1
ATOM 2817 N N . ALA B 1 109 ? -10.375 24.281 21.516 1 96.44 109 ALA B N 1
ATOM 2818 C CA . ALA B 1 109 ? -10.578 25.172 20.375 1 96.44 109 ALA B CA 1
ATOM 2819 C C . ALA B 1 109 ? -11.922 25.891 20.484 1 96.44 109 ALA B C 1
ATOM 2821 O O . ALA B 1 109 ? -12.008 27.094 20.219 1 96.44 109 ALA B O 1
ATOM 2822 N N . ARG B 1 110 ? -12.945 25.219 20.859 1 95 110 ARG B N 1
ATOM 2823 C CA . ARG B 1 110 ? -14.266 25.812 21.031 1 95 110 ARG B CA 1
ATOM 2824 C C . ARG B 1 110 ? -14.258 26.859 22.125 1 95 110 ARG B C 1
ATOM 2826 O O . ARG B 1 110 ? -14.859 27.938 21.984 1 95 110 ARG B O 1
ATOM 2833 N N . GLU B 1 111 ? -13.609 26.562 23.172 1 94.62 111 GLU B N 1
ATOM 2834 C CA . GLU B 1 111 ? -13.5 27.516 24.281 1 94.62 111 GLU B CA 1
ATOM 2835 C C . GLU B 1 111 ? -12.797 28.797 23.828 1 94.62 111 GLU B C 1
ATOM 2837 O O . GLU B 1 111 ? -13.234 29.906 24.172 1 94.62 111 GLU B O 1
ATOM 2842 N N . ARG B 1 112 ? -11.719 28.625 23.109 1 94.12 112 ARG B N 1
ATOM 2843 C CA . ARG B 1 112 ? -11.008 29.797 22.594 1 94.12 112 ARG B CA 1
ATOM 2844 C C . ARG B 1 112 ? -11.898 30.625 21.688 1 94.12 112 ARG B C 1
ATOM 2846 O O . ARG B 1 112 ? -11.875 31.859 21.734 1 94.12 112 ARG B O 1
ATOM 2853 N N . ALA B 1 113 ? -12.641 29.922 20.875 1 93.38 113 ALA B N 1
ATOM 2854 C CA . ALA B 1 113 ? -13.547 30.609 19.969 1 93.38 113 ALA B CA 1
ATOM 2855 C C . ALA B 1 113 ? -14.602 31.406 20.734 1 93.38 113 ALA B C 1
ATOM 2857 O O . ALA B 1 113 ? -14.914 32.531 20.375 1 93.38 113 ALA B O 1
ATOM 2858 N N . GLU B 1 114 ? -15.148 30.828 21.703 1 91.44 114 GLU B N 1
ATOM 2859 C CA . GLU B 1 114 ? -16.156 31.484 22.531 1 91.44 114 GLU B CA 1
ATOM 2860 C C . GLU B 1 114 ? -15.594 32.719 23.219 1 91.44 114 GLU B C 1
ATOM 2862 O O . GLU B 1 114 ? -16.25 33.781 23.266 1 91.44 114 GLU B O 1
ATOM 2867 N N . LYS B 1 115 ? -14.422 32.594 23.734 1 91.69 115 LYS B N 1
ATOM 2868 C CA . LYS B 1 115 ? -13.781 33.688 24.469 1 91.69 115 LYS B CA 1
ATOM 2869 C C . LYS B 1 115 ? -13.516 34.875 23.547 1 91.69 115 LYS B C 1
ATOM 2871 O O . LYS B 1 115 ? -13.625 36.031 23.953 1 91.69 115 LYS B O 1
ATOM 2876 N N . THR B 1 116 ? -13.109 34.625 22.297 1 87.38 116 THR B N 1
ATOM 2877 C CA . THR B 1 116 ? -12.75 35.656 21.359 1 87.38 116 THR B CA 1
ATOM 2878 C C . THR B 1 116 ? -13.984 36.188 20.641 1 87.38 116 THR B C 1
ATOM 2880 O O . THR B 1 116 ? -13.953 37.281 20.047 1 87.38 116 THR B O 1
ATOM 2883 N N . GLY B 1 117 ? -15.078 35.406 20.688 1 83.06 117 GLY B N 1
ATOM 2884 C CA . GLY B 1 117 ? -16.297 35.781 19.969 1 83.06 117 GLY B CA 1
ATOM 2885 C C . GLY B 1 117 ? -16.219 35.5 18.484 1 83.06 117 GLY B C 1
ATOM 2886 O O . GLY B 1 117 ? -17.141 35.844 17.734 1 83.06 117 GLY B O 1
ATOM 2887 N N . VAL B 1 118 ? -15.086 34.969 18.141 1 73 118 VAL B N 1
ATOM 2888 C CA . VAL B 1 118 ? -14.875 34.688 16.734 1 73 118 VAL B CA 1
ATOM 2889 C C . VAL B 1 118 ? -15.547 33.344 16.375 1 73 118 VAL B C 1
ATOM 2891 O O . VAL B 1 118 ? -15.516 32.406 17.172 1 73 118 VAL B O 1
ATOM 2894 N N . GLY B 1 119 ? -16.109 33.25 15.234 1 62.03 119 GLY B N 1
ATOM 2895 C CA . GLY B 1 119 ? -16.656 31.984 14.742 1 62.03 119 GLY B CA 1
ATOM 2896 C C . GLY B 1 119 ? -18.062 31.719 15.227 1 62.03 119 GLY B C 1
ATOM 2897 O O . GLY B 1 119 ? -18.672 30.703 14.867 1 62.03 119 GLY B O 1
ATOM 2898 N N . GLN B 1 120 ? -18.5 32.344 16.391 1 57.88 120 GLN B N 1
ATOM 2899 C CA . GLN B 1 120 ? -19.859 32.188 16.875 1 57.88 120 GLN B CA 1
ATOM 2900 C C . GLN B 1 120 ? -20.875 32.688 15.852 1 57.88 120 GLN B C 1
ATOM 2902 O O . GLN B 1 120 ? -22.031 32.969 16.188 1 57.88 120 GLN B O 1
ATOM 2907 N N . GLY B 1 121 ? -20.531 32.938 14.711 1 48.53 121 GLY B N 1
ATOM 2908 C CA . GLY B 1 121 ? -21.5 33.5 13.773 1 48.53 121 GLY B CA 1
ATOM 2909 C C . GLY B 1 121 ? -22.859 32.844 13.883 1 48.53 121 GLY B C 1
ATOM 2910 O O . GLY B 1 121 ? -22.984 31.75 14.438 1 48.53 121 GLY B O 1
ATOM 2911 N N . GLY B 1 122 ? -24 33.812 13.547 1 42.47 122 GLY B N 1
ATOM 2912 C CA . GLY B 1 122 ? -25.422 34.156 13.523 1 42.47 122 GLY B CA 1
ATOM 2913 C C . GLY B 1 122 ? -26.266 33.062 12.891 1 42.47 122 GLY B C 1
ATOM 2914 O O . GLY B 1 122 ? -25.812 32.375 11.977 1 42.47 122 GLY B O 1
ATOM 2915 N N . THR B 1 123 ? -27.062 32.375 13.492 1 39.44 123 THR B N 1
ATOM 2916 C CA . THR B 1 123 ? -28.219 31.781 12.836 1 39.44 123 THR B CA 1
ATOM 2917 C C . THR B 1 123 ? -28.625 32.594 11.609 1 39.44 123 THR B C 1
ATOM 2919 O O . THR B 1 123 ? -29.625 32.281 10.945 1 39.44 123 THR B O 1
ATOM 2922 N N . GLY B 1 124 ? -28.453 34.062 11.508 1 38.19 124 GLY B N 1
ATOM 2923 C CA . GLY B 1 124 ? -29.141 34.812 10.469 1 38.19 124 GLY B CA 1
ATOM 2924 C C . GLY B 1 124 ? -28.656 34.469 9.07 1 38.19 124 GLY B C 1
ATOM 2925 O O . GLY B 1 124 ? -27.656 33.75 8.906 1 38.19 124 GLY B O 1
ATOM 2926 N N . GLN B 1 125 ? -29.406 35 7.953 1 36.25 125 GLN B N 1
ATOM 2927 C CA . GLN B 1 125 ? -29.266 34.906 6.504 1 36.25 125 GLN B CA 1
ATOM 2928 C C . GLN B 1 125 ? -27.797 35.125 6.094 1 36.25 125 GLN B C 1
ATOM 2930 O O . GLN B 1 125 ? -27.438 34.844 4.949 1 36.25 125 GLN B O 1
ATOM 2935 N N . GLY B 1 126 ? -27.125 36.25 6.484 1 39 126 GLY B N 1
ATOM 2936 C CA . GLY B 1 126 ? -25.844 36.656 5.891 1 39 126 GLY B CA 1
ATOM 2937 C C . GLY B 1 126 ? -24.703 35.719 6.281 1 39 126 GLY B C 1
ATOM 2938 O O . GLY B 1 126 ? -24.797 35 7.262 1 39 126 GLY B O 1
ATOM 2939 N N . GLY B 1 127 ? -23.688 35.312 5.379 1 43.09 127 GLY B N 1
ATOM 2940 C CA . GLY B 1 127 ? -22.562 34.406 5.426 1 43.09 127 GLY B CA 1
ATOM 2941 C C . GLY B 1 127 ? -21.719 34.531 6.68 1 43.09 127 GLY B C 1
ATOM 2942 O O . GLY B 1 127 ? -20.719 35.25 6.68 1 43.09 127 GLY B O 1
ATOM 2943 N N . ALA B 1 128 ? -22.156 34.688 7.785 1 46.78 128 ALA B N 1
ATOM 2944 C CA . ALA B 1 128 ? -21.344 34.938 8.977 1 46.78 128 ALA B CA 1
ATOM 2945 C C . ALA B 1 128 ? -20.156 34 9.055 1 46.78 128 ALA B C 1
ATOM 2947 O O . ALA B 1 128 ? -20.281 32.812 8.758 1 46.78 128 ALA B O 1
ATOM 2948 N N . PRO B 1 129 ? -18.891 34.594 9.031 1 59.5 129 PRO B N 1
ATOM 2949 C CA . PRO B 1 129 ? -17.656 33.844 9.328 1 59.5 129 PRO B CA 1
ATOM 2950 C C . PRO B 1 129 ? -17.812 32.875 10.492 1 59.5 129 PRO B C 1
ATOM 2952 O O . PRO B 1 129 ? -18.438 33.219 11.508 1 59.5 129 PRO B O 1
ATOM 2955 N N . GLY B 1 130 ? -17.875 31.469 10.219 1 83.56 130 GLY B N 1
ATOM 2956 C CA . GLY B 1 130 ? -18.047 30.484 11.281 1 83.56 130 GLY B CA 1
ATOM 2957 C C . GLY B 1 130 ? -17.078 29.328 11.18 1 83.56 130 GLY B C 1
ATOM 2958 O O . GLY B 1 130 ? -16.406 29.156 10.172 1 83.56 130 GLY B O 1
ATOM 2959 N N . ILE B 1 131 ? -16.734 28.906 12.344 1 93.94 131 ILE B N 1
ATOM 2960 C CA . ILE B 1 131 ? -15.891 27.719 12.461 1 93.94 131 ILE B CA 1
ATOM 2961 C C . ILE B 1 131 ? -16.766 26.516 12.781 1 93.94 131 ILE B C 1
ATOM 2963 O O . ILE B 1 131 ? -17.562 26.547 13.711 1 93.94 131 ILE B O 1
ATOM 2967 N N . ARG B 1 132 ? -16.734 25.5 11.875 1 94.94 132 ARG B N 1
ATOM 2968 C CA . ARG B 1 132 ? -17.266 24.172 12.195 1 94.94 132 ARG B CA 1
ATOM 2969 C C . ARG B 1 132 ? -16.172 23.234 12.664 1 94.94 132 ARG B C 1
ATOM 2971 O O . ARG B 1 132 ? -15.281 22.875 11.891 1 94.94 132 ARG B O 1
ATOM 2978 N N . PHE B 1 133 ? -16.25 22.922 13.977 1 94.94 133 PHE B N 1
ATOM 2979 C CA . PHE B 1 133 ? -15.266 22 14.531 1 94.94 133 PHE B CA 1
ATOM 2980 C C . PHE B 1 133 ? -15.711 20.547 14.328 1 94.94 133 PHE B C 1
ATOM 2982 O O . PHE B 1 133 ? -16.844 20.188 14.672 1 94.94 133 PHE B O 1
ATOM 2989 N N . VAL B 1 134 ? -14.836 19.766 13.758 1 94.62 134 VAL B N 1
ATOM 2990 C CA . VAL B 1 134 ? -15.109 18.359 13.453 1 94.62 134 VAL B CA 1
ATOM 2991 C C . VAL B 1 134 ? -14.109 17.469 14.188 1 94.62 134 VAL B C 1
ATOM 2993 O O . VAL B 1 134 ? -12.898 17.594 13.992 1 94.62 134 VAL B O 1
ATOM 2996 N N . GLN B 1 135 ? -14.586 16.609 15.078 1 94.69 135 GLN B N 1
ATOM 2997 C CA . GLN B 1 135 ? -13.734 15.609 15.719 1 94.69 135 GLN B CA 1
ATOM 2998 C C . GLN B 1 135 ? -13.695 14.32 14.906 1 94.69 135 GLN B C 1
ATOM 3000 O O . GLN B 1 135 ? -14.734 13.688 14.68 1 94.69 135 GLN B O 1
ATOM 3005 N N . GLY B 1 136 ? -12.508 13.961 14.414 1 93.5 136 GLY B N 1
ATOM 3006 C CA . GLY B 1 136 ? -12.414 12.703 13.68 1 93.5 136 GLY B CA 1
ATOM 3007 C C . GLY B 1 136 ? -11.164 12.594 12.836 1 93.5 136 GLY B C 1
ATOM 3008 O O . GLY B 1 136 ? -10.312 13.492 12.852 1 93.5 136 GLY B O 1
ATOM 3009 N N . ASP B 1 137 ? -11.031 11.477 12.211 1 94.12 137 ASP B N 1
ATOM 3010 C CA . ASP B 1 137 ? -9.969 11.195 11.258 1 94.12 137 ASP B CA 1
ATOM 3011 C C . ASP B 1 137 ? -10.297 11.766 9.883 1 94.12 137 ASP B C 1
ATOM 3013 O O . ASP B 1 137 ? -11.195 11.266 9.195 1 94.12 137 ASP B O 1
ATOM 3017 N N . ALA B 1 138 ? -9.555 12.75 9.469 1 93.12 138 ALA B N 1
ATOM 3018 C CA . ALA B 1 138 ? -9.82 13.461 8.227 1 93.12 138 ALA B CA 1
ATOM 3019 C C . ALA B 1 138 ? -9.703 12.523 7.023 1 93.12 138 ALA B C 1
ATOM 3021 O O . ALA B 1 138 ? -10.273 12.789 5.965 1 93.12 138 ALA B O 1
ATOM 3022 N N . PHE B 1 139 ? -9.023 11.383 7.18 1 91.44 139 PHE B N 1
ATOM 3023 C CA . PHE B 1 139 ? -8.734 10.492 6.062 1 91.44 139 PHE B CA 1
ATOM 3024 C C . PHE B 1 139 ? -9.727 9.336 6.02 1 91.44 139 PHE B C 1
ATOM 3026 O O . PHE B 1 139 ? -9.727 8.547 5.074 1 91.44 139 PHE B O 1
ATOM 3033 N N . ALA B 1 140 ? -10.422 9.164 7.043 1 88.69 140 ALA B N 1
ATOM 3034 C CA . ALA B 1 140 ? -11.406 8.086 7.098 1 88.69 140 ALA B CA 1
ATOM 3035 C C . ALA B 1 140 ? -12.602 8.383 6.195 1 88.69 140 ALA B C 1
ATOM 3037 O O . ALA B 1 140 ? -13.055 9.523 6.113 1 88.69 140 ALA B O 1
ATOM 3038 N N . PRO B 1 141 ? -13 7.164 5.707 1 79.38 141 PRO B N 1
ATOM 3039 C CA . PRO B 1 141 ? -14.227 7.352 4.934 1 79.38 141 PRO B CA 1
ATOM 3040 C C . PRO B 1 141 ? -15.391 7.832 5.793 1 79.38 141 PRO B C 1
ATOM 3042 O O . PRO B 1 141 ? -15.523 7.422 6.949 1 79.38 141 PRO B O 1
ATOM 3045 N N . GLY B 1 142 ? -16.094 8.859 5.406 1 77.19 142 GLY B N 1
ATOM 3046 C CA . GLY B 1 142 ? -17.281 9.273 6.137 1 77.19 142 GLY B CA 1
ATOM 3047 C C . GLY B 1 142 ? -17.109 10.609 6.828 1 77.19 142 GLY B C 1
ATOM 3048 O O . GLY B 1 142 ? -18.094 11.219 7.262 1 77.19 142 GLY B O 1
ATOM 3049 N N . THR B 1 143 ? -15.789 10.836 7.113 1 76.81 143 THR B N 1
ATOM 3050 C CA . THR B 1 143 ? -15.625 12.156 7.723 1 76.81 143 THR B CA 1
ATOM 3051 C C . THR B 1 143 ? -16.125 13.25 6.793 1 76.81 143 THR B C 1
ATOM 3053 O O . THR B 1 143 ? -15.766 13.289 5.613 1 76.81 143 THR B O 1
ATOM 3056 N N . ALA B 1 144 ? -17.047 13.945 7.258 1 77.56 144 ALA B N 1
ATOM 3057 C CA . ALA B 1 144 ? -17.812 14.93 6.504 1 77.56 144 ALA B CA 1
ATOM 3058 C C . ALA B 1 144 ? -16.969 16.172 6.199 1 77.56 144 ALA B C 1
ATOM 3060 O O . ALA B 1 144 ? -17.094 17.188 6.883 1 77.56 144 ALA B O 1
ATOM 3061 N N . LEU B 1 145 ? -16.016 16 5.492 1 87.31 145 LEU B N 1
ATOM 3062 C CA . LEU B 1 145 ? -15.297 17.141 4.914 1 87.31 145 LEU B CA 1
ATOM 3063 C C . LEU B 1 145 ? -15.719 17.359 3.465 1 87.31 145 LEU B C 1
ATOM 3065 O O . LEU B 1 145 ? -15.398 16.547 2.59 1 87.31 145 LEU B O 1
ATOM 3069 N N . ASP B 1 146 ? -16.656 18.25 3.303 1 83.5 146 ASP B N 1
ATOM 3070 C CA . ASP B 1 146 ? -17.25 18.406 1.979 1 83.5 146 ASP B CA 1
ATOM 3071 C C . ASP B 1 146 ? -16.609 19.562 1.223 1 83.5 146 ASP B C 1
ATOM 3073 O O . ASP B 1 146 ? -17.125 20.688 1.229 1 83.5 146 ASP B O 1
ATOM 3077 N N . GLY B 1 147 ? -15.633 19.484 0.619 1 86.12 147 GLY B N 1
ATOM 3078 C CA . GLY B 1 147 ? -14.992 20.453 -0.25 1 86.12 147 GLY B CA 1
ATOM 3079 C C . GLY B 1 147 ? -15.891 20.922 -1.384 1 86.12 147 GLY B C 1
ATOM 3080 O O . GLY B 1 147 ? -17.109 20.734 -1.334 1 86.12 147 GLY B O 1
ATOM 3081 N N . PRO B 1 148 ? -15.445 21.641 -2.285 1 94.94 148 PRO B N 1
ATOM 3082 C CA . PRO B 1 148 ? -14.039 22.031 -2.369 1 94.94 148 PRO B CA 1
ATOM 3083 C C . PRO B 1 148 ? -13.695 23.203 -1.454 1 94.94 148 PRO B C 1
ATOM 3085 O O . PRO B 1 148 ? -14.562 24.016 -1.125 1 94.94 148 PRO B O 1
ATOM 3088 N N . TYR B 1 149 ? -12.469 23.266 -0.967 1 96.94 149 TYR B N 1
ATOM 3089 C CA . TYR B 1 149 ? -11.961 24.359 -0.14 1 96.94 149 TYR B CA 1
ATOM 3090 C C . TYR B 1 149 ? -11.062 25.281 -0.952 1 96.94 149 TYR B C 1
ATOM 3092 O O . TYR B 1 149 ? -10.273 24.828 -1.781 1 96.94 149 TYR B O 1
ATOM 3100 N N . ASP B 1 150 ? -11.188 26.547 -0.662 1 97 150 ASP B N 1
ATOM 3101 C CA . ASP B 1 150 ? -10.312 27.547 -1.283 1 97 150 ASP B CA 1
ATOM 3102 C C . ASP B 1 150 ? -8.93 27.531 -0.638 1 97 150 ASP B C 1
ATOM 3104 O O . ASP B 1 150 ? -7.949 27.969 -1.253 1 97 150 ASP B O 1
ATOM 3108 N N . LEU B 1 151 ? -8.906 27.078 0.606 1 97.31 151 LEU B N 1
ATOM 3109 C CA . LEU B 1 151 ? -7.664 26.969 1.361 1 97.31 151 LEU B CA 1
ATOM 3110 C C . LEU B 1 151 ? -7.672 25.734 2.254 1 97.31 151 LEU B C 1
ATOM 3112 O O . LEU B 1 151 ? -8.633 25.5 2.984 1 97.31 151 LEU B O 1
ATOM 3116 N N . ILE B 1 152 ? -6.652 24.953 2.127 1 98.19 152 ILE B N 1
ATOM 3117 C CA . ILE B 1 152 ? -6.367 23.906 3.109 1 98.19 152 ILE B CA 1
ATOM 3118 C C . ILE B 1 152 ? -5.07 24.234 3.846 1 98.19 152 ILE B C 1
ATOM 3120 O O . ILE B 1 152 ? -4.027 24.438 3.217 1 98.19 152 ILE B O 1
ATOM 3124 N N . HIS B 1 153 ? -5.176 24.359 5.117 1 98.44 153 HIS B N 1
ATOM 3125 C CA . HIS B 1 153 ? -4.031 24.672 5.965 1 98.44 153 HIS B CA 1
ATOM 3126 C C . HIS B 1 153 ? -3.709 23.516 6.906 1 98.44 153 HIS B C 1
ATOM 3128 O O . HIS B 1 153 ? -4.59 23.016 7.613 1 98.44 153 HIS B O 1
ATOM 3134 N N . ASP B 1 154 ? -2.496 23.078 6.82 1 98.81 154 ASP B N 1
ATOM 3135 C CA . ASP B 1 154 ? -1.985 22.047 7.719 1 98.81 154 ASP B CA 1
ATOM 3136 C C . ASP B 1 154 ? -0.776 22.547 8.5 1 98.81 154 ASP B C 1
ATOM 3138 O O . ASP B 1 154 ? 0.289 22.781 7.926 1 98.81 154 ASP B O 1
ATOM 3142 N N . SER B 1 155 ? -0.952 22.688 9.781 1 98.5 155 SER B N 1
ATOM 3143 C CA . SER B 1 155 ? 0.16 23.078 10.641 1 98.5 155 SER B CA 1
ATOM 3144 C C . SER B 1 155 ? 0.534 21.969 11.609 1 98.5 155 SER B C 1
ATOM 3146 O O . SER B 1 155 ? 0.262 22.062 12.805 1 98.5 155 SER B O 1
ATOM 3148 N N . GLY B 1 156 ? 1.215 20.953 11.031 1 97.56 156 GLY B N 1
ATOM 3149 C CA . GLY B 1 156 ? 1.802 20 11.945 1 97.56 156 GLY B CA 1
ATOM 3150 C C . GLY B 1 156 ? 1.144 18.625 11.875 1 97.56 156 GLY B C 1
ATOM 3151 O O . GLY B 1 156 ? 1.487 17.734 12.641 1 97.56 156 GLY B O 1
ATOM 3152 N N . CYS B 1 157 ? 0.167 18.375 11.094 1 97.44 157 CYS B N 1
ATOM 3153 C CA . CYS B 1 157 ? -0.482 17.078 10.945 1 97.44 157 CYS B CA 1
ATOM 3154 C C . CYS B 1 157 ? 0.338 16.156 10.055 1 97.44 157 CYS B C 1
ATOM 3156 O O . CYS B 1 157 ? 0.573 14.992 10.406 1 97.44 157 CYS B O 1
ATOM 3158 N N . PHE B 1 158 ? 0.863 16.641 8.93 1 98.12 158 PHE B N 1
ATOM 3159 C CA . PHE B 1 158 ? 1.497 15.898 7.852 1 98.12 158 PHE B CA 1
ATOM 3160 C C . PHE B 1 158 ? 2.703 15.117 8.359 1 98.12 158 PHE B C 1
ATOM 3162 O O . PHE B 1 158 ? 2.875 13.945 8.031 1 98.12 158 PHE B O 1
ATOM 3169 N N . HIS B 1 159 ? 3.547 15.742 9.188 1 97.88 159 HIS B N 1
ATOM 3170 C CA . HIS B 1 159 ? 4.809 15.117 9.562 1 97.88 159 HIS B CA 1
ATOM 3171 C C . HIS B 1 159 ? 4.594 14.039 10.617 1 97.88 159 HIS B C 1
ATOM 3173 O O . HIS B 1 159 ? 5.539 13.359 11.023 1 97.88 159 HIS B O 1
ATOM 3179 N N . HIS B 1 160 ? 3.367 13.797 11.039 1 96.56 160 HIS B N 1
ATOM 3180 C CA . HIS B 1 160 ? 3.062 12.711 11.961 1 96.56 160 HIS B CA 1
ATOM 3181 C C . HIS B 1 160 ? 2.453 11.516 11.227 1 96.56 160 HIS B C 1
ATOM 3183 O O . HIS B 1 160 ? 2.1 10.516 11.844 1 96.56 160 HIS B O 1
ATOM 3189 N N . LEU B 1 161 ? 2.334 11.562 9.938 1 96.69 161 LEU B N 1
ATOM 3190 C CA . LEU B 1 161 ? 1.817 10.453 9.141 1 96.69 161 LEU B CA 1
ATOM 3191 C C . LEU B 1 161 ? 2.936 9.492 8.758 1 96.69 161 LEU B C 1
ATOM 3193 O O . LEU B 1 161 ? 4.039 9.922 8.414 1 96.69 161 LEU B O 1
ATOM 3197 N N . PRO B 1 162 ? 2.621 8.203 8.875 1 96.62 162 PRO B N 1
ATOM 3198 C CA . PRO B 1 162 ? 3.596 7.27 8.312 1 96.62 162 PRO B CA 1
ATOM 3199 C C . PRO B 1 162 ? 3.691 7.367 6.789 1 96.62 162 PRO B C 1
ATOM 3201 O O . PRO B 1 162 ? 2.758 7.84 6.137 1 96.62 162 PRO B O 1
ATOM 3204 N N . PRO B 1 163 ? 4.777 6.902 6.227 1 96.69 163 PRO B N 1
ATOM 3205 C CA . PRO B 1 163 ? 5.055 7.137 4.809 1 96.69 163 PRO B CA 1
ATOM 3206 C C . PRO B 1 163 ? 3.924 6.66 3.9 1 96.69 163 PRO B C 1
ATOM 3208 O O . PRO B 1 163 ? 3.564 7.348 2.943 1 96.69 163 PRO B O 1
ATOM 3211 N N . HIS B 1 164 ? 3.281 5.531 4.195 1 96.69 164 HIS B N 1
ATOM 3212 C CA . HIS B 1 164 ? 2.254 5.004 3.305 1 96.69 164 HIS B CA 1
ATOM 3213 C C . HIS B 1 164 ? 1.01 5.883 3.314 1 96.69 164 HIS B C 1
ATOM 3215 O O . HIS B 1 164 ? 0.253 5.91 2.342 1 96.69 164 HIS B O 1
ATOM 3221 N N . ARG B 1 165 ? 0.814 6.66 4.289 1 96.81 165 ARG B N 1
ATOM 3222 C CA . ARG B 1 165 ? -0.384 7.484 4.398 1 96.81 165 ARG B CA 1
ATOM 3223 C C . ARG B 1 165 ? -0.2 8.82 3.678 1 96.81 165 ARG B C 1
ATOM 3225 O O . ARG B 1 165 ? -1.145 9.602 3.561 1 96.81 165 ARG B O 1
ATOM 3232 N N . ARG B 1 166 ? 0.989 9.102 3.176 1 97 166 ARG B N 1
ATOM 3233 C CA . ARG B 1 166 ? 1.147 10.227 2.262 1 97 166 ARG B CA 1
ATOM 3234 C C . ARG B 1 166 ? 0.231 10.086 1.051 1 97 166 ARG B C 1
ATOM 3236 O O . ARG B 1 166 ? -0.281 11.078 0.533 1 97 166 ARG B O 1
ATOM 3243 N N . VAL B 1 167 ? 0.028 8.828 0.684 1 96 167 VAL B N 1
ATOM 3244 C CA . VAL B 1 167 ? -0.862 8.562 -0.441 1 96 167 VAL B CA 1
ATOM 3245 C C . VAL B 1 167 ? -2.273 9.039 -0.107 1 96 167 VAL B C 1
ATOM 3247 O O . VAL B 1 167 ? -2.914 9.711 -0.915 1 96 167 VAL B O 1
ATOM 3250 N N . SER B 1 168 ? -2.738 8.711 1.065 1 95.5 168 SER B N 1
ATOM 3251 C CA . SER B 1 168 ? -4.059 9.141 1.517 1 95.5 168 SER B CA 1
ATOM 3252 C C . SER B 1 168 ? -4.133 10.664 1.634 1 95.5 168 SER B C 1
ATOM 3254 O O . SER B 1 168 ? -5.16 11.266 1.315 1 95.5 168 SER B O 1
ATOM 3256 N N . TYR B 1 169 ? -3.084 11.266 2.1 1 97.31 169 TYR B N 1
ATOM 3257 C CA . TYR B 1 169 ? -2.998 12.711 2.273 1 97.31 169 TYR B CA 1
ATOM 3258 C C . TYR B 1 169 ? -3.105 13.43 0.933 1 97.31 169 TYR B C 1
ATOM 3260 O O . TYR B 1 169 ? -3.889 14.367 0.787 1 97.31 169 TYR B O 1
ATOM 3268 N N . LEU B 1 170 ? -2.365 12.969 -0.053 1 97.75 170 LEU B N 1
ATOM 3269 C CA . LEU B 1 170 ? -2.383 13.562 -1.387 1 97.75 170 LEU B CA 1
ATOM 3270 C C . LEU B 1 170 ? -3.744 13.367 -2.047 1 97.75 170 LEU B C 1
ATOM 3272 O O . LEU B 1 170 ? -4.234 14.266 -2.74 1 97.75 170 LEU B O 1
ATOM 3276 N N . ALA B 1 171 ? -4.348 12.234 -1.807 1 95.5 171 ALA B N 1
ATOM 3277 C CA . ALA B 1 171 ? -5.691 11.984 -2.326 1 95.5 171 ALA B CA 1
ATOM 3278 C C . ALA B 1 171 ? -6.699 12.953 -1.718 1 95.5 171 ALA B C 1
ATOM 3280 O O . ALA B 1 171 ? -7.613 13.422 -2.404 1 95.5 171 ALA B O 1
ATOM 3281 N N . LEU B 1 172 ? -6.566 13.211 -0.461 1 96.38 172 LEU B N 1
ATOM 3282 C CA . LEU B 1 172 ? -7.438 14.164 0.216 1 96.38 172 LEU B CA 1
ATOM 3283 C C . LEU B 1 172 ? -7.309 15.547 -0.406 1 96.38 172 LEU B C 1
ATOM 3285 O O . LEU B 1 172 ? -8.32 16.188 -0.708 1 96.38 172 LEU B O 1
ATOM 3289 N N . LEU B 1 173 ? -6.09 16.016 -0.58 1 97.69 173 LEU B N 1
ATOM 3290 C CA . LEU B 1 173 ? -5.863 17.312 -1.2 1 97.69 173 LEU B CA 1
ATOM 3291 C C . LEU B 1 173 ? -6.488 17.375 -2.588 1 97.69 173 LEU B C 1
ATOM 3293 O O . LEU B 1 173 ? -7.141 18.359 -2.939 1 97.69 173 LEU B O 1
ATOM 3297 N N . ASP B 1 174 ? -6.285 16.281 -3.328 1 96.88 174 ASP B N 1
ATOM 3298 C CA . ASP B 1 174 ? -6.801 16.234 -4.691 1 96.88 174 ASP B CA 1
ATOM 3299 C C . ASP B 1 174 ? -8.328 16.328 -4.703 1 96.88 174 ASP B C 1
ATOM 3301 O O . ASP B 1 174 ? -8.906 16.969 -5.582 1 96.88 174 ASP B O 1
ATOM 3305 N N . ARG B 1 175 ? -8.922 15.75 -3.797 1 95.62 175 ARG B N 1
ATOM 3306 C CA . ARG B 1 175 ? -10.375 15.68 -3.729 1 95.62 175 ARG B CA 1
ATOM 3307 C C . ARG B 1 175 ? -10.969 16.984 -3.209 1 95.62 175 ARG B C 1
ATOM 3309 O O . ARG B 1 175 ? -12.031 17.422 -3.66 1 95.62 175 ARG B O 1
ATOM 3316 N N . LEU B 1 176 ? -10.258 17.625 -2.293 1 97 176 LEU B N 1
ATOM 3317 C CA . LEU B 1 176 ? -10.922 18.656 -1.495 1 97 176 LEU B CA 1
ATOM 3318 C C . LEU B 1 176 ? -10.438 20.047 -1.88 1 97 176 LEU B C 1
ATOM 3320 O O . LEU B 1 176 ? -11.078 21.047 -1.551 1 97 176 LEU B O 1
ATOM 3324 N N . LEU B 1 177 ? -9.273 20.141 -2.463 1 97.5 177 LEU B N 1
ATOM 3325 C CA . LEU B 1 177 ? -8.734 21.453 -2.814 1 97.5 177 LEU B CA 1
ATOM 3326 C C . LEU B 1 177 ? -9.344 21.953 -4.117 1 97.5 177 LEU B C 1
ATOM 3328 O O . LEU B 1 177 ? -9.305 21.266 -5.137 1 97.5 177 LEU B O 1
ATOM 3332 N N . ALA B 1 178 ? -9.914 23.156 -4.121 1 96.69 178 ALA B N 1
ATOM 3333 C CA . ALA B 1 178 ? -10.562 23.734 -5.293 1 96.69 178 ALA B CA 1
ATOM 3334 C C . ALA B 1 178 ? -9.539 24.094 -6.367 1 96.69 178 ALA B C 1
ATOM 3336 O O . ALA B 1 178 ? -8.383 24.406 -6.059 1 96.69 178 ALA B O 1
ATOM 3337 N N . PRO B 1 179 ? -10.023 24.031 -7.641 1 95.81 179 PRO B N 1
ATOM 3338 C CA . PRO B 1 179 ? -9.164 24.672 -8.641 1 95.81 179 PRO B CA 1
ATOM 3339 C C . PRO B 1 179 ? -8.82 26.109 -8.289 1 95.81 179 PRO B C 1
ATOM 3341 O O . PRO B 1 179 ? -9.688 26.875 -7.859 1 95.81 179 PRO B O 1
ATOM 3344 N N . GLY B 1 180 ? -7.578 26.438 -8.391 1 96.12 180 GLY B N 1
ATOM 3345 C CA . GLY B 1 180 ? -7.141 27.781 -8.008 1 96.12 180 GLY B CA 1
ATOM 3346 C C . GLY B 1 180 ? -6.941 27.938 -6.512 1 96.12 180 GLY B C 1
ATOM 3347 O O . GLY B 1 180 ? -6.473 28.969 -6.047 1 96.12 180 GLY B O 1
ATOM 3348 N N . GLY B 1 181 ? -7.289 26.844 -5.812 1 97.31 181 GLY B N 1
ATOM 3349 C CA . GLY B 1 181 ? -7.172 26.891 -4.363 1 97.31 181 GLY B CA 1
ATOM 3350 C C . GLY B 1 181 ? -5.738 26.812 -3.875 1 97.31 181 GLY B C 1
ATOM 3351 O O . GLY B 1 181 ? -4.828 26.531 -4.652 1 97.31 181 GLY B O 1
ATOM 3352 N N . HIS B 1 182 ? -5.543 27.094 -2.541 1 98.19 182 HIS B N 1
ATOM 3353 C CA . HIS B 1 182 ? -4.211 27.125 -1.954 1 98.19 182 HIS B CA 1
ATOM 3354 C C . HIS B 1 182 ? -4.059 26.062 -0.865 1 98.19 182 HIS B C 1
ATOM 3356 O O . HIS B 1 182 ? -5.02 25.75 -0.161 1 98.19 182 HIS B O 1
ATOM 3362 N N . PHE B 1 183 ? -2.883 25.547 -0.844 1 98.56 183 PHE B N 1
ATOM 3363 C CA . PHE B 1 183 ? -2.471 24.625 0.216 1 98.56 183 PHE B CA 1
ATOM 3364 C C . PHE B 1 183 ? -1.266 25.188 0.969 1 98.56 183 PHE B C 1
ATOM 3366 O O . PHE B 1 183 ? -0.244 25.5 0.362 1 98.56 183 PHE B O 1
ATOM 3373 N N . THR B 1 184 ? -1.428 25.344 2.279 1 98.81 184 THR B N 1
ATOM 3374 C CA . THR B 1 184 ? -0.318 25.797 3.111 1 98.81 184 THR B CA 1
ATOM 3375 C C . THR B 1 184 ? 0.027 24.75 4.168 1 98.81 184 THR B C 1
ATOM 3377 O O . THR B 1 184 ? -0.862 24.094 4.711 1 98.81 184 THR B O 1
ATOM 3380 N N . LEU B 1 185 ? 1.365 24.625 4.395 1 98.81 185 LEU B N 1
ATOM 3381 C CA . LEU B 1 185 ? 1.863 23.5 5.199 1 98.81 185 LEU B CA 1
ATOM 3382 C C . LEU B 1 185 ? 2.98 23.969 6.129 1 98.81 185 LEU B C 1
ATOM 3384 O O . LEU B 1 185 ? 3.857 24.734 5.723 1 98.81 185 LEU B O 1
ATOM 3388 N N . THR B 1 186 ? 2.881 23.547 7.328 1 98.75 186 THR B N 1
ATOM 3389 C CA . THR B 1 186 ? 4.027 23.562 8.234 1 98.75 186 THR B CA 1
ATOM 3390 C C . THR B 1 186 ? 4.418 22.141 8.641 1 98.75 186 THR B C 1
ATOM 3392 O O . THR B 1 186 ? 3.557 21.328 9 1 98.75 186 THR B O 1
ATOM 3395 N N . ALA B 1 187 ? 5.734 21.812 8.523 1 98.62 187 ALA B N 1
ATOM 3396 C CA . ALA B 1 187 ? 6.211 20.453 8.828 1 98.62 187 ALA B CA 1
ATOM 3397 C C . ALA B 1 187 ? 7.629 20.5 9.391 1 98.62 187 ALA B C 1
ATOM 3399 O O . ALA B 1 187 ? 8.367 21.453 9.172 1 98.62 187 ALA B O 1
ATOM 3400 N N . PHE B 1 188 ? 8.031 19.438 10.102 1 98.5 188 PHE B N 1
ATOM 3401 C CA . PHE B 1 188 ? 9.367 19.328 10.672 1 98.5 188 PHE B CA 1
ATOM 3402 C C . PHE B 1 188 ? 10.43 19.391 9.586 1 98.5 188 PHE B C 1
ATOM 3404 O O . PHE B 1 188 ? 10.312 18.719 8.555 1 98.5 188 PHE B O 1
ATOM 3411 N N . ALA B 1 189 ? 11.453 20.172 9.891 1 98.38 189 ALA B N 1
ATOM 3412 C CA . ALA B 1 189 ? 12.547 20.359 8.945 1 98.38 189 ALA B CA 1
ATOM 3413 C C . ALA B 1 189 ? 13.711 19.406 9.242 1 98.38 189 ALA B C 1
ATOM 3415 O O . ALA B 1 189 ? 14.109 19.25 10.398 1 98.38 189 ALA B O 1
ATOM 3416 N N . ALA B 1 190 ? 14.188 18.797 8.133 1 97.75 190 ALA B N 1
ATOM 3417 C CA . ALA B 1 190 ? 15.445 18.062 8.25 1 97.75 190 ALA B CA 1
ATOM 3418 C C . ALA B 1 190 ? 16.641 19 8.188 1 97.75 190 ALA B C 1
ATOM 3420 O O . ALA B 1 190 ? 16.547 20.094 7.648 1 97.75 190 ALA B O 1
ATOM 3421 N N . GLY B 1 191 ? 17.75 18.516 8.742 1 95.12 191 GLY B N 1
ATOM 3422 C CA . GLY B 1 191 ? 18.984 19.297 8.672 1 95.12 191 GLY B CA 1
ATOM 3423 C C . GLY B 1 191 ? 19.25 20.109 9.93 1 95.12 191 GLY B C 1
ATOM 3424 O O . GLY B 1 191 ? 18.656 19.844 10.977 1 95.12 191 GLY B O 1
ATOM 3425 N N . GLU B 1 192 ? 20.125 21.078 9.812 1 95.06 192 GLU B N 1
ATOM 3426 C CA . GLU B 1 192 ? 20.547 21.891 10.945 1 95.06 192 GLU B CA 1
ATOM 3427 C C . GLU B 1 192 ? 19.375 22.703 11.508 1 95.06 192 GLU B C 1
ATOM 3429 O O . GLU B 1 192 ? 18.656 23.359 10.758 1 95.06 192 GLU B O 1
ATOM 3434 N N . GLY B 1 193 ? 19.234 22.578 12.844 1 96.19 193 GLY B N 1
ATOM 3435 C CA . GLY B 1 193 ? 18.188 23.328 13.508 1 96.19 193 GLY B CA 1
ATOM 3436 C C . GLY B 1 193 ? 16.812 22.703 13.336 1 96.19 193 GLY B C 1
ATOM 3437 O O . GLY B 1 193 ? 15.805 23.297 13.727 1 96.19 193 GLY B O 1
ATOM 3438 N N . GLY B 1 194 ? 16.812 21.531 12.68 1 96.69 194 GLY B N 1
ATOM 3439 C CA . GLY B 1 194 ? 15.547 20.875 12.406 1 96.69 194 GLY B CA 1
ATOM 3440 C C . GLY B 1 194 ? 15.07 19.984 13.555 1 96.69 194 GLY B C 1
ATOM 3441 O O . GLY B 1 194 ? 15.617 20.047 14.656 1 96.69 194 GLY B O 1
ATOM 3442 N N . MET B 1 195 ? 14 19.281 13.32 1 96.81 195 MET B N 1
ATOM 3443 C CA . MET B 1 195 ? 13.352 18.375 14.266 1 96.81 195 MET B CA 1
ATOM 3444 C C . MET B 1 195 ? 12.734 17.172 13.547 1 96.81 195 MET B C 1
ATOM 3446 O O . MET B 1 195 ? 12.547 17.219 12.328 1 96.81 195 MET B O 1
ATOM 3450 N N . GLY B 1 196 ? 12.461 16.109 14.32 1 96.5 196 GLY B N 1
ATOM 3451 C CA . GLY B 1 196 ? 11.859 14.914 13.75 1 96.5 196 GLY B CA 1
ATOM 3452 C C . GLY B 1 196 ? 12.883 13.891 13.297 1 96.5 196 GLY B C 1
ATOM 3453 O O . GLY B 1 196 ? 14.086 14.133 13.375 1 96.5 196 GLY B O 1
ATOM 3454 N N . SER B 1 197 ? 12.422 12.82 12.836 1 96.69 197 SER B N 1
ATOM 3455 C CA . SER B 1 197 ? 13.297 11.727 12.438 1 96.69 197 SER B CA 1
ATOM 3456 C C . SER B 1 197 ? 13.727 11.867 10.977 1 96.69 197 SER B C 1
ATOM 3458 O O . SER B 1 197 ? 12.898 12.117 10.102 1 96.69 197 SER B O 1
ATOM 3460 N N . GLU B 1 198 ? 14.93 11.672 10.766 1 96.69 198 GLU B N 1
ATOM 3461 C CA . GLU B 1 198 ? 15.469 11.781 9.414 1 96.69 198 GLU B CA 1
ATOM 3462 C C . GLU B 1 198 ? 15.703 10.406 8.789 1 96.69 198 GLU B C 1
ATOM 3464 O O . GLU B 1 198 ? 16.297 10.297 7.719 1 96.69 198 GLU B O 1
ATOM 3469 N N . LEU B 1 199 ? 15.242 9.398 9.453 1 95.12 199 LEU B N 1
ATOM 3470 C CA . LEU B 1 199 ? 15.367 8.047 8.914 1 95.12 199 LEU B CA 1
ATOM 3471 C C . LEU B 1 199 ? 14.672 7.938 7.562 1 95.12 199 LEU B C 1
ATOM 3473 O O . LEU B 1 199 ? 13.625 8.547 7.344 1 95.12 199 LEU B O 1
ATOM 3477 N N . PRO B 1 200 ? 15.266 7.121 6.672 1 94.94 200 PRO B N 1
ATOM 3478 C CA . PRO B 1 200 ? 14.539 6.867 5.43 1 94.94 200 PRO B CA 1
ATOM 3479 C C . PRO B 1 200 ? 13.203 6.16 5.668 1 94.94 200 PRO B C 1
ATOM 3481 O O . PRO B 1 200 ? 13.047 5.434 6.652 1 94.94 200 PRO B O 1
ATOM 3484 N N . ASP B 1 201 ? 12.266 6.328 4.746 1 95.38 201 ASP B N 1
ATOM 3485 C CA . ASP B 1 201 ? 10.898 5.836 4.887 1 95.38 201 ASP B CA 1
ATOM 3486 C C . ASP B 1 201 ? 10.883 4.355 5.262 1 95.38 201 ASP B C 1
ATOM 3488 O O . ASP B 1 201 ? 10.141 3.943 6.152 1 95.38 201 ASP B O 1
ATOM 3492 N N . ALA B 1 202 ? 11.68 3.537 4.637 1 92.25 202 ALA B N 1
ATOM 3493 C CA . ALA B 1 202 ? 11.664 2.09 4.836 1 92.25 202 ALA B CA 1
ATOM 3494 C C . ALA B 1 202 ? 12.047 1.734 6.273 1 92.25 202 ALA B C 1
ATOM 3496 O O . ALA B 1 202 ? 11.547 0.755 6.828 1 92.25 202 ALA B O 1
ATOM 3497 N N . ASP B 1 203 ? 12.844 2.533 6.902 1 93.56 203 ASP B N 1
ATOM 3498 C CA . ASP B 1 203 ? 13.383 2.215 8.227 1 93.56 203 ASP B CA 1
ATOM 3499 C C . ASP B 1 203 ? 12.32 2.4 9.305 1 93.56 203 ASP B C 1
ATOM 3501 O O . ASP B 1 203 ? 12.414 1.804 10.383 1 93.56 203 ASP B O 1
ATOM 3505 N N . PHE B 1 204 ? 11.32 3.213 9.031 1 94.19 204 PHE B N 1
ATOM 3506 C CA . PHE B 1 204 ? 10.234 3.361 9.992 1 94.19 204 PHE B CA 1
ATOM 3507 C C . PHE B 1 204 ? 9.484 2.045 10.172 1 94.19 204 PHE B C 1
ATOM 3509 O O . PHE B 1 204 ? 9.023 1.734 11.273 1 94.19 204 PHE B O 1
ATOM 3516 N N . TYR B 1 205 ? 9.375 1.27 9.141 1 92.75 205 TYR B N 1
ATOM 3517 C CA . TYR B 1 205 ? 8.688 -0.013 9.211 1 92.75 205 TYR B CA 1
ATOM 3518 C C . TYR B 1 205 ? 9.562 -1.067 9.875 1 92.75 205 TYR B C 1
ATOM 3520 O O . TYR B 1 205 ? 9.07 -1.901 10.641 1 92.75 205 TYR B O 1
ATOM 3528 N N . ARG B 1 206 ? 10.852 -1.003 9.617 1 90.62 206 ARG B N 1
ATOM 3529 C CA . ARG B 1 206 ? 11.789 -1.935 10.242 1 90.62 206 ARG B CA 1
ATOM 3530 C C . ARG B 1 206 ? 11.844 -1.726 11.75 1 90.62 206 ARG B C 1
ATOM 3532 O O . ARG B 1 206 ? 11.945 -2.689 12.516 1 90.62 206 ARG B O 1
ATOM 3539 N N . GLN B 1 207 ? 11.68 -0.478 12.133 1 90.75 207 GLN B N 1
ATOM 3540 C CA . GLN B 1 207 ? 11.773 -0.136 13.547 1 90.75 207 GLN B CA 1
ATOM 3541 C C . GLN B 1 207 ? 10.406 -0.191 14.219 1 90.75 207 GLN B C 1
ATOM 3543 O O . GLN B 1 207 ? 10.312 -0.315 15.445 1 90.75 207 GLN B O 1
ATOM 3548 N N . GLY B 1 208 ? 9.383 -0.018 13.453 1 91 208 GLY B N 1
ATOM 3549 C CA . GLY B 1 208 ? 8.031 -0.02 13.992 1 91 208 GLY B CA 1
ATOM 3550 C C . GLY B 1 208 ? 7.684 1.253 14.734 1 91 208 GLY B C 1
ATOM 3551 O O . GLY B 1 208 ? 6.887 1.229 15.68 1 91 208 GLY B O 1
ATOM 3552 N N . SER B 1 209 ? 8.359 2.363 14.359 1 92.31 209 SER B N 1
ATOM 3553 C CA . SER B 1 209 ? 8.133 3.629 15.055 1 92.31 209 SER B CA 1
ATOM 3554 C C . SER B 1 209 ? 8.398 4.816 14.141 1 92.31 209 SER B C 1
ATOM 3556 O O . SER B 1 209 ? 9.242 4.742 13.242 1 92.31 209 SER B O 1
ATOM 3558 N N . LEU B 1 210 ? 7.629 5.863 14.43 1 93.31 210 LEU B N 1
ATOM 3559 C CA . LEU B 1 210 ? 7.859 7.109 13.703 1 93.31 210 LEU B CA 1
ATOM 3560 C C . LEU B 1 210 ? 8.68 8.078 14.555 1 93.31 210 LEU B C 1
ATOM 3562 O O . LEU B 1 210 ? 8.906 9.219 14.141 1 93.31 210 LEU B O 1
ATOM 3566 N N . ASP B 1 211 ? 9.023 7.582 15.758 1 91.44 211 ASP B N 1
ATOM 3567 C CA . ASP B 1 211 ? 9.68 8.461 16.734 1 91.44 211 ASP B CA 1
ATOM 3568 C C . ASP B 1 211 ? 8.852 9.711 16.984 1 91.44 211 ASP B C 1
ATOM 3570 O O . ASP B 1 211 ? 7.676 9.625 17.344 1 91.44 211 ASP B O 1
ATOM 3574 N N . GLY B 1 212 ? 9.336 10.836 16.859 1 91.31 212 GLY B N 1
ATOM 3575 C CA . GLY B 1 212 ? 8.602 12.055 17.156 1 91.31 212 GLY B CA 1
ATOM 3576 C C . GLY B 1 212 ? 7.918 12.641 15.938 1 91.31 212 GLY B C 1
ATOM 3577 O O . GLY B 1 212 ? 7.293 13.703 16.016 1 91.31 212 GLY B O 1
ATOM 3578 N N . GLY B 1 213 ? 7.965 11.977 14.812 1 95.94 213 GLY B N 1
ATOM 3579 C CA . GLY B 1 213 ? 7.488 12.492 13.539 1 95.94 213 GLY B CA 1
ATOM 3580 C C . GLY B 1 213 ? 8.57 12.562 12.477 1 95.94 213 GLY B C 1
ATOM 3581 O O . GLY B 1 213 ? 9.766 12.492 12.797 1 95.94 213 GLY B O 1
ATOM 3582 N N . LEU B 1 214 ? 8.148 12.711 11.266 1 97.5 214 LEU B N 1
ATOM 3583 C CA . LEU B 1 214 ? 9.086 12.68 10.148 1 97.5 214 LEU B CA 1
ATOM 3584 C C . LEU B 1 214 ? 9.625 14.07 9.844 1 97.5 214 LEU B C 1
ATOM 3586 O O . LEU B 1 214 ? 8.867 15.039 9.812 1 97.5 214 LEU B O 1
ATOM 3590 N N . ALA B 1 215 ? 10.922 14.133 9.641 1 98.25 215 ALA B N 1
ATOM 3591 C CA . ALA B 1 215 ? 11.555 15.352 9.133 1 98.25 215 ALA B CA 1
ATOM 3592 C C . ALA B 1 215 ? 11.617 15.344 7.609 1 98.25 215 ALA B C 1
ATOM 3594 O O . ALA B 1 215 ? 11.883 14.305 7 1 98.25 215 ALA B O 1
ATOM 3595 N N . TYR B 1 216 ? 11.43 16.484 6.98 1 98.25 216 TYR B N 1
ATOM 3596 C CA . TYR B 1 216 ? 11.438 16.609 5.531 1 98.25 216 TYR B CA 1
ATOM 3597 C C . TYR B 1 216 ? 12.484 17.625 5.082 1 98.25 216 TYR B C 1
ATOM 3599 O O . TYR B 1 216 ? 12.758 18.609 5.781 1 98.25 216 TYR B O 1
ATOM 3607 N N . THR B 1 217 ? 13.078 17.391 3.969 1 97.94 217 THR B N 1
ATOM 3608 C CA . THR B 1 217 ? 13.82 18.438 3.279 1 97.94 217 THR B CA 1
ATOM 3609 C C . THR B 1 217 ? 12.891 19.297 2.422 1 97.94 217 THR B C 1
ATOM 3611 O O . THR B 1 217 ? 11.766 18.875 2.115 1 97.94 217 THR B O 1
ATOM 3614 N N . ASP B 1 218 ? 13.414 20.484 2.102 1 97.25 218 ASP B N 1
ATOM 3615 C CA . ASP B 1 218 ? 12.633 21.312 1.185 1 97.25 218 ASP B CA 1
ATOM 3616 C C . ASP B 1 218 ? 12.453 20.625 -0.164 1 97.25 218 ASP B C 1
ATOM 3618 O O . ASP B 1 218 ? 11.375 20.672 -0.76 1 97.25 218 ASP B O 1
ATOM 3622 N N . THR B 1 219 ? 13.438 19.875 -0.602 1 97 219 THR B N 1
ATOM 3623 C CA . THR B 1 219 ? 13.383 19.141 -1.86 1 97 219 THR B CA 1
ATOM 3624 C C . THR B 1 219 ? 12.312 18.062 -1.809 1 97 219 THR B C 1
ATOM 3626 O O . THR B 1 219 ? 11.555 17.875 -2.766 1 97 219 THR B O 1
ATOM 3629 N N . ALA B 1 220 ? 12.258 17.406 -0.706 1 97.25 220 ALA B N 1
ATOM 3630 C CA . ALA B 1 220 ? 11.25 16.344 -0.553 1 97.25 220 ALA B CA 1
ATOM 3631 C C . ALA B 1 220 ? 9.844 16.922 -0.593 1 97.25 220 ALA B C 1
ATOM 3633 O O . ALA B 1 220 ? 8.961 16.391 -1.262 1 97.25 220 ALA B O 1
ATOM 3634 N N . LEU B 1 221 ? 9.617 18.047 0.127 1 98.06 221 LEU B N 1
ATOM 3635 C CA . LEU B 1 221 ? 8.305 18.672 0.135 1 98.06 221 LEU B CA 1
ATOM 3636 C C . LEU B 1 221 ? 7.906 19.125 -1.267 1 98.06 221 LEU B C 1
ATOM 3638 O O . LEU B 1 221 ? 6.777 18.891 -1.701 1 98.06 221 LEU B O 1
ATOM 3642 N N . ARG B 1 222 ? 8.859 19.734 -1.915 1 97.38 222 ARG B N 1
ATOM 3643 C CA . ARG B 1 222 ? 8.602 20.172 -3.285 1 97.38 222 ARG B CA 1
ATOM 3644 C C . ARG B 1 222 ? 8.211 18.984 -4.172 1 97.38 222 ARG B C 1
ATOM 3646 O O . ARG B 1 222 ? 7.215 19.047 -4.891 1 97.38 222 ARG B O 1
ATOM 3653 N N . THR B 1 223 ? 8.938 17.953 -4.109 1 96.5 223 THR B N 1
ATOM 3654 C CA . THR B 1 223 ? 8.695 16.781 -4.949 1 96.5 223 THR B CA 1
ATOM 3655 C C . THR B 1 223 ? 7.348 16.156 -4.625 1 96.5 223 THR B C 1
ATOM 3657 O O . THR B 1 223 ? 6.586 15.797 -5.531 1 96.5 223 THR B O 1
ATOM 3660 N N . ILE B 1 224 ? 7.035 16.031 -3.398 1 97.5 224 ILE B N 1
ATOM 3661 C CA . ILE B 1 224 ? 5.809 15.391 -2.943 1 97.5 224 ILE B CA 1
ATOM 3662 C C . ILE B 1 224 ? 4.598 16.156 -3.48 1 97.5 224 ILE B C 1
ATOM 3664 O O . ILE B 1 224 ? 3.623 15.547 -3.928 1 97.5 224 ILE B O 1
ATOM 3668 N N . PHE B 1 225 ? 4.66 17.469 -3.531 1 98.25 225 PHE B N 1
ATOM 3669 C CA . PHE B 1 225 ? 3.428 18.219 -3.754 1 98.25 225 PHE B CA 1
ATOM 3670 C C . PHE B 1 225 ? 3.375 18.766 -5.176 1 98.25 225 PHE B C 1
ATOM 3672 O O . PHE B 1 225 ? 2.322 19.219 -5.633 1 98.25 225 PHE B O 1
ATOM 3679 N N . THR B 1 226 ? 4.516 18.641 -5.949 1 97.5 226 THR B N 1
ATOM 3680 C CA . THR B 1 226 ? 4.512 19.25 -7.273 1 97.5 226 THR B CA 1
ATOM 3681 C C . THR B 1 226 ? 4.754 18.203 -8.359 1 97.5 226 THR B C 1
ATOM 3683 O O . THR B 1 226 ? 4.859 18.547 -9.539 1 97.5 226 THR B O 1
ATOM 3686 N N . SER B 1 227 ? 4.93 16.906 -8.078 1 92.31 227 SER B N 1
ATOM 3687 C CA . SER B 1 227 ? 5.305 15.906 -9.062 1 92.31 227 SER B CA 1
ATOM 3688 C C . SER B 1 227 ? 4.207 14.859 -9.227 1 92.31 227 SER B C 1
ATOM 3690 O O . SER B 1 227 ? 4.469 13.75 -9.703 1 92.31 227 SER B O 1
ATOM 3692 N N . GLY B 1 228 ? 3.062 15.188 -9.18 1 91.12 228 GLY B N 1
ATOM 3693 C CA . GLY B 1 228 ? 2.021 14.18 -9.297 1 91.12 228 GLY B CA 1
ATOM 3694 C C . GLY B 1 228 ? 0.625 14.734 -9.102 1 91.12 228 GLY B C 1
ATOM 3695 O O . GLY B 1 228 ? 0.344 15.875 -9.484 1 91.12 228 GLY B O 1
ATOM 3696 N N . THR B 1 229 ? -0.229 13.805 -8.594 1 91.81 229 THR B N 1
ATOM 3697 C CA . THR B 1 229 ? -1.61 14.195 -8.336 1 91.81 229 THR B CA 1
ATOM 3698 C C . THR B 1 229 ? -1.853 14.391 -6.844 1 91.81 229 THR B C 1
ATOM 3700 O O . THR B 1 229 ? -1.672 13.453 -6.059 1 91.81 229 THR B O 1
ATOM 3703 N N . PRO B 1 230 ? -2.205 15.547 -6.449 1 93.19 230 PRO B N 1
ATOM 3704 C CA . PRO B 1 230 ? -2.361 16.734 -7.301 1 93.19 230 PRO B CA 1
ATOM 3705 C C . PRO B 1 230 ? -1.024 17.328 -7.734 1 93.19 230 PRO B C 1
ATOM 3707 O O . PRO B 1 230 ? 0.011 17.047 -7.125 1 93.19 230 PRO B O 1
ATOM 3710 N N . ASP B 1 231 ? -1.041 18 -8.789 1 95.69 231 ASP B N 1
ATOM 3711 C CA . ASP B 1 231 ? 0.122 18.719 -9.305 1 95.69 231 ASP B CA 1
ATOM 3712 C C . ASP B 1 231 ? 0.068 20.203 -8.922 1 95.69 231 ASP B C 1
ATOM 3714 O O . ASP B 1 231 ? -0.363 21.031 -9.719 1 95.69 231 ASP B O 1
ATOM 3718 N N . LEU B 1 232 ? 0.541 20.531 -7.754 1 98.5 232 LEU B N 1
ATOM 3719 C CA . LEU B 1 232 ? 0.462 21.891 -7.238 1 98.5 232 LEU B CA 1
ATOM 3720 C C . LEU B 1 232 ? 1.654 22.719 -7.703 1 98.5 232 LEU B C 1
ATOM 3722 O O . LEU B 1 232 ? 2.684 22.172 -8.094 1 98.5 232 LEU B O 1
ATOM 3726 N N . THR B 1 233 ? 1.437 23.984 -7.695 1 98.31 233 THR B N 1
ATOM 3727 C CA . THR B 1 233 ? 2.506 24.922 -8.016 1 98.31 233 THR B CA 1
ATOM 3728 C C . THR B 1 233 ? 3.078 25.547 -6.746 1 98.31 233 THR B C 1
ATOM 3730 O O . THR B 1 233 ? 2.334 26.062 -5.914 1 98.31 233 THR B O 1
ATOM 3733 N N . GLU B 1 234 ? 4.375 25.469 -6.625 1 98.44 234 GLU B N 1
ATOM 3734 C CA . GLU B 1 234 ? 5.031 26.031 -5.445 1 98.44 234 GLU B CA 1
ATOM 3735 C C . GLU B 1 234 ? 4.965 27.562 -5.453 1 98.44 234 GLU B C 1
ATOM 3737 O O . GLU B 1 234 ? 5.277 28.203 -6.461 1 98.44 234 GLU B O 1
ATOM 3742 N N . ILE B 1 235 ? 4.535 28.125 -4.363 1 98.25 235 ILE B N 1
ATOM 3743 C CA . ILE B 1 235 ? 4.578 29.562 -4.16 1 98.25 235 ILE B CA 1
ATOM 3744 C C . ILE B 1 235 ? 5.781 29.922 -3.297 1 98.25 235 ILE B C 1
ATOM 3746 O O . ILE B 1 235 ? 6.531 30.844 -3.627 1 98.25 235 ILE B O 1
ATOM 3750 N N . GLU B 1 236 ? 5.973 29.109 -2.219 1 98.38 236 GLU B N 1
ATOM 3751 C CA . GLU B 1 236 ? 7.066 29.391 -1.288 1 98.38 236 GLU B CA 1
ATOM 3752 C C . GLU B 1 236 ? 7.359 28.172 -0.415 1 98.38 236 GLU B C 1
ATOM 3754 O O . GLU B 1 236 ? 6.441 27.453 -0.003 1 98.38 236 GLU B O 1
ATOM 3759 N N . ILE B 1 237 ? 8.633 27.906 -0.18 1 98.56 237 ILE B N 1
ATOM 3760 C CA . ILE B 1 237 ? 9.086 27 0.878 1 98.56 237 ILE B CA 1
ATOM 3761 C C . ILE B 1 237 ? 10.25 27.641 1.631 1 98.56 237 ILE B C 1
ATOM 3763 O O . ILE B 1 237 ? 11.273 27.984 1.03 1 98.56 237 ILE B O 1
ATOM 3767 N N . ARG B 1 238 ? 10.086 27.844 2.893 1 98.44 238 ARG B N 1
ATOM 3768 C CA . ARG B 1 238 ? 11.133 28.406 3.73 1 98.44 238 ARG B CA 1
ATOM 3769 C C . ARG B 1 238 ? 11.008 27.922 5.172 1 98.44 238 ARG B C 1
ATOM 3771 O O . ARG B 1 238 ? 9.961 27.406 5.566 1 98.44 238 ARG B O 1
ATOM 3778 N N . ARG B 1 239 ? 12.109 28.125 5.918 1 98.5 239 ARG B N 1
ATOM 3779 C CA . ARG B 1 239 ? 11.992 27.922 7.355 1 98.5 239 ARG B CA 1
ATOM 3780 C C . ARG B 1 239 ? 11.055 28.953 7.977 1 98.5 239 ARG B C 1
ATOM 3782 O O . ARG B 1 239 ? 11.031 30.109 7.555 1 98.5 239 ARG B O 1
ATOM 3789 N N . MET B 1 240 ? 10.297 28.469 8.945 1 98.12 240 MET B N 1
ATOM 3790 C CA . MET B 1 240 ? 9.492 29.438 9.688 1 98.12 240 MET B CA 1
ATOM 3791 C C . MET B 1 240 ? 10.383 30.422 10.445 1 98.12 240 MET B C 1
ATOM 3793 O O . MET B 1 240 ? 11.445 30.031 10.945 1 98.12 240 MET B O 1
ATOM 3797 N N . HIS B 1 241 ? 9.914 31.656 10.586 1 97.81 241 HIS B N 1
ATOM 3798 C CA . HIS B 1 241 ? 10.656 32.656 11.352 1 97.81 241 HIS B CA 1
ATOM 3799 C C . HIS B 1 241 ? 10.664 32.312 12.836 1 97.81 241 HIS B C 1
ATOM 3801 O O . HIS B 1 241 ? 9.656 31.859 13.383 1 97.81 241 HIS B O 1
ATOM 3807 N N . ASP B 1 242 ? 11.789 32.531 13.391 1 97.31 242 ASP B N 1
ATOM 3808 C CA . ASP B 1 242 ? 11.891 32.375 14.836 1 97.31 242 ASP B CA 1
ATOM 3809 C C . ASP B 1 242 ? 11.234 33.562 15.562 1 97.31 242 ASP B C 1
ATOM 3811 O O . ASP B 1 242 ? 11.859 34.594 15.773 1 97.31 242 ASP B O 1
ATOM 3815 N N . GLU B 1 243 ? 10.016 33.344 15.953 1 97.31 243 GLU B N 1
ATOM 3816 C CA . GLU B 1 243 ? 9.266 34.406 16.594 1 97.31 243 GLU B CA 1
ATOM 3817 C C . GLU B 1 243 ? 9.531 34.469 18.094 1 97.31 243 GLU B C 1
ATOM 3819 O O . GLU B 1 243 ? 9.641 33.438 18.734 1 97.31 243 GLU B O 1
ATOM 3824 N N . THR B 1 244 ? 9.656 35.656 18.641 1 94.12 244 THR B N 1
ATOM 3825 C CA . THR B 1 244 ? 9.828 35.812 20.078 1 94.12 244 THR B CA 1
ATOM 3826 C C . THR B 1 244 ? 8.508 35.625 20.797 1 94.12 244 THR B C 1
ATOM 3828 O O . THR B 1 244 ? 7.445 35.594 20.172 1 94.12 244 THR B O 1
ATOM 3831 N N . HIS B 1 245 ? 8.594 35.5 22.094 1 91.62 245 HIS B N 1
ATOM 3832 C CA . HIS B 1 245 ? 7.406 35.281 22.906 1 91.62 245 HIS B CA 1
ATOM 3833 C C . HIS B 1 245 ? 6.438 36.469 22.781 1 91.62 245 HIS B C 1
ATOM 3835 O O . HIS B 1 245 ? 5.219 36.281 22.875 1 91.62 245 HIS B O 1
ATOM 3841 N N . ASP B 1 246 ? 6.934 37.625 22.469 1 94.19 246 ASP B N 1
ATOM 3842 C CA . ASP B 1 246 ? 6.102 38.812 22.438 1 94.19 246 ASP B CA 1
ATOM 3843 C C . ASP B 1 246 ? 5.512 39.031 21.031 1 94.19 246 ASP B C 1
ATOM 3845 O O . ASP B 1 246 ? 4.672 39.906 20.844 1 94.19 246 ASP B O 1
ATOM 3849 N N . SER B 1 247 ? 5.926 38.219 20.125 1 96.44 247 SER B N 1
ATOM 3850 C CA . SER B 1 247 ? 5.387 38.344 18.781 1 96.44 247 SER B CA 1
ATOM 3851 C C . SER B 1 247 ? 3.906 37.969 18.75 1 96.44 247 SER B C 1
ATOM 3853 O O . SER B 1 247 ? 3.465 37.094 19.469 1 96.44 247 SER B O 1
ATOM 3855 N N . PRO B 1 248 ? 3.133 38.656 17.938 1 97.25 248 PRO B N 1
ATOM 3856 C CA . PRO B 1 248 ? 1.715 38.312 17.797 1 97.25 248 PRO B CA 1
ATOM 3857 C C . PRO B 1 248 ? 1.493 37.031 17 1 97.25 248 PRO B C 1
ATOM 3859 O O . PRO B 1 248 ? 0.359 36.562 16.891 1 97.25 248 PRO B O 1
ATOM 3862 N N . THR B 1 249 ? 2.531 36.5 16.484 1 98.19 249 THR B N 1
ATOM 3863 C CA . THR B 1 249 ? 2.432 35.281 15.688 1 98.19 249 THR B CA 1
ATOM 3864 C C . THR B 1 249 ? 3.365 34.188 16.219 1 98.19 249 THR B C 1
ATOM 3866 O O . THR B 1 249 ? 4.273 34.5 17 1 98.19 249 THR B O 1
ATOM 3869 N N . PHE B 1 250 ? 3.051 33 15.836 1 98 250 PHE B N 1
ATOM 3870 C CA . PHE B 1 250 ? 3.854 31.828 16.219 1 98 250 PHE B CA 1
ATOM 3871 C C . PHE B 1 250 ? 4.82 31.453 15.094 1 98 250 PHE B C 1
ATOM 3873 O O . PHE B 1 250 ? 4.438 31.406 13.922 1 98 250 PHE B O 1
ATOM 3880 N N . GLY B 1 251 ? 6.055 31.156 15.461 1 98.12 251 GLY B N 1
ATOM 3881 C CA . GLY B 1 251 ? 7.039 30.656 14.516 1 98.12 251 GLY B CA 1
ATOM 3882 C C . GLY B 1 251 ? 8.234 30.016 15.188 1 98.12 251 GLY B C 1
ATOM 3883 O O . GLY B 1 251 ? 8.727 30.516 16.203 1 98.12 251 GLY B O 1
ATOM 3884 N N . GLU B 1 252 ? 8.625 28.906 14.672 1 98 252 GLU B N 1
ATOM 3885 C CA . GLU B 1 252 ? 9.805 28.172 15.125 1 98 252 GLU B CA 1
ATOM 3886 C C . GLU B 1 252 ? 10.688 27.75 13.945 1 98 252 GLU B C 1
ATOM 3888 O O . GLU B 1 252 ? 10.188 27.219 12.953 1 98 252 GLU B O 1
ATOM 3893 N N . PRO B 1 253 ? 11.961 27.859 14.133 1 97.31 253 PRO B N 1
ATOM 3894 C CA . PRO B 1 253 ? 12.852 27.609 12.992 1 97.31 253 PRO B CA 1
ATOM 3895 C C . PRO B 1 253 ? 13.008 26.141 12.664 1 97.31 253 PRO B C 1
ATOM 3897 O O . PRO B 1 253 ? 13.562 25.781 11.617 1 97.31 253 PRO B O 1
ATOM 3900 N N . PHE B 1 254 ? 12.594 25.266 13.523 1 98 254 PHE B N 1
ATOM 3901 C CA . PHE B 1 254 ? 12.711 23.844 13.227 1 98 254 PHE B CA 1
ATOM 3902 C C . PHE B 1 254 ? 11.586 23.375 12.312 1 98 254 PHE B C 1
ATOM 3904 O O . PHE B 1 254 ? 11.516 22.203 11.945 1 98 254 PHE B O 1
ATOM 3911 N N . LEU B 1 255 ? 10.742 24.266 11.883 1 98.62 255 LEU B N 1
ATOM 3912 C CA . LEU B 1 255 ? 9.641 23.953 10.984 1 98.62 255 LEU B CA 1
ATOM 3913 C C . LEU B 1 255 ? 9.875 24.562 9.602 1 98.62 255 LEU B C 1
ATOM 3915 O O . LEU B 1 255 ? 10.391 25.672 9.492 1 98.62 255 LEU B O 1
ATOM 3919 N N . TRP B 1 256 ? 9.453 23.766 8.594 1 98.62 256 TRP B N 1
ATOM 3920 C CA . TRP B 1 256 ? 9.219 24.344 7.281 1 98.62 256 TRP B CA 1
ATOM 3921 C C . TRP B 1 256 ? 7.867 25.062 7.234 1 98.62 256 TRP B C 1
ATOM 3923 O O . TRP B 1 256 ? 6.902 24.625 7.863 1 98.62 256 TRP B O 1
ATOM 3933 N N . SER B 1 257 ? 7.773 26.172 6.547 1 98.69 257 SER B N 1
ATOM 3934 C CA . SER B 1 257 ? 6.52 26.719 6.039 1 98.69 257 SER B CA 1
ATOM 3935 C C . SER B 1 257 ? 6.473 26.656 4.516 1 98.69 257 SER B C 1
ATOM 3937 O O . SER B 1 257 ? 7.453 26.984 3.846 1 98.69 257 SER B O 1
ATOM 3939 N N . ALA B 1 258 ? 5.379 26.188 3.975 1 98.75 258 ALA B N 1
ATOM 3940 C CA . ALA B 1 258 ? 5.242 26.047 2.527 1 98.75 258 ALA B CA 1
ATOM 3941 C C . ALA B 1 258 ? 3.854 26.469 2.061 1 98.75 258 ALA B C 1
ATOM 3943 O O . ALA B 1 258 ? 2.869 26.297 2.783 1 98.75 258 ALA B O 1
ATOM 3944 N N . ALA B 1 259 ? 3.799 27.094 0.915 1 98.69 259 ALA B N 1
ATOM 3945 C CA . ALA B 1 259 ? 2.557 27.453 0.244 1 98.69 259 ALA B CA 1
ATOM 3946 C C . ALA B 1 259 ? 2.543 26.953 -1.199 1 98.69 259 ALA B C 1
ATOM 3948 O O . ALA B 1 259 ? 3.549 27.062 -1.906 1 98.69 259 ALA B O 1
ATOM 3949 N N . PHE B 1 260 ? 1.453 26.344 -1.561 1 98.62 260 PHE B N 1
ATOM 3950 C CA . PHE B 1 260 ? 1.233 25.828 -2.912 1 98.62 260 PHE B CA 1
ATOM 3951 C C . PHE B 1 260 ? -0.115 26.297 -3.449 1 98.62 260 PHE B C 1
ATOM 3953 O O . PHE B 1 260 ? -1 26.672 -2.68 1 98.62 260 PHE B O 1
ATOM 3960 N N . GLN B 1 261 ? -0.235 26.297 -4.754 1 98.06 261 GLN B N 1
ATOM 3961 C CA . GLN B 1 261 ? -1.508 26.609 -5.398 1 98.06 261 GLN B CA 1
ATOM 3962 C C . GLN B 1 261 ? -1.873 25.531 -6.43 1 98.06 261 GLN B C 1
ATOM 3964 O O . GLN B 1 261 ? -1.01 25.062 -7.168 1 98.06 261 GLN B O 1
ATOM 3969 N N . ARG B 1 262 ? -3.111 25.109 -6.383 1 97.31 262 ARG B N 1
ATOM 3970 C CA . ARG B 1 262 ? -3.613 24.25 -7.457 1 97.31 262 ARG B CA 1
ATOM 3971 C C . ARG B 1 262 ? -3.887 25.062 -8.719 1 97.31 262 ARG B C 1
ATOM 3973 O O . ARG B 1 262 ? -4.613 26.062 -8.68 1 97.31 262 ARG B O 1
ATOM 3980 N N . PRO B 1 263 ? -3.305 24.672 -9.797 1 94.44 263 PRO B N 1
ATOM 3981 C CA . PRO B 1 263 ? -3.549 25.453 -11.023 1 94.44 263 PRO B CA 1
ATOM 3982 C C . PRO B 1 263 ? -5.012 25.422 -11.453 1 94.44 263 PRO B C 1
ATOM 3984 O O . PRO B 1 263 ? -5.73 24.469 -11.141 1 94.44 263 PRO B O 1
#